Protein AF-0000000079093816 (afdb_homodimer)

Structure (mmCIF, N/CA/C/O backbone):
data_AF-0000000079093816-model_v1
#
loop_
_entity.id
_entity.type
_entity.pdbx_description
1 polymer 'Uncharacterized protein'
#
loop_
_atom_site.group_PDB
_atom_site.id
_atom_site.type_symbol
_atom_site.label_atom_id
_atom_site.label_alt_id
_atom_site.label_comp_id
_atom_site.label_asym_id
_atom_site.label_entity_id
_atom_site.label_seq_id
_atom_site.pdbx_PDB_ins_code
_atom_site.Cartn_x
_atom_site.Cartn_y
_atom_site.Cartn_z
_atom_site.occupancy
_atom_site.B_iso_or_equiv
_atom_site.auth_seq_id
_atom_site.auth_comp_id
_atom_site.auth_asym_id
_atom_site.auth_atom_id
_atom_site.pdbx_PDB_model_num
ATOM 1 N N . MET A 1 1 ? 52.094 -11.961 35.562 1 27.28 1 MET A N 1
ATOM 2 C CA . MET A 1 1 ? 51.656 -10.688 35 1 27.28 1 MET A CA 1
ATOM 3 C C . MET A 1 1 ? 51.5 -10.789 33.469 1 27.28 1 MET A C 1
ATOM 5 O O . MET A 1 1 ? 52.5 -10.688 32.75 1 27.28 1 MET A O 1
ATOM 9 N N . LEU A 1 2 ? 50.812 -11.828 32.938 1 32 2 LEU A N 1
ATOM 10 C CA . LEU A 1 2 ? 50.406 -12.055 31.547 1 32 2 LEU A CA 1
ATOM 11 C C . LEU A 1 2 ? 49.656 -10.852 30.984 1 32 2 LEU A C 1
ATOM 13 O O . LEU A 1 2 ? 48.625 -10.445 31.531 1 32 2 LEU A O 1
ATOM 17 N N . GLY A 1 3 ? 50.438 -9.828 30.422 1 27.53 3 GLY A N 1
ATOM 18 C CA . GLY A 1 3 ? 49.906 -8.688 29.688 1 27.53 3 GLY A CA 1
ATOM 19 C C . GLY A 1 3 ? 48.812 -9.055 28.703 1 27.53 3 GLY A C 1
ATOM 20 O O . GLY A 1 3 ? 49 -9.953 27.875 1 27.53 3 GLY A O 1
ATOM 21 N N . LEU A 1 4 ? 47.5 -8.883 29.031 1 31.45 4 LEU A N 1
ATOM 22 C CA . LEU A 1 4 ? 46.312 -8.914 28.219 1 31.45 4 LEU A CA 1
ATOM 23 C C . LEU A 1 4 ? 46.469 -8.07 26.953 1 31.45 4 LEU A C 1
ATOM 25 O O . LEU A 1 4 ? 46.625 -6.852 27.047 1 31.45 4 LEU A O 1
ATOM 29 N N . VAL A 1 5 ? 47.188 -8.531 25.922 1 31.62 5 VAL A N 1
ATOM 30 C CA . VAL A 1 5 ? 47.156 -7.961 24.578 1 31.62 5 VAL A CA 1
ATOM 31 C C . VAL A 1 5 ? 45.719 -7.617 24.203 1 31.62 5 VAL A C 1
ATOM 33 O O . VAL A 1 5 ? 44.875 -8.508 24.109 1 31.62 5 VAL A O 1
ATOM 36 N N . GLN A 1 6 ? 45.219 -6.453 24.609 1 28.94 6 GLN A N 1
ATOM 37 C CA . GLN A 1 6 ? 44.031 -5.816 24.062 1 28.94 6 GLN A CA 1
ATOM 38 C C . GLN A 1 6 ? 44.094 -5.723 22.547 1 28.94 6 GLN A C 1
ATOM 40 O O . GLN A 1 6 ? 44.906 -5 22 1 28.94 6 GLN A O 1
ATOM 45 N N . PHE A 1 7 ? 43.969 -6.82 21.828 1 29.31 7 PHE A N 1
ATOM 46 C CA . PHE A 1 7 ? 43.688 -6.785 20.391 1 29.31 7 PHE A CA 1
ATOM 47 C C . PHE A 1 7 ? 42.594 -5.773 20.078 1 29.31 7 PHE A C 1
ATOM 49 O O . PHE A 1 7 ? 41.406 -6.008 20.391 1 29.31 7 PHE A O 1
ATOM 56 N N . LEU A 1 8 ? 42.906 -4.477 20.141 1 26.55 8 LEU A N 1
ATOM 57 C CA . LEU A 1 8 ? 42.062 -3.455 19.516 1 26.55 8 LEU A CA 1
ATOM 58 C C . LEU A 1 8 ? 41.781 -3.812 18.062 1 26.55 8 LEU A C 1
ATOM 60 O O . LEU A 1 8 ? 42.688 -3.809 17.219 1 26.55 8 LEU A O 1
ATOM 64 N N . LEU A 1 9 ? 40.875 -4.715 17.766 1 27.05 9 LEU A N 1
ATOM 65 C CA . LEU A 1 9 ? 40.281 -4.863 16.438 1 27.05 9 LEU A CA 1
ATOM 66 C C . LEU A 1 9 ? 39.875 -3.508 15.867 1 27.05 9 LEU A C 1
ATOM 68 O O . LEU A 1 9 ? 38.938 -2.887 16.359 1 27.05 9 LEU A O 1
ATOM 72 N N . PHE A 1 10 ? 40.844 -2.713 15.336 1 29.44 10 PHE A N 1
ATOM 73 C CA . PHE A 1 10 ? 40.531 -1.612 14.438 1 29.44 10 PHE A CA 1
ATOM 74 C C . PHE A 1 10 ? 39.625 -2.082 13.305 1 29.44 10 PHE A C 1
ATOM 76 O O . PHE A 1 10 ? 40.031 -2.824 12.422 1 29.44 10 PHE A O 1
ATOM 83 N N . VAL A 1 11 ? 38.438 -2.242 13.562 1 26.94 11 VAL A N 1
ATOM 84 C CA . VAL A 1 11 ? 37.469 -2.336 12.477 1 26.94 11 VAL A CA 1
ATOM 85 C C . VAL A 1 11 ? 37.625 -1.153 11.523 1 26.94 11 VAL A C 1
ATOM 87 O O . VAL A 1 11 ? 37.344 -0.011 11.891 1 26.94 11 VAL A O 1
ATOM 90 N N . PHE A 1 12 ? 38.656 -1.178 10.711 1 29.31 12 PHE A N 1
ATOM 91 C CA . PHE A 1 12 ? 38.656 -0.312 9.539 1 29.31 12 PHE A CA 1
ATOM 92 C C . PHE A 1 12 ? 37.312 -0.352 8.828 1 29.31 12 PHE A C 1
ATOM 94 O O . PHE A 1 12 ? 37 -1.334 8.156 1 29.31 12 PHE A O 1
ATOM 101 N N . VAL A 1 13 ? 36.406 0.309 9.375 1 27.45 13 VAL A N 1
ATOM 102 C CA . VAL A 1 13 ? 35.281 0.647 8.523 1 27.45 13 VAL A CA 1
ATOM 103 C C . VAL A 1 13 ? 35.75 1.353 7.266 1 27.45 13 VAL A C 1
ATOM 105 O O . VAL A 1 13 ? 36.219 2.5 7.32 1 27.45 13 VAL A O 1
ATOM 108 N N . VAL A 1 14 ? 36.5 0.696 6.441 1 30.31 14 VAL A N 1
ATOM 109 C CA . VAL A 1 14 ? 36.688 1.255 5.109 1 30.31 14 VAL A CA 1
ATOM 110 C C . VAL A 1 14 ? 35.344 1.772 4.57 1 30.31 14 VAL A C 1
ATOM 112 O O . VAL A 1 14 ? 34.375 1.023 4.488 1 30.31 14 VAL A O 1
ATOM 115 N N . PRO A 1 15 ? 35.188 3.018 4.691 1 30.78 15 PRO A N 1
ATOM 116 C CA . PRO A 1 15 ? 34.062 3.447 3.861 1 30.78 15 PRO A CA 1
ATOM 117 C C . PRO A 1 15 ? 34.125 2.896 2.439 1 30.78 15 PRO A C 1
ATOM 119 O O . PRO A 1 15 ? 35.125 3.121 1.734 1 30.78 15 PRO A O 1
ATOM 122 N N . LEU A 1 16 ? 33.875 1.686 2.197 1 31.67 16 LEU A N 1
ATOM 123 C CA . LEU A 1 16 ? 33.75 1.342 0.786 1 31.67 16 LEU A CA 1
ATOM 124 C C . LEU A 1 16 ? 33.094 2.484 0.008 1 31.67 16 LEU A C 1
ATOM 126 O O . LEU A 1 16 ? 32.094 3.047 0.443 1 31.67 16 LEU A O 1
ATOM 130 N N . PRO A 1 17 ? 33.906 3.148 -0.748 1 32.78 17 PRO A N 1
ATOM 131 C CA . PRO A 1 17 ? 33.188 4.051 -1.656 1 32.78 17 PRO A CA 1
ATOM 132 C C . PRO A 1 17 ? 31.938 3.416 -2.254 1 32.78 17 PRO A C 1
ATOM 134 O O . PRO A 1 17 ? 32.031 2.402 -2.951 1 32.78 17 PRO A O 1
ATOM 137 N N . PHE A 1 18 ? 30.922 3.188 -1.525 1 35.03 18 PHE A N 1
ATOM 138 C CA . PHE A 1 18 ? 29.734 2.977 -2.34 1 35.03 18 PHE A CA 1
ATOM 139 C C . PHE A 1 18 ? 29.766 3.848 -3.59 1 35.03 18 PHE A C 1
ATOM 141 O O . PHE A 1 18 ? 29.938 5.066 -3.5 1 35.03 18 PHE A O 1
ATOM 148 N N . GLY A 1 19 ? 30.5 3.598 -4.57 1 37.75 19 GLY A N 1
ATOM 149 C CA . GLY A 1 19 ? 30.406 4.301 -5.84 1 37.75 19 GLY A CA 1
ATOM 150 C C . GLY A 1 19 ? 29.141 5.137 -5.965 1 37.75 19 GLY A C 1
ATOM 151 O O . GLY A 1 19 ? 28.156 4.879 -5.277 1 37.75 19 GLY A O 1
ATOM 152 N N . GLU A 1 20 ? 29.094 6.434 -6.477 1 41.94 20 GLU A N 1
ATOM 153 C CA . GLU A 1 20 ? 28.125 7.512 -6.586 1 41.94 20 GLU A CA 1
ATOM 154 C C . GLU A 1 20 ? 26.734 6.969 -6.953 1 41.94 20 GLU A C 1
ATOM 156 O O . GLU A 1 20 ? 25.844 7.738 -7.301 1 41.94 20 GLU A O 1
ATOM 161 N N . GLY A 1 21 ? 26.578 5.84 -7.562 1 49.5 21 GLY A N 1
ATOM 162 C CA . GLY A 1 21 ? 25.25 5.551 -8.07 1 49.5 21 GLY A CA 1
ATOM 163 C C . GLY A 1 21 ? 24.172 5.664 -7.016 1 49.5 21 GLY A C 1
ATOM 164 O O . GLY A 1 21 ? 24.312 5.121 -5.918 1 49.5 21 GLY A O 1
ATOM 165 N N . GLN A 1 22 ? 23.531 6.82 -7.055 1 58.91 22 GLN A N 1
ATOM 166 C CA . GLN A 1 22 ? 22.438 7.164 -6.148 1 58.91 22 GLN A CA 1
ATOM 167 C C . GLN A 1 22 ? 21.625 5.926 -5.777 1 58.91 22 GLN A C 1
ATOM 169 O O . GLN A 1 22 ? 21.109 5.227 -6.652 1 58.91 22 GLN A O 1
ATOM 174 N N . GLN A 1 23 ? 21.891 5.359 -4.66 1 80.44 23 GLN A N 1
ATOM 175 C CA . GLN A 1 23 ? 21.156 4.199 -4.152 1 80.44 23 GLN A CA 1
ATOM 176 C C . GLN A 1 23 ? 19.672 4.484 -4.055 1 80.44 23 GLN A C 1
ATOM 178 O O . GLN A 1 23 ? 19.25 5.504 -3.498 1 80.44 23 GLN A O 1
ATOM 183 N N . LEU A 1 24 ? 18.953 3.82 -4.926 1 89.06 24 LEU A N 1
ATOM 184 C CA . LEU A 1 24 ? 17.5 3.936 -4.945 1 89.06 24 LEU A CA 1
ATOM 185 C C . LEU A 1 24 ? 16.859 2.912 -4.016 1 89.06 24 LEU A C 1
ATOM 187 O O . LEU A 1 24 ? 17.406 1.834 -3.795 1 89.06 24 LEU A O 1
ATOM 191 N N . SER A 1 25 ? 15.844 3.359 -3.365 1 90.44 25 SER A N 1
ATOM 192 C CA . SER A 1 25 ? 14.961 2.482 -2.604 1 90.44 25 SER A CA 1
ATOM 193 C C . SER A 1 25 ? 13.508 2.645 -3.039 1 90.44 25 SER A C 1
ATOM 195 O O . SER A 1 25 ? 13.133 3.682 -3.59 1 90.44 25 SER A O 1
ATOM 197 N N . MET A 1 26 ? 12.82 1.61 -2.805 1 93.44 26 MET A N 1
ATOM 198 C CA . MET A 1 26 ? 11.414 1.702 -3.182 1 93.44 26 MET A CA 1
ATOM 199 C C . MET A 1 26 ? 10.531 1.015 -2.148 1 93.44 26 MET A C 1
ATOM 201 O O . MET A 1 26 ? 11.016 0.249 -1.316 1 93.44 26 MET A O 1
ATOM 205 N N . ILE A 1 27 ? 9.289 1.384 -2.104 1 94 27 ILE A N 1
ATOM 206 C CA . ILE A 1 27 ? 8.234 0.739 -1.326 1 94 27 ILE A CA 1
ATOM 207 C C . ILE A 1 27 ? 7.121 0.266 -2.258 1 94 27 ILE A C 1
ATOM 209 O O . ILE A 1 27 ? 6.609 1.041 -3.07 1 94 27 ILE A O 1
ATOM 213 N N . LEU A 1 28 ? 6.828 -0.972 -2.17 1 97.38 28 LEU A N 1
ATOM 214 C CA . LEU A 1 28 ? 5.73 -1.558 -2.934 1 97.38 28 LEU A CA 1
ATOM 215 C C . LEU A 1 28 ? 4.383 -1.095 -2.393 1 97.38 28 LEU A C 1
ATOM 217 O O . LEU A 1 28 ? 4.18 -1.048 -1.178 1 97.38 28 LEU A O 1
ATOM 221 N N . GLU A 1 29 ? 3.451 -0.789 -3.312 1 96.56 29 GLU A N 1
ATOM 222 C CA . GLU A 1 29 ? 2.084 -0.468 -2.914 1 96.56 29 GLU A CA 1
ATOM 223 C C . GLU A 1 29 ? 1.116 -1.576 -3.32 1 96.56 29 GLU A C 1
ATOM 225 O O . GLU A 1 29 ? 0.208 -1.923 -2.562 1 96.56 29 GLU A O 1
ATOM 230 N N . SER A 1 30 ? 1.351 -2.064 -4.527 1 97 30 SER A N 1
ATOM 231 C CA . SER A 1 30 ? 0.441 -3.109 -4.984 1 97 30 SER A CA 1
ATOM 232 C C . SER A 1 30 ? 0.999 -3.83 -6.211 1 97 30 SER A C 1
ATOM 234 O O . SER A 1 30 ? 1.916 -3.332 -6.863 1 97 30 SER A O 1
ATOM 236 N N . LEU A 1 31 ? 0.493 -4.957 -6.48 1 97.19 31 LEU A N 1
ATOM 237 C CA . LEU A 1 31 ? 0.681 -5.758 -7.684 1 97.19 31 LEU A CA 1
ATOM 238 C C . LEU A 1 31 ? -0.658 -6.078 -8.344 1 97.19 31 LEU A C 1
ATOM 240 O O . LEU A 1 31 ? -1.637 -6.375 -7.652 1 97.19 31 LEU A O 1
ATOM 244 N N . ASN A 1 32 ? -0.706 -5.988 -9.648 1 95.69 32 ASN A N 1
ATOM 245 C CA . ASN A 1 32 ? -1.855 -6.449 -10.422 1 95.69 32 ASN A CA 1
ATOM 246 C C . ASN A 1 32 ? -1.457 -7.516 -11.438 1 95.69 32 ASN A C 1
ATOM 248 O O . ASN A 1 32 ? -0.665 -7.25 -12.344 1 95.69 32 ASN A O 1
ATOM 252 N N . LEU A 1 33 ? -1.958 -8.719 -11.234 1 95.44 33 LEU A N 1
ATOM 253 C CA . LEU A 1 33 ? -1.682 -9.828 -12.133 1 95.44 33 LEU A CA 1
ATOM 254 C C . LEU A 1 33 ? -2.832 -10.031 -13.117 1 95.44 33 LEU A C 1
ATOM 256 O O . LEU A 1 33 ? -3.988 -10.164 -12.703 1 95.44 33 LEU A O 1
ATOM 260 N N . ARG A 1 34 ? -2.396 -10.094 -14.367 1 93.69 34 ARG A N 1
ATOM 261 C CA . ARG A 1 34 ? -3.406 -10.242 -15.406 1 93.69 34 ARG A CA 1
ATOM 262 C C . ARG A 1 34 ? -2.998 -11.32 -16.406 1 93.69 34 ARG A C 1
ATOM 264 O O . ARG A 1 34 ? -1.83 -11.406 -16.797 1 93.69 34 ARG A O 1
ATOM 271 N N . SER A 1 35 ? -3.996 -12.086 -16.75 1 92.12 35 SER A N 1
ATOM 272 C CA . SER A 1 35 ? -3.811 -13.117 -17.766 1 92.12 35 SER A CA 1
ATOM 273 C C . SER A 1 35 ? -5 -13.172 -18.719 1 92.12 35 SER A C 1
ATOM 275 O O . SER A 1 35 ? -6.141 -12.938 -18.312 1 92.12 35 SER A O 1
ATOM 277 N N . ASN A 1 36 ? -4.738 -13.406 -19.953 1 86.19 36 ASN A N 1
ATOM 278 C CA . ASN A 1 36 ? -5.816 -13.594 -20.922 1 86.19 36 ASN A CA 1
ATOM 279 C C . ASN A 1 36 ? -6.387 -15.008 -20.844 1 86.19 36 ASN A C 1
ATOM 281 O O . ASN A 1 36 ? -7.438 -15.281 -21.422 1 86.19 36 ASN A O 1
ATOM 285 N N . GLN A 1 37 ? -5.738 -15.891 -20.078 1 85.31 37 GLN A N 1
ATOM 286 C CA . GLN A 1 37 ? -6.176 -17.266 -19.906 1 85.31 37 GLN A CA 1
ATOM 287 C C . GLN A 1 37 ? -6.422 -17.594 -18.438 1 85.31 37 GLN A C 1
ATOM 289 O O . GLN A 1 37 ? -5.957 -16.875 -17.562 1 85.31 37 GLN A O 1
ATOM 294 N N . SER A 1 38 ? -7.246 -18.594 -18.312 1 83.56 38 SER A N 1
ATOM 295 C CA . SER A 1 38 ? -7.449 -19.078 -16.938 1 83.56 38 SER A CA 1
ATOM 296 C C . SER A 1 38 ? -6.164 -19.672 -16.359 1 83.56 38 SER A C 1
ATOM 298 O O . SER A 1 38 ? -5.43 -20.359 -17.062 1 83.56 38 SER A O 1
ATOM 300 N N . THR A 1 39 ? -5.875 -19.25 -15.188 1 85.19 39 THR A N 1
ATOM 301 C CA . THR A 1 39 ? -4.719 -19.797 -14.484 1 85.19 39 THR A CA 1
ATOM 302 C C . THR A 1 39 ? -5.145 -20.469 -13.188 1 85.19 39 THR A C 1
ATOM 304 O O . THR A 1 39 ? -6.25 -20.234 -12.688 1 85.19 39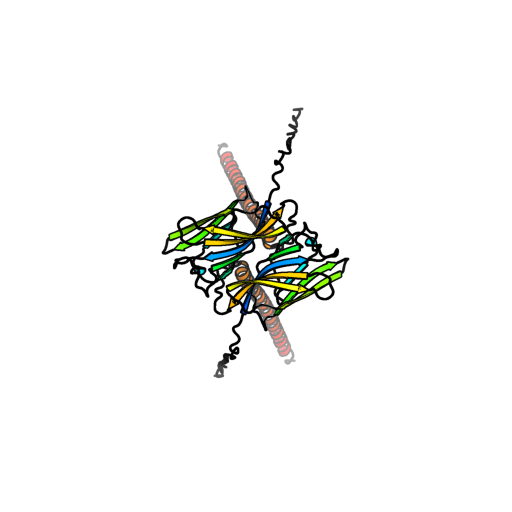 THR A O 1
ATOM 307 N N . ASP A 1 40 ? -4.285 -21.312 -12.602 1 86.56 40 ASP A N 1
ATOM 308 C CA . ASP A 1 40 ? -4.562 -21.984 -11.328 1 86.56 40 ASP A CA 1
ATOM 309 C C . ASP A 1 40 ? -4.18 -21.094 -10.148 1 86.56 40 ASP A C 1
ATOM 311 O O . ASP A 1 40 ? -4.363 -21.469 -8.992 1 86.56 40 ASP A O 1
ATOM 315 N N . LEU A 1 41 ? -3.672 -19.953 -10.453 1 90.19 41 LEU A N 1
ATOM 316 C CA . LEU A 1 41 ? -3.281 -19.047 -9.391 1 90.19 41 LEU A CA 1
ATOM 317 C C . LEU A 1 41 ? -4.5 -18.328 -8.812 1 90.19 41 LEU A C 1
ATOM 319 O O . LEU A 1 41 ? -5.188 -17.594 -9.523 1 90.19 41 LEU A O 1
ATOM 323 N N . THR A 1 42 ? -4.773 -18.562 -7.547 1 88.75 42 THR A N 1
ATOM 324 C CA . THR A 1 42 ? -5.816 -17.859 -6.801 1 88.75 42 THR A CA 1
ATOM 325 C C . THR A 1 42 ? -5.258 -17.266 -5.516 1 88.75 42 THR A C 1
ATOM 327 O O . THR A 1 42 ? -4.223 -17.703 -5.016 1 88.75 42 THR A O 1
ATOM 330 N N . CYS A 1 43 ? -5.938 -16.391 -5.016 1 90.69 43 CYS A N 1
ATOM 331 C CA . CYS A 1 43 ? -5.516 -15.719 -3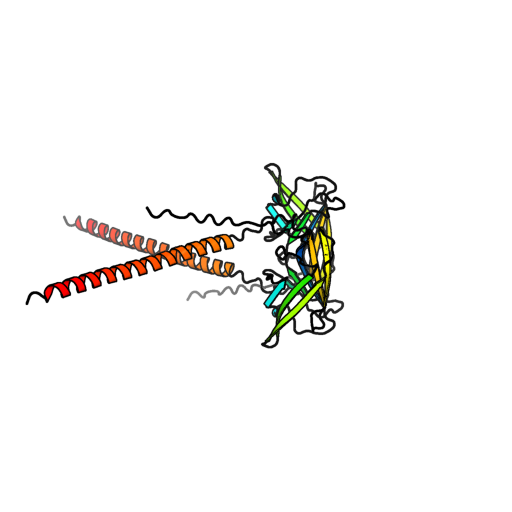.791 1 90.69 43 CYS A CA 1
ATOM 332 C C . CYS A 1 43 ? -5.305 -16.719 -2.666 1 90.69 43 CYS A C 1
ATOM 334 O O . CYS A 1 43 ? -4.316 -16.641 -1.935 1 90.69 43 CYS A O 1
ATOM 336 N N . SER A 1 44 ? -6.246 -17.672 -2.531 1 88.06 44 SER A N 1
ATOM 337 C CA . SER A 1 44 ? -6.223 -18.609 -1.42 1 88.06 44 SER A CA 1
ATOM 338 C C . SER A 1 44 ? -5.059 -19.594 -1.555 1 88.06 44 SER A C 1
ATOM 340 O O . SER A 1 44 ? -4.699 -20.266 -0.592 1 88.06 44 SER A O 1
ATOM 342 N N . ARG A 1 45 ? -4.379 -19.594 -2.723 1 90.81 45 ARG A N 1
ATOM 343 C CA . ARG A 1 45 ? -3.326 -20.578 -2.951 1 90.81 45 ARG A CA 1
ATOM 344 C C . ARG A 1 45 ? -1.945 -19.953 -2.793 1 90.81 45 ARG A C 1
ATOM 346 O O . ARG A 1 45 ? -0.935 -20.656 -2.779 1 90.81 45 ARG A O 1
ATOM 353 N N . ILE A 1 46 ? -1.915 -18.641 -2.73 1 93.25 46 ILE A N 1
ATOM 354 C CA . ILE A 1 46 ? -0.63 -17.969 -2.57 1 93.25 46 ILE A CA 1
ATOM 355 C C . ILE A 1 46 ? -0.085 -18.219 -1.167 1 93.25 46 ILE A C 1
ATOM 357 O O . ILE A 1 46 ? -0.78 -17.984 -0.174 1 93.25 46 ILE A O 1
ATOM 361 N N . ARG A 1 47 ? 1.156 -18.578 -1.089 1 92.81 47 ARG A N 1
ATOM 362 C CA . ARG A 1 47 ? 1.791 -18.906 0.186 1 92.81 47 ARG A CA 1
ATO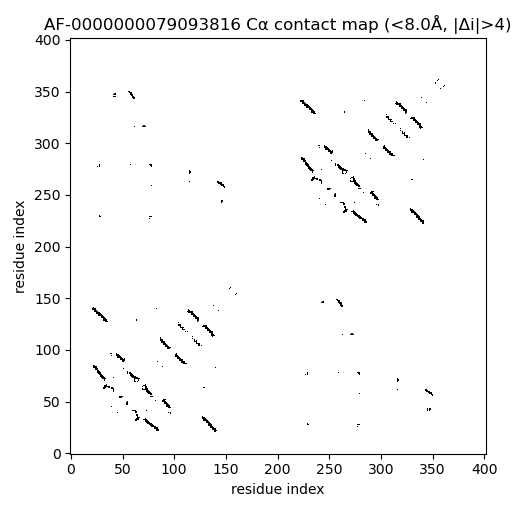M 363 C C . ARG A 1 47 ? 2.729 -17.781 0.624 1 92.81 47 ARG A C 1
ATOM 365 O O . ARG A 1 47 ? 2.77 -17.422 1.803 1 92.81 47 ARG A O 1
ATOM 372 N N . GLU A 1 48 ? 3.467 -17.344 -0.357 1 94.88 48 GLU A N 1
ATOM 373 C CA . GLU A 1 48 ? 4.496 -16.359 -0.033 1 94.88 48 GLU A CA 1
ATOM 374 C C . GLU A 1 48 ? 4.797 -15.469 -1.229 1 94.88 48 GLU A C 1
ATOM 376 O O . GLU A 1 48 ? 4.688 -15.898 -2.379 1 94.88 48 GLU A O 1
ATOM 381 N N . ILE A 1 49 ? 5.047 -14.273 -0.898 1 96.56 49 ILE A N 1
ATOM 382 C CA . ILE A 1 49 ? 5.484 -13.297 -1.888 1 96.56 49 ILE A CA 1
ATOM 383 C C . ILE A 1 49 ? 6.816 -12.688 -1.457 1 96.56 49 ILE A C 1
ATOM 385 O O . ILE A 1 49 ? 6.934 -12.156 -0.349 1 96.56 49 ILE A O 1
ATOM 389 N N . LEU A 1 50 ? 7.801 -12.781 -2.316 1 96.94 50 LEU A N 1
ATOM 390 C CA . LEU A 1 50 ? 9.117 -12.211 -2.057 1 96.94 50 LEU A CA 1
ATOM 391 C C . LEU A 1 50 ? 9.43 -11.086 -3.039 1 96.94 50 LEU A C 1
ATOM 393 O O . LEU A 1 50 ? 9.367 -11.281 -4.254 1 96.94 50 LEU A O 1
ATOM 397 N N . LEU A 1 51 ? 9.734 -9.984 -2.533 1 97.31 51 LEU A N 1
ATOM 398 C CA . LEU A 1 51 ? 10.242 -8.852 -3.303 1 97.31 51 LEU A CA 1
ATOM 399 C C . LEU A 1 51 ? 11.719 -8.609 -2.996 1 97.31 51 LEU A C 1
ATOM 401 O O . LEU A 1 51 ? 12.07 -8.234 -1.873 1 97.31 51 LEU A O 1
ATOM 405 N N . ASN A 1 52 ? 12.539 -8.852 -3.99 1 97 52 ASN A N 1
ATOM 406 C CA . ASN A 1 52 ? 13.977 -8.781 -3.768 1 97 52 ASN A CA 1
ATOM 407 C C . ASN A 1 52 ? 14.406 -9.609 -2.561 1 97 52 ASN A C 1
ATOM 409 O O . ASN A 1 52 ? 15.133 -9.133 -1.693 1 97 52 ASN A O 1
ATOM 413 N N . LYS A 1 53 ? 13.781 -10.758 -2.512 1 94.12 53 LYS A N 1
ATOM 414 C CA . LYS A 1 53 ? 14.062 -11.781 -1.511 1 94.12 53 LYS A CA 1
ATOM 415 C C . LYS A 1 53 ? 13.562 -11.367 -0.133 1 94.12 53 LYS A C 1
ATOM 417 O O . LYS A 1 53 ? 13.844 -12.023 0.866 1 94.12 53 LYS A O 1
ATOM 422 N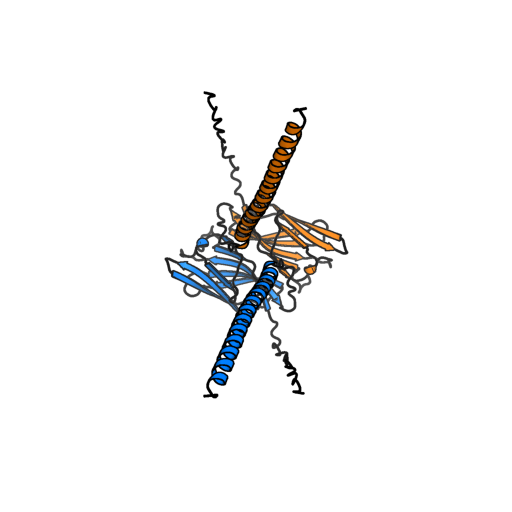 N . ILE A 1 54 ? 12.852 -10.336 -0.05 1 93.94 54 ILE A N 1
ATOM 423 C CA . ILE A 1 54 ? 12.227 -9.906 1.196 1 93.94 54 ILE A CA 1
ATOM 424 C C . ILE A 1 54 ? 10.781 -10.391 1.237 1 93.94 54 ILE A C 1
ATOM 426 O O . ILE A 1 54 ? 10 -10.109 0.325 1 93.94 54 ILE A O 1
ATOM 430 N N . LEU A 1 55 ? 10.453 -11.039 2.293 1 94.81 55 LEU A N 1
ATOM 431 C CA . LEU A 1 55 ? 9.109 -11.578 2.455 1 94.81 55 LEU A CA 1
ATOM 432 C C . LEU A 1 55 ? 8.109 -10.469 2.748 1 94.81 55 LEU A C 1
ATOM 434 O O . LEU A 1 55 ? 8.312 -9.672 3.67 1 94.81 55 LEU A O 1
ATOM 438 N N . LEU A 1 56 ? 7.074 -10.422 1.907 1 93.38 56 LEU A N 1
ATOM 439 C CA . LEU A 1 56 ? 5.957 -9.547 2.25 1 93.38 56 LEU A CA 1
ATOM 440 C C . LEU A 1 56 ? 5.055 -10.203 3.291 1 93.38 56 LEU A C 1
ATOM 442 O O . LEU A 1 56 ? 4.426 -11.227 3.018 1 93.38 56 LEU A O 1
ATOM 446 N N . LYS A 1 57 ? 4.926 -9.594 4.367 1 84.81 57 LYS A N 1
ATOM 447 C CA . LYS A 1 57 ? 4.262 -10.242 5.5 1 84.81 57 LYS A CA 1
ATOM 448 C C . LYS A 1 57 ? 2.762 -9.961 5.488 1 84.81 57 LYS A C 1
ATOM 450 O O . LYS A 1 57 ? 1.962 -10.844 5.809 1 84.81 57 LYS A O 1
ATOM 455 N N . ASP A 1 58 ? 2.369 -8.773 5.242 1 85.69 58 ASP A N 1
ATOM 456 C CA . ASP A 1 58 ? 0.966 -8.367 5.289 1 85.69 58 ASP A CA 1
ATOM 457 C C . ASP A 1 58 ? 0.487 -7.891 3.922 1 85.69 58 ASP A C 1
ATOM 459 O O . ASP A 1 58 ? 1.044 -6.945 3.359 1 85.69 58 ASP A O 1
ATOM 463 N N . TRP A 1 59 ? -0.444 -8.68 3.412 1 92 59 TRP A N 1
ATOM 464 C CA . TRP A 1 59 ? -0.999 -8.305 2.115 1 92 59 TRP A CA 1
ATOM 465 C C . TRP A 1 59 ? -2.441 -8.781 1.982 1 92 59 TRP A C 1
ATOM 467 O O . TRP A 1 59 ? -2.85 -9.734 2.65 1 92 59 TRP A O 1
ATOM 477 N N . HIS A 1 60 ? -3.166 -8.062 1.16 1 89.62 60 HIS A N 1
ATOM 478 C CA . HIS A 1 60 ? -4.496 -8.445 0.705 1 89.62 60 HIS A CA 1
ATOM 479 C C . HIS A 1 60 ? -4.469 -8.922 -0.744 1 89.62 60 HIS A C 1
ATOM 481 O O . HIS A 1 60 ? -3.719 -8.383 -1.562 1 89.62 60 HIS A O 1
ATOM 487 N N . CYS A 1 61 ? -5.312 -9.914 -0.971 1 91.69 61 CYS A N 1
ATOM 488 C CA . CYS A 1 61 ? -5.449 -10.383 -2.344 1 91.69 61 CYS A CA 1
ATOM 489 C C . CYS A 1 61 ? -6.918 -10.445 -2.756 1 91.69 61 CYS A C 1
ATOM 491 O O . CYS A 1 61 ? -7.754 -10.953 -2.01 1 91.69 61 CYS A O 1
ATOM 493 N N . ILE A 1 62 ? -7.184 -9.859 -3.922 1 87.38 62 ILE A N 1
ATOM 494 C CA . ILE A 1 62 ? -8.562 -9.789 -4.391 1 87.38 62 ILE A CA 1
ATOM 495 C C . ILE A 1 62 ? -8.609 -10.055 -5.891 1 87.38 62 ILE A C 1
ATOM 497 O O . ILE A 1 62 ? -7.773 -9.562 -6.645 1 87.38 62 ILE A O 1
ATOM 501 N N . GLY A 1 63 ? -9.648 -10.773 -6.242 1 86.06 63 GLY A N 1
ATOM 502 C CA . GLY A 1 63 ? -9.898 -10.992 -7.66 1 86.06 63 GLY A CA 1
ATOM 503 C C . GLY A 1 63 ? -9.195 -12.211 -8.211 1 86.06 63 GLY A C 1
ATOM 504 O O . GLY A 1 63 ? -8.875 -13.141 -7.465 1 86.06 63 GLY A O 1
ATOM 505 N N . GLY A 1 64 ? -9.195 -12.312 -9.547 1 86.12 64 GLY A N 1
ATOM 506 C CA . GLY A 1 64 ? -8.523 -13.359 -10.305 1 86.12 64 GLY A CA 1
ATOM 507 C C . GLY A 1 64 ? -7.676 -12.812 -11.445 1 86.12 64 GLY A C 1
ATOM 508 O O . GLY A 1 64 ? -7.801 -11.648 -11.812 1 86.12 64 GLY A O 1
ATOM 509 N N . THR A 1 65 ? -6.816 -13.711 -11.844 1 87.81 65 THR A N 1
ATOM 510 C CA . THR A 1 65 ? -5.863 -13.258 -12.844 1 87.81 65 THR A CA 1
ATOM 511 C C . THR A 1 65 ? -6.559 -13.016 -14.18 1 87.81 65 THR A C 1
ATOM 513 O O . THR A 1 65 ? -6.07 -12.242 -15.008 1 87.81 65 THR A O 1
ATOM 516 N N . LYS A 1 66 ? -7.602 -13.781 -14.422 1 80.94 66 LYS A N 1
ATOM 517 C CA . LYS A 1 66 ? -8.258 -13.633 -15.719 1 80.94 66 LYS A CA 1
ATOM 518 C C . LYS A 1 66 ? -8.844 -12.234 -15.875 1 80.94 66 LYS A C 1
ATOM 520 O O . LYS A 1 66 ? -9.672 -11.805 -15.062 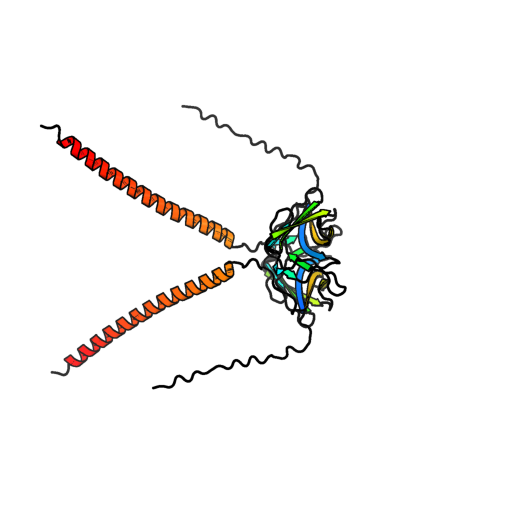1 80.94 66 LYS A O 1
ATOM 525 N N . ALA A 1 67 ? -8.281 -11.477 -16.75 1 62.59 67 ALA A N 1
ATOM 526 C CA . ALA A 1 67 ? -8.594 -10.07 -16.984 1 62.59 67 ALA A CA 1
ATOM 527 C C . ALA A 1 67 ? -9.914 -9.922 -17.734 1 62.59 67 ALA A C 1
ATOM 529 O O . ALA A 1 67 ? -9.977 -10.133 -18.953 1 62.59 67 ALA A O 1
ATOM 530 N N . SER A 1 68 ? -10.859 -10.438 -17.375 1 56.09 68 SER A N 1
ATOM 531 C CA . SER A 1 68 ? -12.055 -10.078 -18.141 1 56.09 68 SER A CA 1
ATOM 532 C C . SER A 1 68 ? -12.438 -8.625 -17.922 1 56.09 68 SER A C 1
ATOM 534 O O . SER A 1 68 ? -11.984 -7.992 -16.969 1 56.09 68 SER A O 1
ATOM 536 N N . PHE A 1 69 ? -12.961 -7.98 -18.906 1 53.25 69 PHE A N 1
ATOM 537 C CA . PHE A 1 69 ? -13.312 -6.57 -19.016 1 53.25 69 PHE A CA 1
ATOM 538 C C . PHE A 1 69 ? -13.766 -6.02 -17.672 1 53.25 69 PHE A C 1
ATOM 540 O O . PHE A 1 69 ? -13.398 -4.906 -17.297 1 53.25 69 PHE A O 1
ATOM 547 N N . HIS A 1 70 ? -14.477 -6.926 -17.062 1 53.12 70 HIS A N 1
ATOM 548 C CA . HIS A 1 70 ? -15.086 -6.434 -15.828 1 53.12 70 HIS A CA 1
ATOM 549 C C . HIS A 1 70 ? -14.211 -6.75 -14.617 1 53.12 70 HIS A C 1
ATOM 551 O O . HIS A 1 70 ? -14.523 -6.34 -13.492 1 53.12 70 HIS A O 1
ATOM 557 N N . GLU A 1 71 ? -13.188 -7.602 -15.07 1 56 71 GLU A N 1
ATOM 558 C CA . GLU A 1 71 ? -12.445 -8.016 -13.891 1 56 71 GLU A CA 1
ATOM 559 C C . GLU A 1 71 ? -10.992 -7.547 -13.961 1 56 71 GLU A C 1
ATOM 561 O O . GLU A 1 71 ? -10.164 -8.172 -14.625 1 56 71 GLU A O 1
ATOM 566 N N . PRO A 1 72 ? -10.594 -6.457 -13.336 1 72.69 72 PRO A N 1
ATOM 567 C CA . PRO A 1 72 ? -9.367 -5.68 -13.523 1 72.69 72 PRO A CA 1
ATOM 568 C C . PRO A 1 72 ? -8.109 -6.441 -13.102 1 72.69 72 PRO A C 1
ATOM 570 O O . PRO A 1 72 ? -7.016 -5.879 -13.094 1 72.69 72 PRO A O 1
ATOM 573 N N . GLY A 1 73 ? -8.234 -7.84 -12.844 1 87.25 73 GLY A N 1
ATOM 574 C CA . GLY A 1 73 ? -7.035 -8.57 -12.484 1 87.25 73 GLY A CA 1
ATOM 575 C C . GLY A 1 73 ? -6.961 -8.906 -11.008 1 87.25 73 GLY A C 1
ATOM 576 O O . GLY A 1 73 ? -7.891 -8.617 -10.25 1 87.25 73 GLY A O 1
ATOM 577 N N . MET A 1 74 ? -6.027 -9.75 -10.703 1 91 74 MET A N 1
ATOM 578 C CA . MET A 1 74 ? -5.77 -10.086 -9.312 1 91 74 MET A CA 1
ATOM 579 C C . MET A 1 74 ? -4.926 -9.008 -8.641 1 91 74 MET A C 1
ATOM 581 O O . MET A 1 74 ? -3.795 -8.75 -9.062 1 91 74 MET A O 1
ATOM 585 N N . TRP A 1 75 ? -5.5 -8.469 -7.648 1 93.31 75 TRP A N 1
ATOM 586 C CA . TRP A 1 75 ? -4.812 -7.41 -6.914 1 93.31 75 TRP A CA 1
ATOM 587 C C . TRP A 1 75 ? -4.18 -7.957 -5.637 1 93.31 75 TRP A C 1
ATOM 589 O O . TRP A 1 75 ? -4.859 -8.586 -4.824 1 93.31 75 TRP A O 1
ATOM 599 N N . ILE A 1 76 ? -2.945 -7.707 -5.492 1 94.94 76 ILE A N 1
ATOM 600 C CA . ILE A 1 76 ? -2.229 -7.918 -4.238 1 94.94 76 ILE A CA 1
ATOM 601 C C . ILE A 1 76 ? -1.778 -6.578 -3.668 1 94.94 76 ILE A C 1
ATOM 603 O O . ILE A 1 76 ? -0.935 -5.895 -4.254 1 94.94 76 ILE A O 1
ATOM 607 N N . ILE A 1 77 ? -2.314 -6.191 -2.604 1 94.56 77 ILE A N 1
ATOM 608 C CA . ILE A 1 77 ? -2.025 -4.906 -1.976 1 94.56 77 ILE A CA 1
ATOM 609 C C . ILE A 1 77 ? -1.182 -5.121 -0.722 1 94.56 77 ILE A C 1
ATOM 611 O O . ILE A 1 77 ? -1.573 -5.875 0.175 1 94.56 77 ILE A O 1
ATOM 615 N N . ALA A 1 78 ? -0.018 -4.516 -0.753 1 94.06 78 ALA A N 1
ATOM 616 C CA . ALA A 1 78 ? 0.942 -4.711 0.33 1 94.06 78 ALA A CA 1
ATOM 617 C C . ALA A 1 78 ? 1.868 -3.504 0.462 1 94.06 78 ALA A C 1
ATOM 619 O O . ALA A 1 78 ? 2.271 -2.91 -0.542 1 94.06 78 ALA A O 1
ATOM 620 N N . THR A 1 79 ? 2.172 -3.217 1.639 1 92.38 79 THR A N 1
ATOM 621 C CA . THR A 1 79 ? 3.266 -2.281 1.875 1 92.38 79 THR A CA 1
ATOM 622 C C . THR A 1 79 ? 4.551 -3.029 2.227 1 92.38 79 THR A C 1
ATOM 624 O O . THR A 1 79 ? 4.617 -3.711 3.252 1 92.38 79 THR A O 1
ATOM 627 N N . SER A 1 80 ? 5.5 -2.867 1.38 1 92.19 80 SER A N 1
ATOM 628 C CA . SER A 1 80 ? 6.781 -3.488 1.693 1 92.19 80 SER A CA 1
ATOM 629 C C . SER A 1 80 ? 7.59 -2.629 2.66 1 92.19 80 SER A C 1
ATOM 631 O O . SER A 1 80 ? 7.348 -1.426 2.781 1 92.19 80 SER A O 1
ATOM 633 N N . PRO A 1 81 ? 8.555 -3.316 3.324 1 88.19 81 PRO A N 1
ATOM 634 C CA . PRO A 1 81 ? 9.602 -2.453 3.877 1 88.19 81 PRO A CA 1
ATOM 635 C C . PRO A 1 81 ? 10.375 -1.693 2.797 1 88.19 81 PRO A C 1
ATOM 637 O O . PRO A 1 81 ? 10.102 -1.86 1.606 1 88.19 81 PRO A O 1
ATOM 640 N N . LEU A 1 82 ? 11.203 -0.796 3.244 1 88.12 82 LEU A N 1
ATOM 641 C CA . LEU A 1 82 ? 12.102 -0.151 2.293 1 88.12 82 LEU A CA 1
ATOM 642 C C . LEU A 1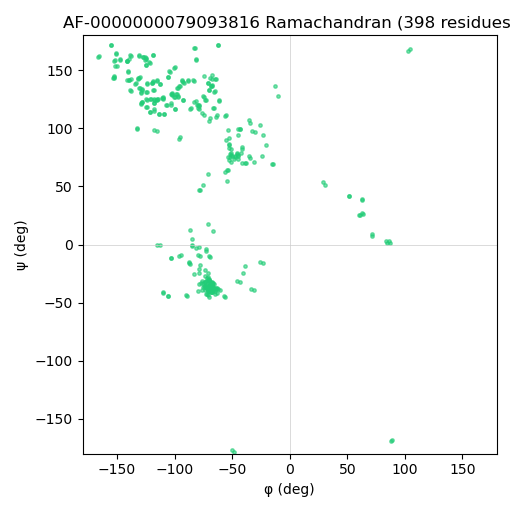 82 ? 13.031 -1.173 1.646 1 88.12 82 LEU A C 1
ATOM 644 O O . LEU A 1 82 ? 13.734 -1.91 2.342 1 88.12 82 LEU A O 1
ATOM 648 N N . VAL A 1 83 ? 12.984 -1.195 0.317 1 91.06 83 VAL A N 1
ATOM 649 C CA . VAL A 1 83 ? 13.773 -2.178 -0.415 1 91.06 83 VAL A CA 1
ATOM 650 C C . VAL A 1 83 ? 14.828 -1.464 -1.263 1 91.06 83 VAL A C 1
ATOM 652 O O . VAL A 1 83 ? 14.492 -0.591 -2.068 1 91.06 83 VAL A O 1
ATOM 655 N N . GLY A 1 84 ? 16.016 -1.816 -1.076 1 89 84 GLY A N 1
ATOM 656 C CA . GLY A 1 84 ? 17.062 -1.272 -1.918 1 89 84 GLY A CA 1
ATOM 657 C C . GLY A 1 84 ? 16.984 -1.738 -3.359 1 89 84 GLY A C 1
ATOM 658 O O . GLY A 1 84 ? 16.672 -2.904 -3.623 1 89 84 GLY A O 1
ATOM 659 N N . VAL A 1 85 ? 17.188 -0.77 -4.273 1 90.31 85 VAL A N 1
ATOM 660 C CA . VAL A 1 85 ? 17.156 -1.07 -5.699 1 90.31 85 VAL A CA 1
ATOM 661 C C . VAL A 1 85 ? 18.578 -1.14 -6.25 1 90.31 85 VAL A C 1
ATOM 663 O O . VAL A 1 85 ? 19.344 -0.183 -6.129 1 90.31 85 VAL A O 1
ATOM 666 N N . ALA A 1 86 ? 18.859 -2.309 -6.805 1 87.06 86 ALA A N 1
ATOM 667 C CA . ALA A 1 86 ? 20.141 -2.49 -7.465 1 87.06 86 ALA A CA 1
ATOM 668 C C . ALA A 1 86 ? 19.969 -2.621 -8.977 1 87.06 86 ALA A C 1
ATOM 670 O O . ALA A 1 86 ? 19.125 -3.383 -9.445 1 87.06 86 ALA A O 1
ATOM 671 N N . GLU A 1 87 ? 20.703 -1.758 -9.711 1 89.94 87 GLU A N 1
ATOM 672 C CA . GLU A 1 87 ? 20.75 -1.823 -11.172 1 89.94 87 GLU A CA 1
ATOM 673 C C . GLU A 1 87 ? 19.359 -1.642 -11.773 1 89.94 87 GLU A C 1
ATOM 675 O O . GLU A 1 87 ? 19.031 -2.279 -12.773 1 89.94 87 GLU A O 1
ATOM 680 N N . LYS A 1 88 ? 18.484 -1.008 -11.117 1 91.94 88 LYS A N 1
ATOM 681 C CA . LYS A 1 88 ? 17.141 -0.685 -11.594 1 91.94 88 LYS A CA 1
ATOM 682 C C . LYS A 1 88 ? 16.312 -1.95 -11.836 1 91.94 88 LYS A C 1
ATOM 684 O O . LYS A 1 88 ? 15.492 -1.993 -12.75 1 91.94 88 LYS A O 1
ATOM 689 N N . LYS A 1 89 ? 16.688 -2.934 -11.125 1 95.75 89 LYS A N 1
ATOM 690 C CA . LYS A 1 89 ? 15.984 -4.207 -11.25 1 95.75 89 LYS A CA 1
ATOM 691 C C . LYS A 1 89 ? 15.359 -4.617 -9.914 1 95.75 89 LYS A C 1
ATOM 693 O O . LYS A 1 89 ? 15.953 -4.43 -8.859 1 95.75 89 LYS A O 1
ATOM 698 N N . MET A 1 90 ? 14.133 -5.145 -9.969 1 97.38 90 MET A N 1
ATOM 699 C CA . MET A 1 90 ? 13.43 -5.598 -8.773 1 97.38 90 MET A CA 1
ATOM 700 C C . MET A 1 90 ? 12.836 -6.988 -8.992 1 97.38 90 MET A C 1
ATOM 702 O O . MET A 1 90 ? 11.789 -7.133 -9.617 1 97.38 90 MET A O 1
ATOM 706 N N . PRO A 1 91 ? 13.492 -7.961 -8.508 1 98.12 91 PRO A N 1
ATOM 707 C CA . PRO A 1 91 ? 12.953 -9.312 -8.641 1 98.12 91 PRO A CA 1
ATOM 708 C C . PRO A 1 91 ? 11.703 -9.539 -7.793 1 98.12 91 PRO A C 1
ATOM 710 O O . PRO A 1 91 ? 11.609 -9.039 -6.672 1 98.12 91 PRO A O 1
ATOM 713 N N . LEU A 1 92 ? 10.758 -10.281 -8.289 1 98.44 92 LEU A N 1
ATOM 714 C CA . LEU A 1 92 ? 9.523 -10.711 -7.641 1 98.44 92 LEU A CA 1
ATOM 715 C C . LEU A 1 92 ? 9.344 -12.219 -7.754 1 98.44 92 LEU A C 1
ATOM 717 O O . LEU A 1 92 ? 9.539 -12.797 -8.828 1 98.44 92 LEU A O 1
ATOM 721 N N . GLU A 1 93 ? 9.008 -12.844 -6.656 1 98.06 93 GLU A N 1
ATOM 722 C CA . GLU A 1 93 ? 8.656 -14.258 -6.633 1 98.06 93 GLU A CA 1
ATOM 723 C C . GLU A 1 93 ? 7.34 -14.484 -5.887 1 98.06 93 GLU A C 1
ATOM 725 O O . GLU A 1 93 ? 7.129 -13.938 -4.805 1 98.06 93 GLU A O 1
ATOM 730 N N . ILE A 1 94 ? 6.5 -15.266 -6.449 1 97 94 ILE A N 1
ATOM 731 C CA . ILE A 1 94 ? 5.25 -15.664 -5.812 1 97 94 ILE A CA 1
ATOM 732 C C . ILE A 1 94 ? 5.168 -17.188 -5.738 1 97 94 ILE A C 1
ATOM 734 O O . ILE A 1 94 ? 5.137 -17.859 -6.766 1 97 94 ILE A O 1
ATOM 738 N N . ALA A 1 95 ? 5.098 -17.688 -4.547 1 95.75 95 ALA A N 1
ATOM 739 C CA . ALA A 1 95 ? 4.902 -19.125 -4.336 1 95.75 95 ALA A CA 1
ATOM 740 C C . ALA A 1 95 ? 3.432 -19.438 -4.07 1 95.75 95 ALA A C 1
ATOM 742 O O . ALA A 1 95 ? 2.762 -18.719 -3.318 1 95.75 95 ALA A O 1
ATOM 743 N N . TYR A 1 96 ? 2.932 -20.484 -4.742 1 93.06 96 TYR A N 1
ATOM 744 C CA . TYR A 1 96 ? 1.54 -20.875 -4.531 1 93.06 96 TYR A CA 1
ATOM 745 C C . TYR A 1 96 ? 1.365 -22.375 -4.672 1 93.06 96 TYR A C 1
ATOM 747 O O . TYR A 1 96 ? 2.215 -23.047 -5.254 1 93.06 96 TYR A O 1
ATOM 755 N N . ASP A 1 97 ? 0.326 -22.812 -4.105 1 89.06 97 ASP A N 1
ATOM 756 C CA . ASP A 1 97 ? 0.017 -24.25 -4.141 1 89.06 97 ASP A CA 1
ATOM 757 C C . ASP A 1 97 ? -0.742 -24.609 -5.41 1 89.06 97 ASP A C 1
ATOM 759 O O . ASP A 1 97 ? -1.772 -24.016 -5.723 1 89.06 97 ASP A O 1
ATOM 763 N N . GLU A 1 98 ? -0.154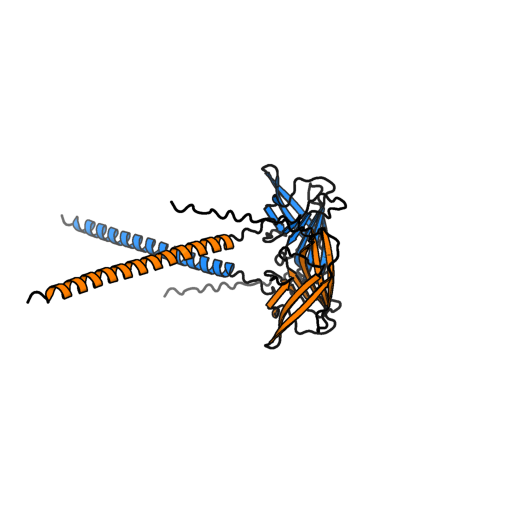 -25.453 -6.234 1 81.56 98 GLU A N 1
ATOM 764 C CA . GLU A 1 98 ? -0.854 -26.062 -7.371 1 81.56 98 GLU A CA 1
ATOM 765 C C . GLU A 1 98 ? -0.917 -27.578 -7.242 1 81.56 98 GLU A C 1
ATOM 767 O O . GLU A 1 98 ? 0.104 -28.25 -7.367 1 81.56 98 GLU A O 1
ATOM 772 N N . LYS A 1 99 ? -2.105 -28.047 -7.312 1 71.38 99 LYS A N 1
ATOM 773 C CA . LYS A 1 99 ? -2.334 -29.5 -7.32 1 71.38 99 LYS A CA 1
ATOM 774 C C . LYS A 1 99 ? -1.23 -30.234 -6.57 1 71.38 99 LYS A C 1
ATOM 776 O O . LYS A 1 99 ? -0.562 -31.109 -7.133 1 71.38 99 LYS A O 1
ATOM 781 N N . SER A 1 100 ? -0.908 -29.984 -5.477 1 66.94 100 SER A N 1
ATOM 782 C CA . SER A 1 100 ? -0.035 -30.734 -4.57 1 66.94 100 SER A CA 1
ATOM 783 C C . SER A 1 100 ? 1.428 -30.344 -4.781 1 66.94 100 SER A C 1
ATOM 785 O O . SER A 1 100 ? 2.326 -30.984 -4.23 1 66.94 100 SER A O 1
ATOM 787 N N . HIS A 1 101 ? 1.675 -29.406 -5.703 1 82.12 101 HIS A N 1
ATOM 788 C CA . HIS A 1 101 ? 3.053 -28.969 -5.898 1 82.12 101 HIS A CA 1
ATOM 789 C C . HIS A 1 101 ? 3.207 -27.484 -5.598 1 82.12 101 HIS A C 1
ATOM 791 O O . HIS A 1 101 ? 2.281 -26.688 -5.824 1 82.12 101 HIS A O 1
ATOM 797 N N . ASP A 1 102 ? 4.312 -27.25 -4.977 1 85.12 102 ASP A N 1
ATOM 798 C CA . ASP A 1 102 ? 4.711 -25.859 -4.777 1 85.12 102 ASP A CA 1
ATOM 799 C C . ASP A 1 102 ? 5.258 -25.25 -6.066 1 85.12 102 ASP A C 1
ATOM 801 O O . ASP A 1 102 ? 6.191 -25.781 -6.664 1 85.12 102 ASP A O 1
ATOM 805 N N . LYS A 1 103 ? 4.457 -24.281 -6.551 1 91.44 103 LYS A N 1
ATOM 806 C CA . LYS A 1 103 ? 4.918 -23.562 -7.734 1 91.44 103 LYS A CA 1
ATOM 807 C C . LYS A 1 103 ? 5.406 -22.172 -7.375 1 91.44 103 LYS A C 1
ATOM 809 O O . LYS A 1 103 ? 4.961 -21.578 -6.383 1 91.44 103 LYS A O 1
ATOM 814 N N . ARG A 1 104 ? 6.344 -21.812 -8.188 1 93.19 104 ARG A N 1
ATOM 815 C CA . ARG A 1 104 ? 6.898 -20.469 -7.973 1 93.19 104 ARG A CA 1
ATOM 816 C C . ARG A 1 104 ? 6.918 -19.672 -9.273 1 93.19 104 ARG A C 1
ATOM 818 O O . ARG A 1 104 ? 7.438 -20.141 -10.289 1 93.19 104 ARG A O 1
ATOM 825 N N . LEU A 1 105 ? 6.266 -18.578 -9.234 1 96.06 105 LEU A N 1
ATOM 826 C CA . LEU A 1 105 ? 6.352 -17.594 -10.312 1 96.06 105 LEU A CA 1
ATOM 827 C C . LEU A 1 105 ? 7.438 -16.562 -10.023 1 96.06 105 LEU A C 1
ATOM 829 O O . LEU A 1 105 ? 7.602 -16.141 -8.883 1 96.06 105 LEU A O 1
ATOM 833 N N . SER A 1 106 ? 8.141 -16.234 -11.07 1 97.56 106 SER A N 1
ATOM 834 C CA . SER A 1 106 ? 9.188 -15.234 -10.875 1 97.56 106 SER A CA 1
ATOM 835 C C . SER A 1 106 ? 9.258 -14.266 -12.055 1 97.56 106 SER A C 1
ATOM 837 O O . SER A 1 106 ? 8.891 -14.625 -13.172 1 97.56 106 SER A O 1
ATOM 839 N N . THR A 1 107 ? 9.633 -13.039 -11.812 1 98.06 107 THR A N 1
ATOM 840 C CA . THR A 1 107 ? 9.93 -12.031 -12.828 1 98.06 107 THR A CA 1
ATOM 841 C C . THR A 1 107 ? 10.883 -10.977 -12.273 1 98.06 107 THR A C 1
ATOM 843 O O . THR A 1 107 ? 11.227 -11 -11.094 1 98.06 107 THR A O 1
ATOM 846 N N . ILE A 1 108 ? 11.359 -10.125 -13.125 1 98.12 108 ILE A N 1
ATOM 847 C CA . ILE A 1 108 ? 12.18 -8.984 -12.75 1 98.12 108 ILE A CA 1
ATOM 848 C C . ILE A 1 108 ? 11.602 -7.707 -13.352 1 98.12 108 ILE A C 1
ATOM 850 O O . ILE A 1 108 ? 11.414 -7.617 -14.57 1 98.12 108 ILE A O 1
ATOM 854 N N . PHE A 1 109 ? 11.312 -6.777 -12.516 1 98.06 109 PHE A N 1
ATOM 855 C CA . PHE A 1 109 ? 10.867 -5.477 -13 1 98.06 109 PHE A CA 1
ATOM 856 C C . PHE A 1 109 ? 12.055 -4.598 -13.359 1 98.06 109 PHE A C 1
ATOM 858 O O . PHE A 1 109 ? 13.07 -4.59 -12.656 1 98.06 109 PHE A O 1
ATOM 865 N N . GLU A 1 110 ? 11.906 -3.865 -14.414 1 97.44 110 GLU A N 1
ATOM 866 C CA . GLU A 1 110 ? 12.797 -2.746 -14.711 1 97.44 110 GLU A CA 1
ATOM 867 C C . GLU A 1 110 ? 12.242 -1.438 -14.148 1 97.44 110 GLU A C 1
ATOM 869 O O . GLU A 1 110 ? 11.109 -1.062 -14.445 1 97.44 110 GLU A O 1
ATOM 874 N N . LEU A 1 111 ? 13.023 -0.796 -13.359 1 95.69 111 LEU A N 1
ATOM 875 C CA . LEU A 1 111 ? 12.539 0.398 -12.68 1 95.69 111 LEU A CA 1
ATOM 876 C C . LEU A 1 111 ? 13.016 1.661 -13.383 1 95.69 111 LEU A C 1
ATOM 878 O O . LEU A 1 111 ? 14.078 1.661 -14.016 1 95.69 111 LEU A O 1
ATOM 882 N N . GLU A 1 112 ? 12.234 2.658 -13.227 1 91.31 112 GLU A N 1
ATOM 883 C CA . GLU A 1 112 ? 12.562 3.973 -13.766 1 91.31 112 GLU A CA 1
ATOM 884 C C . GLU A 1 112 ? 13.516 4.727 -12.844 1 91.31 112 GLU A C 1
ATOM 886 O O . GLU A 1 112 ? 13.727 4.32 -11.695 1 91.31 112 GLU A O 1
ATOM 891 N N . ASP A 1 113 ? 14.039 5.82 -13.367 1 87.88 113 ASP A N 1
ATOM 892 C CA . ASP A 1 113 ? 14.977 6.637 -12.602 1 87.88 113 ASP A CA 1
ATOM 893 C C . ASP A 1 113 ? 14.25 7.668 -11.75 1 87.88 113 ASP A C 1
ATOM 895 O O . ASP A 1 113 ? 14.828 8.234 -10.82 1 87.88 113 ASP A O 1
ATOM 899 N N . ASP A 1 114 ? 13.031 7.867 -12.078 1 87.19 114 ASP A N 1
ATOM 900 C CA . ASP A 1 114 ? 12.281 8.914 -11.391 1 87.19 114 ASP A CA 1
ATOM 901 C C . ASP A 1 114 ? 12.117 8.586 -9.906 1 87.19 114 ASP A C 1
ATOM 903 O O . ASP A 1 114 ? 11.969 7.414 -9.539 1 87.19 114 ASP A O 1
ATOM 907 N N . VAL A 1 115 ? 12.195 9.633 -9.117 1 86.81 115 VAL A N 1
ATOM 908 C CA . VAL A 1 115 ? 12.078 9.461 -7.672 1 86.81 115 VAL A CA 1
ATOM 909 C C . VAL A 1 115 ? 10.969 10.359 -7.133 1 86.81 115 VAL A C 1
ATOM 911 O O . VAL A 1 115 ? 10.508 11.273 -7.824 1 86.81 115 VAL A O 1
ATOM 914 N N . ASN A 1 116 ? 10.484 9.984 -5.945 1 83.31 116 ASN A N 1
ATOM 915 C CA . ASN A 1 116 ? 9.516 10.758 -5.176 1 83.31 116 ASN A CA 1
ATOM 916 C C . ASN A 1 116 ? 8.195 10.898 -5.922 1 83.31 116 ASN A C 1
ATOM 918 O O . ASN A 1 116 ? 7.598 11.977 -5.934 1 83.31 116 ASN A O 1
ATOM 922 N N . ARG A 1 117 ? 7.848 9.883 -6.555 1 88.56 117 ARG A N 1
ATOM 923 C CA . ARG A 1 117 ? 6.559 9.812 -7.238 1 88.56 117 ARG A CA 1
ATOM 924 C C . ARG A 1 117 ? 6.066 8.367 -7.324 1 88.56 117 ARG A C 1
ATOM 926 O O . ARG A 1 117 ? 6.84 7.43 -7.137 1 88.56 117 ARG A O 1
ATOM 933 N N . GLN A 1 118 ? 4.82 8.273 -7.496 1 91.81 118 GLN A N 1
ATOM 934 C CA . GLN A 1 118 ? 4.254 6.953 -7.73 1 91.81 118 GLN A CA 1
ATOM 935 C C . GLN A 1 118 ? 4.559 6.469 -9.148 1 91.81 118 GLN A C 1
ATOM 937 O O . GLN A 1 118 ? 4.344 7.195 -10.117 1 91.81 118 GLN A O 1
ATOM 942 N N . LEU A 1 119 ? 5.102 5.328 -9.273 1 94.38 119 LEU A N 1
ATOM 943 C CA . LEU A 1 119 ? 5.539 4.762 -10.547 1 94.38 119 LEU A CA 1
ATOM 944 C C . LEU A 1 119 ? 4.91 3.393 -10.773 1 94.38 119 LEU A C 1
ATOM 946 O O . LEU A 1 119 ? 4.391 2.779 -9.844 1 94.38 119 LEU A O 1
ATOM 950 N N . ARG A 1 120 ? 4.945 3.02 -12.094 1 96.56 120 ARG A N 1
ATOM 951 C CA . ARG A 1 120 ? 4.457 1.698 -12.469 1 96.56 120 ARG A CA 1
ATOM 952 C C . ARG A 1 120 ? 5.449 0.982 -13.383 1 96.56 120 ARG A C 1
ATOM 954 O O . ARG A 1 120 ? 6.102 1.612 -14.219 1 96.56 120 ARG A O 1
ATOM 961 N N . SER A 1 121 ? 5.535 -0.288 -13.172 1 97.44 121 SER A N 1
ATOM 962 C CA . SER A 1 121 ? 6.332 -1.155 -14.031 1 97.44 121 SER A CA 1
ATOM 963 C C . SER A 1 121 ? 5.613 -2.471 -14.312 1 97.44 121 SER A C 1
ATOM 965 O O . SER A 1 121 ? 5.062 -3.088 -13.398 1 97.44 121 SER A O 1
ATOM 967 N N . THR A 1 122 ? 5.582 -2.865 -15.57 1 97.38 122 THR A N 1
ATOM 968 C CA . THR A 1 122 ? 4.941 -4.121 -15.945 1 97.38 122 THR A CA 1
ATOM 969 C C . THR A 1 122 ? 5.973 -5.129 -16.438 1 97.38 122 THR A C 1
ATOM 971 O O . THR A 1 122 ? 6.898 -4.773 -17.172 1 97.38 122 THR A O 1
ATOM 974 N N . ALA A 1 123 ? 5.805 -6.332 -16.016 1 97.88 123 ALA A N 1
ATOM 975 C CA . ALA A 1 123 ? 6.668 -7.43 -16.453 1 97.88 123 ALA A CA 1
ATOM 976 C C . ALA A 1 123 ? 5.855 -8.703 -16.703 1 97.88 123 ALA A C 1
ATOM 978 O O . ALA A 1 123 ? 4.754 -8.852 -16.172 1 97.88 123 ALA A O 1
ATOM 979 N N . ALA A 1 124 ? 6.383 -9.562 -17.438 1 96.94 124 ALA A N 1
ATOM 980 C CA . ALA A 1 124 ? 5.77 -10.867 -17.672 1 96.94 124 ALA A CA 1
ATOM 981 C C . ALA A 1 124 ? 6.363 -11.922 -16.734 1 96.94 124 ALA A C 1
ATOM 983 O O . ALA A 1 124 ? 7.574 -11.961 -16.531 1 96.94 124 ALA A O 1
ATOM 984 N N . MET A 1 125 ? 5.457 -12.719 -16.203 1 96.75 125 MET A N 1
ATOM 985 C CA . MET A 1 125 ? 5.957 -13.836 -15.414 1 96.75 125 MET A CA 1
ATOM 986 C C . MET A 1 125 ? 6.664 -14.859 -16.297 1 96.75 125 MET A C 1
ATOM 988 O O . MET A 1 125 ? 6.156 -15.227 -17.359 1 96.75 125 MET A O 1
ATOM 992 N N . GLN A 1 126 ? 7.793 -15.297 -15.789 1 94.69 126 GLN A N 1
ATOM 993 C CA . GLN A 1 126 ? 8.586 -16.234 -16.578 1 94.69 126 GLN A CA 1
ATOM 994 C C . GLN A 1 126 ? 7.855 -17.562 -16.75 1 94.69 126 GLN A C 1
ATOM 996 O O . GLN A 1 126 ? 7.508 -18.234 -15.766 1 94.69 126 GLN A O 1
ATOM 1001 N N . GLY A 1 127 ? 7.547 -17.906 -18.062 1 90.5 127 GLY A N 1
ATOM 1002 C CA . GLY A 1 127 ? 6.984 -19.219 -18.375 1 90.5 127 GLY A CA 1
ATOM 1003 C C . GLY A 1 127 ? 5.48 -19.266 -18.203 1 90.5 127 GLY A C 1
ATOM 1004 O O . GLY A 1 127 ? 4.875 -20.344 -18.312 1 90.5 127 GLY A O 1
ATOM 1005 N N . TYR A 1 128 ? 4.871 -18.188 -17.844 1 91.25 128 TYR A N 1
ATOM 1006 C CA . TYR A 1 128 ? 3.43 -18.141 -17.609 1 91.25 128 TYR A CA 1
ATOM 1007 C C . TYR A 1 128 ? 2.801 -16.969 -18.344 1 91.25 128 TYR A C 1
ATOM 1009 O O . TYR A 1 128 ? 3.434 -15.922 -18.516 1 91.25 128 TYR A O 1
ATOM 1017 N N . PRO A 1 129 ? 1.663 -17.172 -18.828 1 91.69 129 PRO A N 1
ATOM 1018 C CA . PRO A 1 129 ? 0.988 -16.078 -19.516 1 91.69 129 PRO A CA 1
ATOM 1019 C C . PRO A 1 129 ? 0.359 -15.062 -18.562 1 91.69 129 PRO A C 1
ATOM 1021 O O . PRO A 1 129 ? -0.823 -14.734 -18.703 1 91.69 129 PRO A O 1
ATOM 1024 N N . ILE A 1 130 ? 1.033 -14.648 -17.609 1 94.06 130 ILE A N 1
ATOM 1025 C CA . ILE A 1 130 ? 0.587 -13.68 -16.625 1 94.06 130 ILE A CA 1
ATOM 1026 C C . ILE A 1 130 ? 1.471 -12.438 -16.688 1 94.06 130 ILE A C 1
ATOM 1028 O O . ILE A 1 130 ? 2.697 -12.531 -16.625 1 94.06 130 ILE A O 1
ATOM 1032 N N . ASN A 1 131 ? 0.868 -11.328 -16.922 1 94.94 131 ASN A N 1
ATOM 1033 C CA . ASN A 1 131 ? 1.546 -10.047 -16.75 1 94.94 131 ASN A CA 1
ATOM 1034 C C . ASN A 1 131 ? 1.299 -9.461 -15.367 1 94.94 131 ASN A C 1
ATOM 1036 O O . ASN A 1 131 ? 0.185 -9.539 -14.852 1 94.94 131 ASN A O 1
ATOM 1040 N N . VAL A 1 132 ? 2.316 -8.875 -14.836 1 97.12 132 VAL A N 1
ATOM 1041 C CA . VAL A 1 132 ? 2.193 -8.266 -13.516 1 97.12 132 VAL A CA 1
ATOM 1042 C C . VAL A 1 132 ? 2.605 -6.793 -13.594 1 97.12 132 VAL A C 1
ATOM 1044 O O . VAL A 1 132 ? 3.672 -6.469 -14.117 1 97.12 132 VAL A O 1
ATOM 1047 N N . THR A 1 133 ? 1.782 -5.945 -13.055 1 96.38 133 THR A N 1
ATOM 1048 C CA . THR A 1 133 ? 2.092 -4.527 -12.914 1 96.38 133 THR A CA 1
ATOM 1049 C C . THR A 1 133 ? 2.32 -4.172 -11.445 1 96.38 133 THR A C 1
ATOM 1051 O O . THR A 1 133 ? 1.479 -4.461 -10.594 1 96.38 133 THR A O 1
ATOM 1054 N N . MET A 1 134 ? 3.402 -3.594 -11.164 1 97.88 134 MET A N 1
ATOM 1055 C CA . MET A 1 134 ? 3.768 -3.125 -9.836 1 97.88 134 MET A CA 1
ATOM 1056 C C . MET A 1 134 ? 3.576 -1.617 -9.719 1 97.88 134 MET A C 1
ATOM 1058 O O . MET A 1 134 ? 4.016 -0.862 -10.586 1 97.88 134 MET A O 1
ATOM 1062 N N . THR A 1 135 ? 2.887 -1.207 -8.695 1 97.06 135 THR A N 1
ATOM 1063 C CA . THR A 1 135 ? 2.848 0.194 -8.289 1 97.06 135 THR A CA 1
ATOM 1064 C C . THR A 1 135 ? 3.742 0.433 -7.078 1 97.06 135 THR A C 1
ATOM 1066 O O . THR A 1 135 ? 3.676 -0.307 -6.094 1 97.06 135 THR A O 1
ATOM 1069 N N . TYR A 1 136 ? 4.574 1.39 -7.195 1 96 136 TYR A N 1
ATOM 1070 C CA . TYR A 1 136 ? 5.566 1.612 -6.152 1 96 136 TYR A CA 1
ATOM 1071 C C . TYR A 1 136 ? 5.949 3.086 -6.066 1 96 136 TYR A C 1
ATOM 1073 O O . TYR A 1 136 ? 5.605 3.873 -6.953 1 96 136 TYR A O 1
ATOM 1081 N N . ILE A 1 137 ? 6.562 3.422 -5.02 1 92.94 137 ILE A N 1
ATOM 1082 C CA . ILE A 1 137 ? 7.203 4.723 -4.848 1 92.94 137 ILE A CA 1
ATOM 1083 C C . ILE A 1 137 ? 8.703 4.531 -4.637 1 92.94 137 ILE A C 1
ATOM 1085 O O . ILE A 1 137 ? 9.125 3.65 -3.883 1 92.94 137 ILE A O 1
ATOM 1089 N N . GLN A 1 138 ? 9.445 5.336 -5.371 1 91.44 138 GLN A N 1
ATOM 1090 C CA . GLN A 1 138 ? 10.906 5.23 -5.332 1 91.44 138 GLN A CA 1
ATOM 1091 C C . GLN A 1 138 ? 11.531 6.496 -4.754 1 91.44 138 GLN A C 1
ATOM 1093 O O . GLN A 1 138 ? 11.055 7.602 -5.012 1 91.44 138 GLN A O 1
ATOM 1098 N N . PHE A 1 139 ? 12.516 6.297 -3.996 1 85.06 139 PHE A N 1
ATOM 1099 C CA . PHE A 1 139 ? 13.195 7.402 -3.324 1 85.06 139 PHE A CA 1
ATOM 1100 C C . PHE A 1 139 ? 14.703 7.207 -3.354 1 85.06 139 PHE A C 1
ATOM 1102 O O . PHE A 1 139 ? 15.188 6.09 -3.553 1 85.06 139 PHE A O 1
ATOM 1109 N N . ARG A 1 140 ? 15.352 8.297 -3.102 1 83 140 ARG A N 1
ATOM 1110 C CA . ARG A 1 140 ? 16.797 8.211 -2.904 1 83 140 ARG A CA 1
ATOM 1111 C C . ARG A 1 140 ? 17.125 7.777 -1.48 1 83 140 ARG A C 1
ATOM 1113 O O . ARG A 1 140 ? 16.484 8.211 -0.526 1 83 140 ARG A O 1
ATOM 1120 N N . ALA A 1 141 ? 17.812 6.777 -1.268 1 69.5 141 ALA A N 1
ATOM 1121 C CA . ALA A 1 141 ? 18.109 6.09 -0.014 1 69.5 141 ALA A CA 1
ATOM 1122 C C . ALA A 1 141 ? 18.484 7.082 1.084 1 69.5 141 ALA A C 1
ATOM 1124 O O . ALA A 1 141 ? 18.203 6.844 2.264 1 69.5 141 ALA A O 1
ATOM 1125 N N . ASP A 1 142 ? 19.062 8.156 0.87 1 59.94 142 ASP A N 1
ATOM 1126 C CA . ASP A 1 142 ? 19.484 9.078 1.913 1 59.94 142 ASP A CA 1
ATOM 1127 C C . ASP A 1 142 ? 18.297 9.805 2.527 1 59.94 142 ASP A C 1
ATOM 1129 O O . ASP A 1 142 ? 18.422 10.422 3.59 1 59.94 142 ASP A O 1
ATOM 1133 N N . LYS A 1 143 ? 17.125 9.648 2.037 1 57.72 143 LYS A N 1
ATOM 1134 C CA . LYS A 1 143 ? 16.016 10.523 2.426 1 57.72 143 LYS A CA 1
ATOM 1135 C C . LYS A 1 143 ? 14.961 9.75 3.225 1 57.72 143 LYS A C 1
ATOM 1137 O O . LYS A 1 143 ? 13.93 10.312 3.604 1 57.72 143 LYS A O 1
ATOM 1142 N N . VAL A 1 144 ? 15.125 8.461 3.463 1 53.09 144 VAL A N 1
ATOM 1143 C CA . VAL A 1 144 ? 14 7.742 4.043 1 53.09 144 VAL A CA 1
ATOM 1144 C C . VAL A 1 144 ? 14.164 7.664 5.559 1 53.09 144 VAL A C 1
ATOM 1146 O O . VAL A 1 144 ? 15.172 7.16 6.059 1 53.09 144 VAL A O 1
ATOM 1149 N N . SER A 1 145 ? 13.672 8.578 6.293 1 47.59 145 SER A N 1
ATOM 1150 C CA . SER A 1 145 ? 13.516 8.312 7.719 1 47.59 145 SER A CA 1
ATOM 1151 C C . SER A 1 145 ? 12.43 7.27 7.969 1 47.59 145 SER A C 1
ATOM 1153 O O . SER A 1 145 ? 11.336 7.363 7.406 1 47.59 145 SER A O 1
ATOM 1155 N N . PRO A 1 146 ? 12.93 6.117 8.367 1 45.09 146 PRO A N 1
ATOM 1156 C CA . PRO A 1 146 ? 11.859 5.18 8.703 1 45.09 146 PRO A CA 1
ATOM 1157 C C . PRO A 1 146 ? 10.859 5.766 9.695 1 45.09 146 PRO A C 1
ATOM 1159 O O . PRO A 1 146 ? 11.258 6.391 10.688 1 45.09 146 PRO A O 1
ATOM 1162 N N . CYS A 1 147 ? 9.953 6.418 9.336 1 42.41 147 CYS A N 1
ATOM 1163 C CA . CYS A 1 147 ? 9.023 6.801 10.391 1 42.41 147 CYS A CA 1
ATOM 1164 C C . CYS A 1 147 ? 8.602 5.59 11.211 1 42.41 147 CYS A C 1
ATOM 1166 O O . CYS A 1 147 ? 8.797 4.449 10.789 1 42.41 147 CYS A O 1
ATOM 1168 N N . SER A 1 148 ? 7.609 5.867 12.266 1 36 148 SER A N 1
ATOM 1169 C CA . SER A 1 148 ? 7.246 5.082 13.438 1 36 148 SER A CA 1
ATOM 1170 C C . SER A 1 148 ? 6.844 3.662 13.055 1 36 1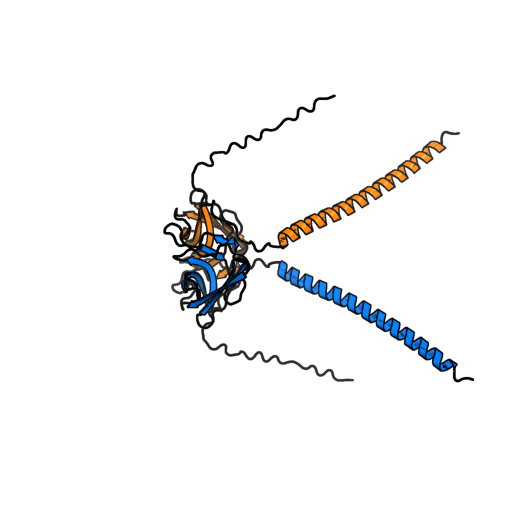48 SER A C 1
ATOM 1172 O O . SER A 1 148 ? 5.828 3.459 12.391 1 36 148 SER A O 1
ATOM 1174 N N . GLY A 1 149 ? 7.664 2.879 12.32 1 35.31 149 GLY A N 1
ATOM 1175 C CA . GLY A 1 149 ? 7.25 1.494 12.477 1 35.31 149 GLY A CA 1
ATOM 1176 C C . GLY A 1 149 ? 6.527 1.232 13.789 1 35.31 149 GLY A C 1
ATOM 1177 O O . GLY A 1 149 ? 6.891 1.79 14.828 1 35.31 149 GLY A O 1
ATOM 1178 N N . GLY A 1 150 ? 5.258 1.119 13.797 1 32.5 150 GLY A N 1
ATOM 1179 C CA . GLY A 1 150 ? 4.855 0.448 15.023 1 32.5 150 GLY A CA 1
ATOM 1180 C C . GLY A 1 150 ? 5.949 -0.414 15.617 1 32.5 150 GLY A C 1
ATOM 1181 O O . GLY A 1 150 ? 6.52 -1.265 14.93 1 32.5 150 GLY A O 1
ATOM 1182 N N . ILE A 1 151 ? 6.984 0.115 16.281 1 30.2 151 ILE A N 1
ATOM 1183 C CA . ILE A 1 151 ? 7.824 -0.735 17.109 1 30.2 151 ILE A CA 1
ATOM 1184 C C . ILE A 1 151 ? 7.133 -2.076 17.344 1 30.2 151 ILE A C 1
ATOM 1186 O O . ILE A 1 151 ? 6.09 -2.139 18 1 30.2 151 ILE A O 1
ATOM 1190 N N . SER A 1 152 ? 7.02 -2.82 16.438 1 29.48 152 SER A N 1
ATOM 1191 C CA . SER A 1 152 ? 6.648 -4.168 16.859 1 29.48 152 SER A CA 1
ATOM 1192 C C . SER A 1 152 ? 7.309 -4.539 18.188 1 29.48 152 SER A C 1
ATOM 1194 O O . SER A 1 152 ? 8.531 -4.652 18.266 1 29.48 152 SER A O 1
ATOM 1196 N N . ALA A 1 153 ? 6.852 -4.066 19.234 1 31.38 153 ALA A N 1
ATOM 1197 C CA . ALA A 1 153 ? 7.156 -4.578 20.562 1 31.38 153 ALA A CA 1
ATOM 1198 C C . ALA A 1 153 ? 7.594 -6.039 20.516 1 31.38 153 ALA A C 1
ATOM 1200 O O . ALA A 1 153 ? 8.18 -6.559 21.469 1 31.38 153 ALA A O 1
ATOM 1201 N N . GLY A 1 154 ? 7.328 -6.605 19.453 1 30.16 154 GLY A N 1
ATOM 1202 C CA . GLY A 1 154 ? 7.688 -8.008 19.312 1 30.16 154 GLY A CA 1
ATOM 1203 C C . GLY A 1 154 ? 9.172 -8.227 19.078 1 30.16 154 GLY A C 1
ATOM 1204 O O . GLY A 1 154 ? 9.734 -9.227 19.531 1 30.16 154 GLY A O 1
ATOM 1205 N N . GLY A 1 155 ? 9.812 -7.289 18.391 1 30.73 155 GLY A N 1
ATOM 1206 C CA . GLY A 1 155 ? 11.242 -7.512 18.281 1 30.73 155 GLY A CA 1
ATOM 1207 C C . GLY A 1 155 ? 11.984 -7.289 19.578 1 30.73 155 GLY A C 1
ATOM 1208 O O . GLY A 1 155 ? 12.938 -8.008 19.891 1 30.73 155 GLY A O 1
ATOM 1209 N N . ILE A 1 156 ? 11.547 -6.211 20.203 1 32.81 156 ILE A N 1
ATOM 1210 C CA . ILE A 1 156 ? 12.141 -6.035 21.531 1 32.81 156 ILE A CA 1
ATOM 1211 C C . ILE A 1 156 ? 11.727 -7.191 22.438 1 32.81 156 ILE A C 1
ATOM 1213 O O . ILE A 1 156 ? 12.547 -7.719 23.188 1 32.81 156 ILE A O 1
ATOM 1217 N N . VAL A 1 157 ? 10.523 -7.57 22.25 1 36.28 157 VAL A N 1
ATOM 1218 C CA . VAL A 1 157 ? 10.062 -8.711 23.031 1 36.28 157 VAL A CA 1
ATOM 1219 C C . VAL A 1 157 ? 10.797 -9.977 22.578 1 36.28 157 VAL A C 1
ATOM 1221 O O . VAL A 1 157 ? 11.234 -10.773 23.422 1 36.28 157 VAL A O 1
ATOM 1224 N N . ALA A 1 158 ? 11.078 -9.992 21.328 1 36.47 158 ALA A N 1
ATOM 1225 C CA . ALA A 1 158 ? 11.844 -11.141 20.844 1 36.47 158 ALA A CA 1
ATOM 1226 C C . ALA A 1 158 ? 13.305 -11.055 21.281 1 36.47 158 ALA A C 1
ATOM 1228 O O . ALA A 1 158 ? 13.906 -12.055 21.672 1 36.47 158 ALA A O 1
ATOM 1229 N N . LEU A 1 159 ? 13.766 -9.852 21.281 1 40.5 159 LEU A N 1
ATOM 1230 C CA . LEU A 1 159 ? 15.125 -9.656 21.781 1 40.5 159 LEU A CA 1
ATOM 1231 C C . LEU A 1 159 ? 15.195 -9.875 23.281 1 40.5 159 LEU A C 1
ATOM 1233 O O . LEU A 1 159 ? 16.109 -10.523 23.781 1 40.5 159 LEU A O 1
ATOM 1237 N N . ILE A 1 160 ? 14.219 -9.414 23.938 1 42.69 160 ILE A N 1
ATOM 1238 C CA . ILE A 1 160 ? 14.164 -9.617 25.391 1 42.69 160 ILE A CA 1
ATOM 1239 C C . ILE A 1 160 ? 13.898 -11.086 25.688 1 42.69 160 ILE A C 1
ATOM 1241 O O . ILE A 1 160 ? 14.555 -11.672 26.562 1 42.69 160 ILE A O 1
ATOM 1245 N N . GLU A 1 161 ? 13.078 -11.727 24.906 1 47.41 161 GLU A N 1
ATOM 1246 C CA . GLU A 1 161 ? 12.812 -13.148 25.078 1 47.41 161 GLU A CA 1
ATOM 1247 C C . GLU A 1 161 ? 14.031 -13.992 24.703 1 47.41 161 GLU A C 1
ATOM 1249 O O . GLU A 1 161 ? 14.352 -14.969 25.391 1 47.41 161 GLU A O 1
ATOM 1254 N N . GLY A 1 162 ? 14.727 -13.508 23.703 1 49.34 162 GLY A N 1
ATOM 1255 C CA . GLY A 1 162 ? 15.961 -14.172 23.344 1 49.34 162 GLY A CA 1
ATOM 1256 C C . GLY A 1 162 ? 17.047 -14.031 24.391 1 49.34 162 GLY A C 1
ATOM 1257 O O . GLY A 1 162 ? 17.734 -15.008 24.719 1 49.34 162 GLY A O 1
ATOM 1258 N N . ILE A 1 163 ? 17.109 -12.867 24.953 1 54.62 163 ILE A N 1
ATOM 1259 C CA . ILE A 1 163 ? 18.062 -12.625 26.016 1 54.62 163 ILE A CA 1
ATOM 1260 C C . ILE A 1 163 ? 17.656 -13.414 27.266 1 54.62 163 ILE A C 1
ATOM 1262 O O . ILE A 1 163 ? 18.5 -14.039 27.922 1 54.62 163 ILE A O 1
ATOM 1266 N N . ILE A 1 164 ? 16.406 -13.508 27.516 1 51.41 164 ILE A N 1
ATOM 1267 C CA . ILE A 1 164 ? 15.914 -14.258 28.656 1 51.41 164 ILE A CA 1
ATOM 1268 C C . ILE A 1 164 ? 16.188 -15.75 28.469 1 51.41 164 ILE A C 1
ATOM 1270 O O . ILE A 1 164 ? 16.641 -16.422 29.375 1 51.41 164 ILE A O 1
ATOM 1274 N N . LEU A 1 165 ? 16.031 -16.219 27.234 1 54.84 165 LEU A N 1
ATOM 1275 C CA . LEU A 1 165 ? 16.297 -17.609 26.938 1 54.84 165 LEU A CA 1
ATOM 1276 C C . LEU A 1 165 ? 17.797 -17.922 27.031 1 54.84 165 LEU A C 1
ATOM 1278 O O . LEU A 1 165 ? 18.188 -18.953 27.547 1 54.84 165 LEU A O 1
ATOM 1282 N N . LEU A 1 166 ? 18.562 -17 26.656 1 60.34 166 LEU A N 1
ATOM 1283 C CA . LEU A 1 166 ? 20.016 -17.141 26.75 1 60.34 166 LEU A CA 1
ATOM 1284 C C . LEU A 1 166 ? 20.469 -17.156 28.203 1 60.34 166 LEU A C 1
ATOM 1286 O O . LEU A 1 166 ? 21.328 -17.953 28.578 1 60.34 166 LEU A O 1
ATOM 1290 N N . VAL A 1 167 ? 19.844 -16.391 28.969 1 58.25 167 VAL A N 1
ATOM 1291 C CA . VAL A 1 167 ? 20.172 -16.312 30.391 1 58.25 167 VAL A CA 1
ATOM 1292 C C . VAL A 1 167 ? 19.703 -17.578 31.094 1 58.25 167 VAL A C 1
ATOM 1294 O O . VAL A 1 167 ? 20.438 -18.141 31.922 1 58.25 167 VAL A O 1
ATOM 1297 N N . ILE A 1 168 ? 18.562 -18.094 30.688 1 54.78 168 ILE A N 1
ATOM 1298 C CA . ILE A 1 168 ? 18.047 -19.312 31.281 1 54.78 168 ILE A CA 1
ATOM 1299 C C . ILE A 1 168 ? 18.906 -20.5 30.844 1 54.78 168 ILE A C 1
ATOM 1301 O O . ILE A 1 168 ? 19.297 -21.312 31.688 1 54.78 168 ILE A O 1
ATOM 1305 N N . CYS A 1 169 ? 19.25 -20.531 29.578 1 59.09 169 CYS A N 1
ATOM 1306 C CA . CYS A 1 169 ? 20.094 -21.594 29.062 1 59.09 169 CYS A CA 1
ATOM 1307 C C . CYS A 1 169 ? 21.484 -21.547 29.688 1 59.09 169 CYS A C 1
ATOM 1309 O O . CYS A 1 169 ? 22.047 -22.578 30.062 1 59.09 169 CYS A O 1
ATOM 1311 N N . GLY A 1 170 ? 22 -20.391 29.797 1 60.78 170 GLY A N 1
ATOM 1312 C CA . GLY A 1 170 ? 23.281 -20.203 30.484 1 60.78 170 GLY A CA 1
ATOM 1313 C C . GLY A 1 170 ? 23.25 -20.641 31.938 1 60.78 170 GLY A C 1
ATOM 1314 O O . GLY A 1 170 ? 24.188 -21.281 32.406 1 60.78 170 GLY A O 1
ATOM 1315 N N . SER A 1 171 ? 22.156 -20.359 32.594 1 59.38 171 SER A N 1
ATOM 1316 C CA . SER A 1 171 ? 22.016 -20.734 34 1 59.38 171 SER A CA 1
ATOM 1317 C C . SER A 1 171 ? 21.906 -22.25 34.156 1 59.38 171 SER A C 1
ATOM 1319 O O . SER A 1 171 ? 22.484 -22.828 35.094 1 59.38 171 SER A O 1
ATOM 1321 N N . VAL A 1 172 ? 21.266 -22.859 33.281 1 58.91 172 VAL A N 1
ATOM 1322 C CA . VAL A 1 172 ? 21.125 -24.312 33.312 1 58.91 172 VAL A CA 1
ATOM 1323 C C . VAL A 1 172 ? 22.453 -24.984 32.969 1 58.91 172 VAL A C 1
ATOM 1325 O O . VAL A 1 172 ? 22.875 -25.922 33.656 1 58.91 172 VAL A O 1
ATOM 1328 N N . ALA A 1 173 ? 23.141 -24.453 32.031 1 63.97 173 ALA A N 1
ATOM 1329 C CA . ALA A 1 173 ? 24.453 -24.969 31.641 1 63.97 173 ALA A CA 1
ATOM 1330 C C . ALA A 1 173 ? 25.469 -24.812 32.75 1 63.97 173 ALA A C 1
ATOM 1332 O O . ALA A 1 173 ? 26.234 -25.719 33.031 1 63.97 173 ALA A O 1
ATOM 1333 N N . PHE A 1 174 ? 25.391 -23.703 33.406 1 61.91 174 PHE A N 1
ATOM 1334 C CA . PHE A 1 174 ? 26.281 -23.438 34.531 1 61.91 174 PHE A CA 1
ATOM 1335 C C . PHE A 1 174 ? 26 -24.391 35.688 1 61.91 174 PHE A C 1
ATOM 1337 O O . PHE A 1 174 ? 26.922 -24.906 36.312 1 61.91 174 PHE A O 1
ATOM 1344 N N . ARG A 1 175 ? 24.797 -24.672 35.906 1 55.22 175 ARG A N 1
ATOM 1345 C CA . ARG A 1 175 ? 24.422 -25.594 36.969 1 55.22 175 ARG A CA 1
ATOM 1346 C C . ARG A 1 175 ? 24.859 -27.016 36.656 1 55.22 175 ARG A C 1
ATOM 1348 O O . ARG A 1 175 ? 25.328 -27.75 37.531 1 55.22 175 ARG A O 1
ATOM 1355 N N . PHE A 1 176 ? 24.75 -27.344 35.406 1 58.5 176 PHE A N 1
ATOM 1356 C CA . PHE A 1 176 ? 25.188 -28.656 34.938 1 58.5 176 PHE A CA 1
ATOM 1357 C C . PHE A 1 176 ? 26.703 -28.797 35.031 1 58.5 176 PHE A C 1
ATOM 1359 O O . PHE A 1 176 ? 27.219 -29.828 35.469 1 58.5 176 PHE A O 1
ATOM 1366 N N . TYR A 1 177 ? 27.375 -27.75 34.688 1 56.69 177 TYR A N 1
ATOM 1367 C CA . TYR A 1 177 ? 28.844 -27.766 34.719 1 56.69 177 TYR A CA 1
ATOM 1368 C C . TYR A 1 177 ? 29.328 -27.797 36.156 1 56.69 177 TYR A C 1
ATOM 1370 O O . TYR A 1 177 ? 30.297 -28.5 36.5 1 56.69 177 TYR A O 1
ATOM 1378 N N . ALA A 1 178 ? 28.719 -27.094 37.031 1 57.44 178 ALA A N 1
ATOM 1379 C CA . ALA A 1 178 ? 29.062 -27.078 38.469 1 57.44 178 ALA A CA 1
ATOM 1380 C C . ALA A 1 178 ? 28.828 -28.438 39.094 1 57.44 178 ALA A C 1
ATOM 1382 O O . ALA A 1 178 ? 29.641 -28.875 39.938 1 57.44 178 ALA A O 1
ATOM 1383 N N . LYS A 1 179 ? 27.797 -29.062 38.688 1 54.25 179 LYS A N 1
ATOM 1384 C CA . LYS A 1 179 ? 27.516 -30.391 39.219 1 54.25 179 LYS A CA 1
ATOM 1385 C C . LYS A 1 179 ? 28.531 -31.406 38.719 1 54.25 179 LYS A C 1
ATOM 1387 O O . LYS A 1 179 ? 28.953 -32.281 39.5 1 54.25 179 LYS A O 1
ATOM 1392 N N . LYS A 1 180 ? 28.906 -31.25 37.531 1 55.19 180 LYS A N 1
ATOM 1393 C CA . LYS A 1 180 ? 29.891 -32.156 36.969 1 55.19 180 LYS A CA 1
ATOM 1394 C C . LYS A 1 180 ? 31.266 -31.938 37.594 1 55.19 180 LYS A C 1
ATOM 1396 O O . LYS A 1 180 ? 32 -32.875 37.844 1 55.19 180 LYS A O 1
ATOM 1401 N N . ARG A 1 181 ? 31.609 -30.703 37.844 1 56.53 181 ARG A N 1
ATOM 1402 C CA . ARG A 1 181 ? 32.875 -30.391 38.5 1 56.53 181 ARG A CA 1
ATOM 1403 C C . ARG A 1 181 ? 32.875 -30.891 39.938 1 56.53 181 ARG A C 1
ATOM 1405 O O . ARG A 1 181 ? 33.906 -31.359 40.438 1 56.53 181 ARG A O 1
ATOM 1412 N N . ALA A 1 182 ? 31.75 -30.859 40.531 1 56.06 182 ALA A N 1
ATOM 1413 C CA . ALA A 1 182 ? 31.656 -31.344 41.906 1 56.06 182 ALA A CA 1
ATOM 1414 C C . ALA A 1 182 ? 31.828 -32.875 41.938 1 56.06 182 ALA A C 1
ATOM 1416 O O . ALA A 1 182 ? 32.469 -33.375 42.844 1 56.06 182 ALA A O 1
ATOM 1417 N N . HIS A 1 183 ? 31.266 -33.469 40.969 1 54.75 183 HIS A N 1
ATOM 1418 C CA . HIS A 1 183 ? 31.406 -34.938 40.938 1 54.75 183 HIS A CA 1
ATOM 1419 C C . HIS A 1 183 ? 32.844 -35.312 40.594 1 54.75 183 HIS A C 1
ATOM 1421 O O . HIS A 1 183 ? 33.344 -36.312 41.125 1 54.75 183 HIS A O 1
ATOM 1427 N N . MET A 1 184 ? 33.406 -34.562 39.844 1 55.22 184 MET A N 1
ATOM 1428 C CA . MET A 1 184 ? 34.781 -34.875 39.469 1 55.22 184 MET A CA 1
ATOM 1429 C C . MET A 1 184 ? 35.75 -34.594 40.625 1 55.22 184 MET A C 1
ATOM 1431 O O . MET A 1 184 ? 36.688 -35.375 40.844 1 55.22 184 MET A O 1
ATOM 1435 N N . HIS A 1 185 ? 35.438 -33.562 41.344 1 56.19 185 HIS A N 1
ATOM 1436 C CA . HIS A 1 185 ? 36.281 -33.312 42.531 1 56.19 185 HIS A CA 1
ATOM 1437 C C . HIS A 1 185 ? 36.094 -34.406 43.594 1 56.19 185 HIS A C 1
ATOM 1439 O O . HIS A 1 185 ? 37.062 -34.812 44.219 1 56.19 185 HIS A O 1
ATOM 1445 N N . ASN A 1 186 ? 34.938 -34.906 43.719 1 54.75 186 ASN A N 1
ATOM 1446 C CA . ASN A 1 186 ? 34.688 -35.969 44.719 1 54.75 186 ASN A CA 1
ATOM 1447 C C . ASN A 1 186 ? 35.281 -37.281 44.281 1 54.75 186 ASN A C 1
ATOM 1449 O O . ASN A 1 186 ? 35.812 -38.031 45.125 1 54.75 186 ASN A O 1
ATOM 1453 N N . ALA A 1 187 ? 35.344 -37.562 43.062 1 54.84 187 ALA A N 1
ATOM 1454 C CA . ALA A 1 187 ? 35.938 -38.812 42.562 1 54.84 187 ALA A CA 1
ATOM 1455 C C . ALA A 1 187 ? 37.438 -38.781 42.656 1 54.84 187 ALA A C 1
ATOM 1457 O O . ALA A 1 187 ? 38.062 -39.812 42.969 1 54.84 187 ALA A O 1
ATOM 1458 N N . LEU A 1 188 ? 38 -37.656 42.438 1 56.5 188 LEU A N 1
ATOM 1459 C CA . LEU A 1 188 ? 39.438 -37.531 42.5 1 56.5 188 LEU A CA 1
ATOM 1460 C C . LEU A 1 188 ? 39.906 -37.594 43.969 1 56.5 188 LEU A C 1
ATOM 1462 O O . LEU A 1 188 ? 41 -38.125 44.25 1 56.5 188 LEU A O 1
ATOM 1466 N N . GLU A 1 189 ? 39.094 -37.125 44.812 1 53.56 189 GLU A N 1
ATOM 1467 C CA . GLU A 1 189 ? 39.438 -37.219 46.25 1 53.56 189 GLU A CA 1
ATOM 1468 C C . GLU A 1 189 ? 39.344 -38.656 46.719 1 53.56 189 GLU A C 1
ATOM 1470 O O . GLU A 1 189 ? 40.156 -39.094 47.562 1 53.56 189 GLU A O 1
ATOM 1475 N N . ARG A 1 190 ? 38.438 -39.438 46.094 1 56.06 190 ARG A N 1
ATOM 1476 C CA . ARG A 1 190 ? 38.312 -40.812 46.5 1 56.06 190 ARG A CA 1
ATOM 1477 C C . ARG A 1 190 ? 39.438 -41.656 45.969 1 56.06 190 ARG A C 1
ATOM 1479 O O . ARG A 1 190 ? 39.938 -42.562 46.656 1 56.06 190 ARG A O 1
ATOM 1486 N N . GLU A 1 191 ? 39.844 -41.406 44.75 1 53.81 191 GLU A N 1
ATOM 1487 C CA . GLU A 1 191 ? 40.969 -42.156 44.219 1 53.81 191 GLU A CA 1
ATOM 1488 C C . GLU A 1 191 ? 42.281 -41.781 44.875 1 53.81 191 GLU A C 1
ATOM 1490 O O . GLU A 1 191 ? 43.156 -42.625 45.062 1 53.81 191 GLU A O 1
ATOM 1495 N N . GLY A 1 192 ? 42.344 -40.531 45.281 1 53.34 192 GLY A N 1
ATOM 1496 C CA . GLY A 1 192 ? 43.562 -40.125 46 1 53.34 192 GLY A CA 1
ATOM 1497 C C . GLY A 1 192 ? 43.688 -40.781 47.344 1 53.34 192 GLY A C 1
ATOM 1498 O O . GLY A 1 192 ? 44.812 -41.094 47.781 1 53.34 192 GLY A O 1
ATOM 1499 N N . GLU A 1 193 ? 42.594 -41 47.969 1 56.12 193 GLU A N 1
ATOM 1500 C CA . GLU A 1 193 ? 42.656 -41.656 49.281 1 56.12 193 GLU A CA 1
ATOM 1501 C C . GLU A 1 193 ? 42.906 -43.125 49.156 1 56.12 193 GLU A C 1
ATOM 1503 O O . GLU A 1 193 ? 43.625 -43.719 50 1 56.12 193 GLU A O 1
ATOM 1508 N N . GLU A 1 194 ? 42.438 -43.781 48.094 1 52.84 194 GLU A N 1
ATOM 1509 C CA . GLU A 1 194 ? 42.656 -45.219 47.969 1 52.84 194 GLU A CA 1
ATOM 1510 C C . GLU A 1 194 ? 44.094 -45.531 47.625 1 52.84 194 GLU A C 1
ATOM 1512 O O . GLU A 1 194 ? 44.625 -46.562 48 1 52.84 194 GLU A O 1
ATOM 1517 N N . ASN A 1 195 ? 44.688 -44.688 46.844 1 51.5 195 ASN A N 1
ATOM 1518 C CA . ASN A 1 195 ? 46.062 -45.031 46.469 1 51.5 195 ASN A CA 1
ATOM 1519 C C . ASN A 1 195 ? 47.031 -44.875 47.625 1 51.5 195 ASN A C 1
ATOM 1521 O O . ASN A 1 195 ? 48.188 -45.344 47.562 1 51.5 195 ASN A O 1
ATOM 1525 N N . PHE A 1 196 ? 46.75 -44 48.531 1 54.25 196 PHE A N 1
ATOM 1526 C CA . PHE A 1 196 ? 47.719 -43.844 49.625 1 54.25 196 PHE A CA 1
ATOM 1527 C C . PHE A 1 196 ? 47.656 -45.031 50.594 1 54.25 196 PHE A C 1
ATOM 1529 O O . PHE A 1 196 ? 48.5 -45.156 51.469 1 54.25 196 PHE A O 1
ATOM 1536 N N . GLY A 1 197 ? 46.469 -45.719 50.562 1 48.72 197 GLY A N 1
ATOM 1537 C CA . GLY A 1 197 ? 46.406 -46.719 51.625 1 48.72 197 GLY A CA 1
ATOM 1538 C C . GLY A 1 197 ? 47.188 -47.969 51.312 1 48.72 197 GLY A C 1
ATOM 1539 O O . GLY A 1 197 ? 47.281 -48.875 52.125 1 48.72 197 GLY A O 1
ATOM 1540 N N . THR A 1 198 ? 47.438 -48.188 50 1 50.16 198 THR A N 1
ATOM 1541 C CA . THR A 1 198 ? 47.906 -49.562 49.812 1 50.16 198 THR A CA 1
ATOM 1542 C C . THR A 1 198 ? 49.438 -49.625 50 1 50.16 198 THR A C 1
ATOM 1544 O O . THR A 1 198 ? 50 -50.719 49.969 1 50.16 198 THR A O 1
ATOM 1547 N N . GLU A 1 199 ? 50.188 -48.5 50 1 44.38 199 GLU A N 1
ATOM 1548 C CA . GLU A 1 199 ? 51.594 -48.906 49.969 1 44.38 199 GLU A CA 1
ATOM 1549 C C . GLU A 1 199 ? 52.094 -49.281 51.344 1 44.38 199 GLU A C 1
ATOM 1551 O O . GLU A 1 199 ? 53.25 -49.625 51.531 1 44.38 199 GLU A O 1
ATOM 1556 N N . THR A 1 200 ? 51.281 -49.156 52.438 1 44.75 200 THR A N 1
ATOM 1557 C CA . THR A 1 200 ? 52.031 -49.438 53.656 1 44.75 200 THR A CA 1
ATOM 1558 C C . THR A 1 200 ? 52.062 -50.938 53.938 1 44.75 200 THR A C 1
ATOM 1560 O O . THR A 1 200 ? 52.656 -51.375 54.938 1 44.75 200 THR A O 1
ATOM 1563 N N . ASP A 1 201 ? 51.531 -51.906 53.094 1 30.03 201 ASP A N 1
ATOM 1564 C CA . ASP A 1 201 ? 52 -53.219 53.562 1 30.03 201 ASP A CA 1
ATOM 1565 C C . ASP A 1 201 ? 53.375 -53.531 53 1 30.03 201 ASP A C 1
ATOM 1567 O O . ASP A 1 201 ? 53.656 -53.281 51.844 1 30.03 201 ASP A O 1
ATOM 1571 N N . MET B 1 1 ? -44.031 -29.922 39.156 1 27.73 1 MET B N 1
ATOM 1572 C CA . MET B 1 1 ? -43.906 -30.094 37.719 1 27.73 1 MET B CA 1
ATOM 1573 C C . MET B 1 1 ? -44.125 -28.766 37 1 27.73 1 MET B C 1
ATOM 1575 O O . MET B 1 1 ? -45.281 -28.391 36.719 1 27.73 1 MET B O 1
ATOM 1579 N N . LEU B 1 2 ? -43.469 -27.656 37.438 1 33.06 2 LEU B N 1
ATOM 1580 C CA . LEU B 1 2 ? -43.406 -26.328 36.812 1 33.06 2 LEU B CA 1
ATOM 1581 C C . LEU B 1 2 ? -42.906 -26.438 35.375 1 33.06 2 LEU B C 1
ATOM 1583 O O . LEU B 1 2 ? -41.844 -26.953 35.125 1 33.06 2 LEU B O 1
ATOM 1587 N N . GLY B 1 3 ? -43.875 -26.609 34.406 1 28.16 3 GLY B N 1
ATOM 1588 C CA . GLY B 1 3 ? -43.656 -26.516 32.969 1 28.16 3 GLY B CA 1
ATOM 1589 C C . GLY B 1 3 ? -42.812 -25.328 32.562 1 28.16 3 GLY B C 1
ATOM 1590 O O . GLY B 1 3 ? -43.156 -24.188 32.875 1 28.16 3 GLY B O 1
ATOM 1591 N N . LEU B 1 4 ? -41.469 -25.469 32.406 1 31.94 4 LEU B N 1
ATOM 1592 C CA . LEU B 1 4 ? -40.5 -24.531 31.828 1 31.94 4 LEU B CA 1
ATOM 1593 C C . LEU B 1 4 ? -40.969 -24.047 30.469 1 31.94 4 LEU B C 1
ATOM 1595 O O . LEU B 1 4 ? -41.125 -24.828 29.531 1 31.94 4 LEU B O 1
ATOM 1599 N N . VAL B 1 5 ? -41.844 -23.047 30.391 1 33.06 5 VAL B N 1
ATOM 1600 C CA . VAL B 1 5 ? -42.094 -22.266 29.188 1 33.06 5 VAL B CA 1
ATOM 1601 C C . VAL B 1 5 ? -40.781 -21.953 28.484 1 33.06 5 VAL B C 1
ATOM 1603 O O . VAL B 1 5 ? -39.938 -21.25 29.031 1 33.06 5 VAL B O 1
ATOM 1606 N N . GLN B 1 6 ? -40.25 -22.891 27.672 1 30.47 6 GLN B N 1
ATOM 1607 C CA . GLN B 1 6 ? -39.188 -22.656 26.688 1 30.47 6 GLN B CA 1
ATOM 1608 C C . GLN B 1 6 ? -39.562 -21.484 25.75 1 30.47 6 GLN B C 1
ATOM 1610 O O . GLN B 1 6 ? -40.5 -21.594 24.969 1 30.47 6 GLN B O 1
ATOM 1615 N N . PHE B 1 7 ? -39.531 -20.266 26.234 1 30.45 7 PHE B N 1
ATOM 1616 C CA . PHE B 1 7 ? -39.531 -19.094 25.359 1 30.45 7 PHE B CA 1
ATOM 1617 C C . PHE B 1 7 ? -38.531 -19.281 24.219 1 30.45 7 PHE B C 1
ATOM 1619 O O . PHE B 1 7 ? -37.312 -19.234 24.438 1 30.45 7 PHE B O 1
ATOM 1626 N N . LEU B 1 8 ? -38.906 -20.078 23.188 1 28.23 8 LEU B N 1
ATOM 1627 C CA . LEU B 1 8 ? -38.219 -20.047 21.906 1 28.23 8 LEU B CA 1
ATOM 1628 C C . LEU B 1 8 ? -38.156 -18.625 21.344 1 28.23 8 LEU B C 1
ATOM 1630 O O . LEU B 1 8 ? -39.188 -18.062 20.969 1 28.23 8 LEU B O 1
ATOM 1634 N N . LEU B 1 9 ? -37.344 -17.75 21.828 1 28.94 9 LEU B N 1
ATOM 1635 C CA . LEU B 1 9 ? -36.969 -16.516 21.125 1 28.94 9 LEU B CA 1
ATOM 1636 C C . LEU B 1 9 ? -36.719 -16.781 19.656 1 28.94 9 LEU B C 1
ATOM 1638 O O . LEU B 1 9 ? -35.688 -17.406 19.312 1 28.94 9 LEU B O 1
ATOM 1642 N N . PHE B 1 10 ? -37.75 -16.922 18.797 1 31.72 10 PHE B N 1
ATOM 1643 C CA . PHE B 1 10 ? -37.594 -16.781 17.344 1 31.72 10 PHE B CA 1
ATOM 1644 C C . PHE B 1 10 ? -36.906 -15.484 17 1 31.72 10 PHE B C 1
ATOM 1646 O O . PHE B 1 10 ? -37.469 -14.398 17.141 1 31.72 10 PHE B O 1
ATOM 1653 N N . VAL B 1 11 ? -35.688 -15.422 17.141 1 28.53 11 VAL B N 1
ATOM 1654 C CA . VAL B 1 11 ? -34.906 -14.359 16.484 1 28.53 11 VAL B CA 1
ATOM 1655 C C . VAL B 1 11 ? -35.281 -14.297 15.008 1 28.53 11 VAL B C 1
ATOM 1657 O O . VAL B 1 11 ? -34.969 -15.211 14.242 1 28.53 11 VAL B O 1
ATOM 1660 N N . PHE B 1 12 ? -36.438 -13.727 14.688 1 30.5 12 PHE B N 1
ATOM 1661 C CA . PHE B 1 12 ? -36.688 -13.266 13.32 1 30.5 12 PHE B CA 1
ATOM 1662 C C . PHE B 1 12 ? -35.469 -12.508 12.797 1 30.5 12 PHE B C 1
ATOM 1664 O O . PHE B 1 12 ? -35.219 -11.367 13.18 1 30.5 12 PHE B O 1
ATOM 1671 N N . VAL B 1 13 ? -34.5 -13.227 12.453 1 28.73 13 VAL B N 1
ATOM 1672 C CA . VAL B 1 13 ? -33.5 -12.602 11.57 1 28.73 13 VAL B CA 1
ATOM 1673 C C . VAL B 1 13 ? -34.219 -12.031 10.344 1 28.73 13 VAL B C 1
ATOM 1675 O O . VAL B 1 13 ? -34.688 -12.781 9.477 1 28.73 13 VAL B O 1
ATOM 1678 N N . VAL B 1 14 ? -35.062 -11.07 10.531 1 31.44 14 VAL B N 1
ATOM 1679 C CA . VAL B 1 14 ? -35.469 -10.328 9.344 1 31.44 14 VAL B CA 1
ATOM 1680 C C . VAL B 1 14 ? -34.25 -10.008 8.492 1 31.44 14 VAL B C 1
ATOM 1682 O O . VAL B 1 14 ? -33.281 -9.391 8.977 1 31.44 14 VAL B O 1
ATOM 1685 N N . PRO B 1 15 ? -34.062 -10.789 7.496 1 32.53 15 PRO B N 1
ATOM 1686 C CA . PRO B 1 15 ? -33.094 -10.195 6.57 1 32.53 15 PRO B CA 1
ATOM 1687 C C . PRO B 1 15 ? -33.406 -8.734 6.266 1 32.53 15 PRO B C 1
ATOM 1689 O O . PRO B 1 15 ? -34.469 -8.406 5.773 1 32.53 15 PRO B O 1
ATOM 1692 N N . LEU B 1 16 ? -33.156 -7.82 7.125 1 32.81 16 LEU B N 1
ATOM 1693 C CA . LEU B 1 16 ? -33.219 -6.449 6.629 1 32.81 16 LEU B CA 1
ATOM 1694 C C . LEU B 1 16 ? -32.75 -6.367 5.191 1 32.81 16 LEU B C 1
ATOM 1696 O O . LEU B 1 16 ? -31.688 -6.922 4.855 1 32.81 16 LEU B O 1
ATOM 1700 N N . PRO B 1 17 ? -33.656 -6.219 4.312 1 33.34 17 PRO B N 1
ATOM 1701 C CA . PRO B 1 17 ? -33.094 -5.879 2.998 1 33.34 17 PRO B CA 1
ATOM 1702 C C . PRO B 1 17 ? -31.922 -4.918 3.086 1 33.34 17 PRO B C 1
ATOM 1704 O O . PRO B 1 17 ? -32.062 -3.795 3.574 1 33.34 17 PRO B O 1
ATOM 1707 N N . PHE B 1 18 ? -30.797 -5.301 3.576 1 35.41 18 PHE B N 1
ATOM 1708 C CA . PHE B 1 18 ? -29.734 -4.383 3.184 1 35.41 18 PHE B CA 1
ATOM 1709 C C . PHE B 1 18 ? -30.031 -3.773 1.815 1 35.41 18 PHE B C 1
ATOM 1711 O O . PHE B 1 18 ? -30.25 -4.496 0.844 1 35.41 18 PHE B O 1
ATOM 1718 N N . GLY B 1 19 ? -30.953 -2.934 1.656 1 38.31 19 GLY B N 1
ATOM 1719 C CA . GLY B 1 19 ? -31.078 -2.188 0.414 1 38.31 19 GLY B CA 1
ATOM 1720 C C . GLY B 1 19 ? -29.875 -2.348 -0.499 1 38.31 19 GLY B C 1
ATOM 1721 O O . GLY B 1 19 ? -28.766 -2.631 -0.034 1 38.31 19 GLY B O 1
ATOM 1722 N N . GLU B 1 20 ? -29.969 -2.719 -1.831 1 42.78 20 GLU B N 1
ATOM 1723 C CA . GLU B 1 20 ? -29.062 -3.082 -2.922 1 42.78 20 GLU B CA 1
ATOM 1724 C C . GLU B 1 20 ? -27.812 -2.221 -2.908 1 42.78 20 GLU B C 1
ATOM 1726 O O . GLU B 1 20 ? -27.094 -2.135 -3.912 1 42.78 20 GLU B O 1
ATOM 1731 N N . GLY B 1 21 ? -27.734 -1.104 -2.299 1 50.06 21 GLY B N 1
ATOM 1732 C CA . GLY B 1 21 ? -26.562 -0.289 -2.57 1 50.06 21 GLY B CA 1
ATOM 1733 C C . GLY B 1 21 ? -25.266 -1.038 -2.377 1 50.06 21 GLY B C 1
ATOM 1734 O O . GLY B 1 21 ? -25.031 -1.639 -1.323 1 50.06 21 GLY B O 1
ATOM 1735 N N . GLN B 1 22 ? -24.797 -1.62 -3.467 1 59.22 22 GLN B N 1
ATOM 1736 C CA . GLN B 1 22 ? -23.547 -2.375 -3.549 1 59.22 22 GLN B CA 1
ATOM 1737 C C . GLN B 1 22 ? -22.516 -1.844 -2.555 1 59.22 22 GLN B C 1
ATOM 1739 O O . GLN B 1 22 ? -22.172 -0.661 -2.584 1 59.22 22 GLN B O 1
ATOM 1744 N N . GLN B 1 23 ? -22.422 -2.447 -1.438 1 80.88 23 GLN B N 1
ATOM 1745 C CA . GLN B 1 23 ? -21.438 -2.084 -0.414 1 80.88 23 GLN B CA 1
ATOM 1746 C C . GLN B 1 23 ? -20.016 -2.115 -0.969 1 80.88 23 GLN B C 1
ATOM 1748 O O . GLN B 1 23 ? -19.625 -3.09 -1.611 1 80.88 23 GLN B O 1
ATOM 1753 N N . LEU B 1 24 ? -19.469 -0.943 -1.062 1 89.31 24 LEU B N 1
ATOM 1754 C CA . LEU B 1 24 ? -18.094 -0.794 -1.534 1 89.31 24 LEU B CA 1
ATOM 1755 C C . LEU B 1 24 ? -17.109 -0.883 -0.375 1 89.31 24 LEU B C 1
ATOM 1757 O O . LEU B 1 24 ? -17.438 -0.531 0.759 1 89.31 24 LEU B O 1
ATOM 1761 N N . SER B 1 25 ? -16.016 -1.526 -0.649 1 90.88 25 SER B N 1
ATOM 1762 C CA . SER B 1 25 ? -14.867 -1.524 0.24 1 90.88 25 SER B CA 1
ATOM 1763 C C . SER B 1 25 ? -13.609 -1.066 -0.49 1 90.88 25 SER B C 1
ATOM 1765 O O . SER B 1 25 ? -13.531 -1.154 -1.717 1 90.88 25 SER B O 1
ATOM 1767 N N . MET B 1 26 ? -12.75 -0.572 0.287 1 93.69 26 MET B N 1
ATOM 1768 C CA . MET B 1 26 ? -11.508 -0.128 -0.343 1 93.69 26 MET B CA 1
ATOM 1769 C C . MET B 1 26 ? -10.305 -0.448 0.538 1 93.69 26 MET B C 1
ATOM 1771 O O . MET B 1 26 ? -10.461 -0.747 1.724 1 93.69 26 MET B O 1
ATOM 1775 N N . ILE B 1 27 ? -9.156 -0.517 -0.043 1 94.12 27 ILE B N 1
ATOM 1776 C CA . ILE B 1 27 ? -7.863 -0.636 0.625 1 94.12 27 ILE B CA 1
ATOM 1777 C C . ILE B 1 27 ? -6.973 0.539 0.234 1 94.12 27 ILE B C 1
ATOM 1779 O O . ILE B 1 27 ? -6.789 0.819 -0.953 1 94.12 27 ILE B O 1
ATOM 1783 N N . LEU B 1 28 ? -6.508 1.209 1.202 1 97.38 28 LEU B N 1
ATOM 1784 C CA . LEU B 1 28 ? -5.574 2.311 0.996 1 97.38 28 LEU B CA 1
ATOM 1785 C C . LEU B 1 28 ? -4.207 1.791 0.561 1 97.38 28 LEU B C 1
ATOM 1787 O O . LEU B 1 28 ? -3.709 0.805 1.11 1 97.38 28 LEU B O 1
ATOM 1791 N N . GLU B 1 29 ? -3.586 2.494 -0.403 1 96.56 29 GLU B N 1
ATOM 1792 C CA . GLU B 1 29 ? -2.219 2.172 -0.803 1 96.56 29 GLU B CA 1
ATOM 1793 C C . GLU B 1 29 ? -1.246 3.264 -0.368 1 96.56 29 GLU B C 1
ATOM 1795 O O . GLU B 1 29 ? -0.134 2.971 0.075 1 96.56 29 GLU B O 1
ATOM 1800 N N . SER B 1 30 ? -1.727 4.488 -0.542 1 96.94 30 SER B N 1
ATOM 1801 C CA . SER B 1 30 ? -0.832 5.582 -0.172 1 96.94 30 SER B CA 1
ATOM 1802 C C . SER B 1 30 ? -1.583 6.906 -0.087 1 96.94 30 SER B C 1
ATOM 1804 O O . SER B 1 30 ? -2.693 7.031 -0.607 1 96.94 30 SER B O 1
ATOM 1806 N N . LEU B 1 31 ? -1.015 7.824 0.555 1 97.25 31 LEU B N 1
ATOM 1807 C CA . LEU B 1 31 ? -1.394 9.234 0.616 1 97.25 31 LEU B CA 1
ATOM 1808 C C . LEU B 1 31 ? -0.236 10.125 0.185 1 97.25 31 LEU B C 1
ATOM 1810 O O . LEU B 1 31 ? 0.917 9.875 0.54 1 97.25 31 LEU B O 1
ATOM 1814 N N . ASN B 1 32 ? -0.532 11.156 -0.588 1 95.62 32 ASN B N 1
ATOM 1815 C CA . ASN B 1 32 ? 0.435 12.203 -0.919 1 95.62 32 ASN B CA 1
ATOM 1816 C C . ASN B 1 32 ? -0.057 13.578 -0.489 1 95.62 32 ASN B C 1
ATOM 1818 O O . ASN B 1 32 ? -1.084 14.055 -0.975 1 95.62 32 ASN B O 1
ATOM 1822 N N . LEU B 1 33 ? 0.637 14.164 0.477 1 95.5 33 LEU B N 1
ATOM 1823 C CA . LEU B 1 33 ? 0.295 15.492 0.975 1 95.5 33 LEU B CA 1
ATOM 1824 C C . LEU B 1 33 ? 1.177 16.562 0.331 1 95.5 33 LEU B C 1
ATOM 1826 O O . LEU B 1 33 ? 2.404 16.453 0.346 1 95.5 33 LEU B O 1
ATOM 1830 N N . ARG B 1 34 ? 0.462 17.547 -0.166 1 93.69 34 ARG B N 1
ATOM 1831 C CA . ARG B 1 34 ? 1.186 18.625 -0.851 1 93.69 34 ARG B CA 1
ATOM 1832 C C . ARG B 1 34 ? 0.688 19.984 -0.408 1 93.69 34 ARG B C 1
ATOM 1834 O O . ARG B 1 34 ? -0.516 20.188 -0.238 1 93.69 34 ARG B O 1
ATOM 1841 N N . SER B 1 35 ? 1.65 20.844 -0.238 1 92.56 35 SER B N 1
ATOM 1842 C CA . SER B 1 35 ? 1.359 22.219 0.104 1 92.56 35 SER B CA 1
ATOM 1843 C C . SER B 1 35 ? 2.27 23.188 -0.656 1 92.56 35 SER B C 1
ATOM 1845 O O . SER B 1 35 ? 3.428 22.859 -0.928 1 92.56 35 SER B O 1
ATOM 1847 N N . ASN B 1 36 ? 1.742 24.281 -1.077 1 86.31 36 ASN B N 1
ATOM 1848 C CA . ASN B 1 36 ? 2.562 25.312 -1.707 1 86.31 36 ASN B CA 1
ATOM 1849 C C . ASN B 1 36 ? 3.326 26.125 -0.671 1 86.31 36 ASN B C 1
ATOM 1851 O O . ASN B 1 36 ? 4.227 26.891 -1.02 1 86.31 36 ASN B O 1
ATOM 1855 N N . GLN B 1 37 ? 3.01 25.938 0.607 1 85.06 37 GLN B N 1
ATOM 1856 C CA . GLN B 1 37 ? 3.656 26.641 1.707 1 85.06 37 GLN B CA 1
ATOM 1857 C C . GLN B 1 37 ? 4.309 25.672 2.682 1 85.06 37 GLN B C 1
ATOM 1859 O O . GLN B 1 37 ? 3.984 24.484 2.689 1 85.06 37 GLN B O 1
ATOM 1864 N N . SER B 1 38 ? 5.266 26.234 3.361 1 83.25 38 SER B N 1
ATOM 1865 C CA . SER B 1 38 ? 5.871 25.422 4.418 1 83.25 38 SER B CA 1
ATOM 1866 C C . SER B 1 38 ? 4.867 25.125 5.527 1 83.25 38 SER B C 1
ATOM 1868 O O . SER B 1 38 ? 4.074 25.984 5.906 1 83.25 38 SER B O 1
ATOM 1870 N N . THR B 1 39 ? 4.824 23.891 5.867 1 85.69 39 THR B N 1
ATOM 1871 C CA . THR B 1 39 ? 3.973 23.484 6.98 1 85.69 39 THR B CA 1
ATOM 1872 C C . THR B 1 39 ? 4.801 22.859 8.102 1 85.69 39 THR B C 1
ATOM 1874 O O . THR B 1 39 ? 5.953 22.469 7.887 1 85.69 39 THR B O 1
ATOM 1877 N N . ASP B 1 40 ? 4.23 22.75 9.336 1 86.69 40 ASP B N 1
ATOM 1878 C CA . ASP B 1 40 ? 4.906 22.125 10.469 1 86.69 40 ASP B CA 1
ATOM 1879 C C . ASP B 1 40 ? 4.715 20.609 10.469 1 86.69 40 ASP B C 1
ATOM 1881 O O . ASP B 1 40 ? 5.23 19.922 11.352 1 86.69 40 ASP B O 1
ATOM 1885 N N . LEU B 1 41 ? 4.016 20.141 9.516 1 90.44 41 LEU B N 1
ATOM 1886 C CA . LEU B 1 41 ? 3.783 18.703 9.438 1 90.44 41 LEU B CA 1
ATOM 1887 C C . LEU B 1 41 ? 4.996 18 8.852 1 90.44 41 LEU B C 1
ATOM 1889 O O . LEU B 1 41 ? 5.379 18.25 7.707 1 90.44 41 LEU B O 1
ATOM 1893 N N . THR B 1 42 ? 5.594 17.141 9.656 1 88.69 42 THR B N 1
ATOM 1894 C CA . THR B 1 42 ? 6.691 16.281 9.219 1 88.69 42 THR B CA 1
ATOM 1895 C C . THR B 1 42 ? 6.402 14.828 9.562 1 88.69 42 THR B C 1
ATOM 1897 O O . THR B 1 42 ? 5.594 14.539 10.445 1 88.69 42 THR B O 1
ATOM 1900 N N . CYS B 1 43 ? 7.066 14.008 8.938 1 90.25 43 CYS B N 1
ATOM 1901 C CA . CYS B 1 43 ? 6.887 12.57 9.156 1 90.25 43 CYS B CA 1
ATOM 1902 C C . CYS B 1 43 ? 7.098 12.219 10.625 1 90.25 43 CYS B C 1
ATOM 1904 O O . CYS B 1 43 ? 6.324 11.453 11.203 1 90.25 43 CYS B O 1
ATOM 1906 N N . SER B 1 44 ? 8.172 12.781 11.227 1 87.75 44 SER B N 1
ATOM 1907 C CA . SER B 1 44 ? 8.547 12.43 12.586 1 87.75 44 SER B CA 1
ATOM 1908 C C . SER B 1 44 ? 7.531 12.945 13.594 1 87.75 44 SER B C 1
ATOM 1910 O O . SER B 1 44 ? 7.516 12.508 14.75 1 87.75 44 SER B O 1
ATOM 1912 N N . ARG B 1 45 ? 6.598 13.797 13.156 1 90.69 45 ARG B N 1
ATOM 1913 C CA . ARG B 1 45 ? 5.66 14.414 14.094 1 90.69 45 ARG B CA 1
ATOM 1914 C C . ARG B 1 45 ? 4.293 13.742 14.016 1 90.69 45 ARG B C 1
ATOM 1916 O O . ARG B 1 45 ? 3.422 14 14.844 1 90.69 45 ARG B O 1
ATOM 1923 N N . ILE B 1 46 ? 4.102 12.93 13 1 93.19 46 ILE B N 1
ATOM 1924 C CA . ILE B 1 46 ? 2.822 12.242 12.867 1 93.19 46 ILE B CA 1
ATOM 1925 C C . ILE B 1 46 ? 2.689 11.188 13.961 1 93.19 46 ILE B C 1
ATOM 1927 O O . ILE B 1 46 ? 3.578 10.344 14.133 1 93.19 46 ILE B O 1
ATOM 1931 N N . ARG B 1 47 ? 1.565 11.148 14.609 1 92.62 47 ARG B N 1
ATOM 1932 C CA . ARG B 1 47 ? 1.322 10.211 15.703 1 92.62 47 ARG B CA 1
ATOM 1933 C C . ARG B 1 47 ? 0.388 9.094 15.266 1 92.62 47 ARG B C 1
ATOM 1935 O O . ARG B 1 47 ? 0.601 7.926 15.609 1 92.62 47 ARG B O 1
ATOM 1942 N N . GLU B 1 48 ? -0.619 9.531 14.594 1 94.81 48 GLU B N 1
ATOM 1943 C CA . GLU B 1 48 ? -1.645 8.562 14.219 1 94.81 48 GLU B CA 1
ATOM 1944 C C . GLU B 1 48 ? -2.365 8.984 12.945 1 94.81 48 GLU B C 1
ATOM 1946 O O . GLU B 1 48 ? -2.498 10.18 12.664 1 94.81 48 GLU B O 1
ATOM 1951 N N . ILE B 1 49 ? -2.697 8.008 12.219 1 96.62 49 ILE B N 1
ATOM 1952 C CA . ILE B 1 49 ? -3.502 8.195 11.016 1 96.62 49 ILE B CA 1
ATOM 1953 C C . ILE B 1 49 ? -4.75 7.32 11.086 1 96.62 49 ILE B C 1
ATOM 1955 O O . ILE B 1 49 ? -4.656 6.105 11.281 1 96.62 49 ILE B O 1
ATOM 1959 N N . LEU B 1 50 ? -5.895 7.93 10.938 1 97.06 50 LEU B N 1
ATOM 1960 C CA . LEU B 1 50 ? -7.172 7.223 10.953 1 97.06 50 LEU B CA 1
ATOM 1961 C C . LEU B 1 50 ? -7.867 7.332 9.602 1 97.06 50 LEU B C 1
ATOM 1963 O O . LEU B 1 50 ? -8.086 8.438 9.094 1 97.06 50 LEU B O 1
ATOM 1967 N N . LEU B 1 51 ? -8.172 6.254 9.055 1 97.5 51 LEU B N 1
ATOM 1968 C CA . LEU B 1 51 ? -9.008 6.168 7.855 1 97.5 51 LEU B CA 1
ATOM 1969 C C . LEU B 1 51 ? -10.375 5.578 8.188 1 97.5 51 LEU B C 1
ATOM 1971 O O . LEU B 1 51 ? -10.477 4.41 8.562 1 97.5 51 LEU B O 1
ATOM 1975 N N . ASN B 1 52 ? -11.375 6.41 8.07 1 97.12 52 ASN B N 1
ATOM 1976 C CA . ASN B 1 52 ? -12.711 5.996 8.492 1 97.12 52 ASN B CA 1
ATOM 1977 C C . ASN B 1 52 ? -12.695 5.434 9.914 1 97.12 52 ASN B C 1
ATOM 1979 O O . ASN B 1 52 ? -13.242 4.355 10.164 1 97.12 52 ASN B O 1
ATOM 1983 N N . LYS B 1 53 ? -11.945 6.117 10.727 1 94.5 53 LYS B N 1
ATOM 1984 C CA . LYS B 1 53 ? -11.828 5.852 12.156 1 94.5 53 LYS B CA 1
ATOM 1985 C C . LYS B 1 53 ? -11.047 4.566 12.414 1 94.5 53 LYS B C 1
ATOM 1987 O O . LYS B 1 53 ? -10.977 4.098 13.555 1 94.5 53 LYS B O 1
ATOM 1992 N N . ILE B 1 54 ? -10.5 4.008 11.438 1 94.38 54 ILE B N 1
ATOM 1993 C CA . ILE B 1 54 ? -9.641 2.838 11.594 1 94.38 54 ILE B CA 1
ATOM 1994 C C . ILE B 1 54 ? -8.18 3.273 11.633 1 94.38 54 ILE B C 1
ATOM 1996 O O . ILE B 1 54 ? -7.699 3.955 10.727 1 94.38 54 ILE B O 1
ATOM 2000 N N . LEU B 1 55 ? -7.512 2.836 12.648 1 95.06 55 LEU B N 1
ATOM 2001 C CA . LEU B 1 55 ? -6.109 3.191 12.828 1 95.06 55 LEU B CA 1
ATOM 2002 C C . LEU B 1 55 ? -5.23 2.451 11.828 1 95.06 55 LEU B C 1
ATOM 2004 O O . LEU B 1 55 ? -5.301 1.224 11.719 1 95.06 55 LEU B O 1
ATOM 2008 N N . LEU B 1 56 ? -4.465 3.252 11.078 1 93.44 56 LEU B N 1
ATOM 2009 C CA . LEU B 1 56 ? -3.426 2.627 10.258 1 93.44 56 LEU B CA 1
ATOM 2010 C C . LEU B 1 56 ? -2.207 2.279 11.109 1 93.44 56 LEU B C 1
ATOM 2012 O O . LEU B 1 56 ? -1.529 3.17 11.625 1 93.44 56 LEU B O 1
ATOM 2016 N N . LYS B 1 57 ? -1.9 1.088 11.172 1 85.44 57 LYS B N 1
ATOM 2017 C CA . LYS B 1 57 ? -0.891 0.628 12.117 1 85.44 57 LYS B CA 1
ATOM 2018 C C . LYS B 1 57 ? 0.506 0.686 11.508 1 85.44 57 LYS B C 1
ATOM 2020 O O . LYS B 1 57 ? 1.474 1.031 12.188 1 85.44 57 LYS B O 1
ATOM 2025 N N . ASP B 1 58 ? 0.653 0.256 10.305 1 85.44 58 ASP B N 1
ATOM 2026 C CA . ASP B 1 58 ? 1.953 0.185 9.641 1 85.44 58 ASP B CA 1
ATOM 2027 C C . ASP B 1 58 ? 1.996 1.087 8.414 1 85.44 58 ASP B C 1
ATOM 2029 O O . ASP B 1 58 ? 1.176 0.946 7.504 1 85.44 58 ASP B O 1
ATOM 2033 N N . TRP B 1 59 ? 2.887 2.055 8.531 1 91.88 59 TRP B N 1
ATOM 2034 C CA . TRP B 1 59 ? 3.043 2.969 7.406 1 91.88 59 TRP B CA 1
ATOM 2035 C C . TRP B 1 59 ? 4.457 3.533 7.355 1 91.88 59 TRP B C 1
ATOM 2037 O O . TRP B 1 59 ? 5.148 3.586 8.375 1 91.88 59 TRP B O 1
ATOM 2047 N N . HIS B 1 60 ? 4.852 3.887 6.16 1 89.25 60 HIS B N 1
ATOM 2048 C CA . HIS B 1 60 ? 6.066 4.652 5.891 1 89.25 60 HIS B CA 1
ATOM 2049 C C . HIS B 1 60 ? 5.734 6.094 5.523 1 89.25 60 HIS B C 1
ATOM 2051 O O . HIS B 1 60 ? 4.734 6.355 4.852 1 89.25 60 HIS B O 1
ATOM 2057 N N . CYS B 1 61 ? 6.609 6.945 5.98 1 91.19 61 CYS B N 1
ATOM 2058 C CA . CYS B 1 61 ? 6.461 8.352 5.609 1 91.19 61 CYS B CA 1
ATOM 2059 C C . CYS B 1 61 ? 7.77 8.906 5.062 1 91.19 61 CYS B C 1
ATOM 2061 O O . CYS B 1 61 ? 8.836 8.695 5.648 1 91.19 61 CYS B O 1
ATOM 2063 N N . ILE B 1 62 ? 7.637 9.578 3.908 1 87.25 62 ILE B N 1
ATOM 2064 C CA . ILE B 1 62 ? 8.828 10.102 3.246 1 87.25 62 ILE B CA 1
ATOM 2065 C C . ILE B 1 62 ? 8.531 11.477 2.656 1 87.25 62 ILE B C 1
ATOM 2067 O O . ILE B 1 62 ? 7.465 11.695 2.076 1 87.25 62 ILE B O 1
ATOM 2071 N N . GLY B 1 63 ? 9.555 12.32 2.781 1 85.75 63 GLY B N 1
ATOM 2072 C CA . GLY B 1 63 ? 9.461 13.625 2.148 1 85.75 63 GLY B CA 1
ATOM 2073 C C . GLY B 1 63 ? 8.805 14.664 3.031 1 85.75 63 GLY B C 1
ATOM 2074 O O . GLY B 1 63 ? 8.797 14.539 4.258 1 85.75 63 GLY B O 1
ATOM 2075 N N . GLY B 1 64 ? 8.484 15.805 2.414 1 86.06 64 GLY B N 1
ATOM 2076 C CA . GLY B 1 64 ? 7.789 16.922 3.033 1 86.06 64 GLY B CA 1
ATOM 2077 C C . GLY B 1 64 ? 6.617 17.422 2.211 1 86.06 64 GLY B C 1
ATOM 2078 O O . GLY B 1 64 ? 6.469 17.062 1.043 1 86.06 64 GLY B O 1
ATOM 2079 N N . THR B 1 65 ? 5.824 18.156 2.936 1 87.5 65 THR B N 1
ATOM 2080 C CA . THR B 1 65 ? 4.594 18.594 2.279 1 87.5 65 THR B CA 1
ATOM 2081 C C . THR B 1 65 ? 4.887 19.625 1.195 1 87.5 65 THR B C 1
ATOM 2083 O O . THR B 1 65 ? 4.102 19.797 0.262 1 87.5 65 THR B O 1
ATOM 2086 N N . LYS B 1 66 ? 5.957 20.391 1.397 1 80.19 66 LYS B N 1
ATOM 2087 C CA . LYS B 1 66 ? 6.219 21.453 0.432 1 80.19 66 LYS B CA 1
ATOM 2088 C C . LYS B 1 66 ? 6.52 20.891 -0.95 1 80.19 66 LYS B C 1
ATOM 2090 O O . LYS B 1 66 ? 7.449 20.094 -1.107 1 80.19 66 LYS B O 1
ATOM 2095 N N . ALA B 1 67 ? 5.605 21.094 -1.85 1 63.06 67 ALA B N 1
ATOM 2096 C CA . ALA B 1 67 ? 5.648 20.578 -3.217 1 63.06 67 ALA B CA 1
ATOM 2097 C C . ALA B 1 67 ? 6.707 21.297 -4.043 1 63.06 67 ALA B C 1
ATOM 2099 O O . ALA B 1 67 ? 6.523 22.469 -4.414 1 63.06 67 ALA B O 1
ATOM 2100 N N . SER B 1 68 ? 7.824 21.266 -3.736 1 56.72 68 SER B N 1
ATOM 2101 C CA . SER B 1 68 ? 8.734 21.844 -4.715 1 56.72 68 SER B CA 1
ATOM 2102 C C . SER B 1 68 ? 8.93 20.938 -5.914 1 56.72 68 SER B C 1
ATOM 2104 O O . SER B 1 68 ? 8.625 19.734 -5.844 1 56.72 68 SER B O 1
ATOM 2106 N N . PHE B 1 69 ? 9.086 21.5 -7.066 1 53.56 69 PHE B N 1
ATOM 2107 C CA . PHE B 1 69 ? 9.203 20.859 -8.367 1 53.56 69 PHE B CA 1
ATOM 2108 C C . PHE B 1 69 ? 9.867 19.484 -8.242 1 53.56 69 PHE B C 1
ATOM 2110 O O . PHE B 1 69 ? 9.445 18.516 -8.883 1 53.56 69 PHE B O 1
ATOM 2117 N N . HIS B 1 70 ? 10.82 19.562 -7.352 1 52.44 70 HIS B N 1
ATOM 2118 C CA . HIS B 1 70 ? 11.617 18.344 -7.25 1 52.44 70 HIS B CA 1
ATOM 2119 C C . HIS B 1 70 ? 11.133 17.453 -6.113 1 52.44 70 HIS B C 1
ATOM 2121 O O . HIS B 1 70 ? 11.633 16.344 -5.93 1 52.44 70 HIS B O 1
ATOM 2127 N N . GLU B 1 71 ? 10.211 18.172 -5.375 1 55.72 71 GLU B N 1
ATOM 2128 C CA . GLU B 1 71 ? 9.859 17.375 -4.207 1 55.72 71 GLU B CA 1
ATOM 2129 C C . GLU B 1 71 ? 8.391 16.953 -4.242 1 55.72 71 GLU B C 1
ATOM 2131 O O . GLU B 1 71 ? 7.512 17.75 -3.887 1 55.72 71 GLU B O 1
ATOM 2136 N N . PRO B 1 72 ? 8.047 15.758 -4.672 1 72.12 72 PRO B N 1
ATOM 2137 C CA . PRO B 1 72 ? 6.711 15.32 -5.082 1 72.12 72 PRO B CA 1
ATOM 2138 C C . PRO B 1 72 ? 5.75 15.188 -3.904 1 72.12 72 PRO B C 1
ATOM 2140 O O . PRO B 1 72 ? 4.688 14.57 -4.035 1 72.12 72 PRO B O 1
ATOM 2143 N N . GLY B 1 73 ? 6.098 15.844 -2.68 1 87.12 73 GLY B N 1
ATOM 2144 C CA . GLY B 1 73 ? 5.125 15.773 -1.602 1 87.12 73 GLY B CA 1
ATOM 2145 C C . GLY B 1 73 ? 5.484 14.758 -0.533 1 87.12 73 GLY B C 1
ATOM 2146 O O . GLY B 1 73 ? 6.531 14.109 -0.613 1 87.12 73 GLY B O 1
ATOM 2147 N N . MET B 1 74 ? 4.797 14.875 0.552 1 90.94 74 MET B N 1
ATOM 2148 C CA . MET B 1 74 ? 4.953 13.891 1.622 1 90.94 74 MET B CA 1
ATOM 2149 C C . MET B 1 74 ? 4.172 12.617 1.313 1 90.94 74 MET B C 1
ATOM 2151 O O . MET B 1 74 ? 2.947 12.656 1.165 1 90.94 74 MET B O 1
ATOM 2155 N N . TRP B 1 75 ? 4.918 11.578 1.254 1 93.12 75 TRP B N 1
ATOM 2156 C CA . TRP B 1 75 ? 4.301 10.289 0.959 1 93.12 75 TRP B CA 1
ATOM 2157 C C . TRP B 1 75 ? 4.098 9.477 2.234 1 93.12 75 TRP B C 1
ATOM 2159 O O . TRP B 1 75 ? 5.035 9.273 3.008 1 93.12 75 TRP B O 1
ATOM 2169 N N . ILE B 1 76 ? 2.908 9.062 2.408 1 94.75 76 ILE B N 1
ATOM 2170 C CA . ILE B 1 76 ? 2.57 8.078 3.426 1 94.75 76 ILE B CA 1
ATOM 2171 C C . ILE B 1 76 ? 2.102 6.785 2.758 1 94.75 76 ILE B C 1
ATOM 2173 O O . ILE B 1 76 ? 1.046 6.758 2.119 1 94.75 76 ILE B O 1
ATOM 2177 N N . ILE B 1 77 ? 2.834 5.777 2.865 1 94.25 77 ILE B N 1
ATOM 2178 C CA . ILE B 1 77 ? 2.543 4.496 2.23 1 94.25 77 ILE B CA 1
ATOM 2179 C C . ILE B 1 77 ? 2.078 3.49 3.281 1 94.25 77 ILE B C 1
ATOM 2181 O O . ILE B 1 77 ? 2.783 3.236 4.262 1 94.25 77 ILE B O 1
ATOM 2185 N N . ALA B 1 78 ? 0.873 3.016 3.078 1 94.06 78 ALA B N 1
ATOM 2186 C CA . ALA B 1 78 ? 0.249 2.123 4.051 1 94.06 78 ALA B CA 1
ATOM 2187 C C . ALA B 1 78 ? -0.762 1.199 3.377 1 94.06 78 ALA B C 1
ATOM 2189 O O . ALA B 1 78 ? -1.478 1.613 2.463 1 94.06 78 ALA B O 1
ATOM 2190 N N . THR B 1 79 ? -0.783 0.049 3.85 1 92.38 79 THR B N 1
ATOM 2191 C CA . THR B 1 79 ? -1.893 -0.827 3.494 1 92.38 79 THR B CA 1
ATOM 2192 C C . THR B 1 79 ? -2.936 -0.86 4.605 1 92.38 79 THR B C 1
ATOM 2194 O O . THR B 1 79 ? -2.654 -1.322 5.715 1 92.38 79 THR B O 1
ATOM 2197 N N . SER B 1 80 ? -4.078 -0.392 4.258 1 92.44 80 SER B N 1
ATOM 2198 C CA . SER B 1 80 ? -5.145 -0.465 5.25 1 92.44 80 SER B CA 1
ATOM 2199 C C . SER B 1 80 ? -5.785 -1.85 5.273 1 92.44 80 SER B C 1
ATOM 2201 O O . SER B 1 80 ? -5.68 -2.604 4.305 1 92.44 80 SER B O 1
ATOM 2203 N N . PRO B 1 81 ? -6.445 -2.119 6.438 1 88.81 81 PRO B N 1
ATOM 2204 C CA . PRO B 1 81 ? -7.422 -3.203 6.301 1 88.81 81 PRO B CA 1
ATOM 2205 C C . PRO B 1 81 ? -8.531 -2.873 5.309 1 88.81 81 PRO B C 1
ATOM 2207 O O . PRO B 1 81 ? -8.555 -1.781 4.734 1 88.81 81 PRO B O 1
ATOM 2210 N N . LEU B 1 82 ? -9.328 -3.863 5.02 1 88.56 82 LEU B N 1
ATOM 2211 C CA . LEU B 1 82 ? -10.516 -3.59 4.219 1 88.56 82 LEU B CA 1
ATOM 2212 C C . LEU B 1 82 ? -11.438 -2.613 4.938 1 88.56 82 LEU B C 1
ATOM 2214 O O . LEU B 1 82 ? -11.852 -2.861 6.074 1 88.56 82 LEU B O 1
ATOM 2218 N N . VAL B 1 83 ? -11.734 -1.501 4.266 1 91.5 83 VAL B N 1
ATOM 2219 C CA . VAL B 1 83 ? -12.555 -0.46 4.875 1 91.5 83 VAL B CA 1
ATOM 2220 C C . VAL B 1 83 ? -13.867 -0.324 4.113 1 91.5 83 VAL B C 1
ATOM 2222 O O . VAL B 1 83 ? -13.867 -0.126 2.895 1 91.5 83 VAL B O 1
ATOM 2225 N N . GLY B 1 84 ? -14.898 -0.436 4.789 1 89.62 84 GLY B N 1
ATOM 2226 C CA . GLY B 1 84 ? -16.203 -0.209 4.168 1 89.62 84 GLY B CA 1
ATOM 2227 C C . GLY B 1 84 ? -16.422 1.235 3.764 1 89.62 84 GLY B C 1
ATOM 2228 O O . GLY B 1 84 ? -16.047 2.156 4.492 1 89.62 84 GLY B O 1
ATOM 2229 N N . VAL B 1 85 ? -16.984 1.403 2.572 1 90.31 85 VAL B N 1
ATOM 2230 C CA . VAL B 1 85 ? -17.281 2.734 2.049 1 90.31 85 VAL B CA 1
ATOM 2231 C C . VAL B 1 85 ? -18.781 3.027 2.182 1 90.31 85 VAL B C 1
ATOM 2233 O O . VAL B 1 85 ? -19.609 2.285 1.658 1 90.31 85 VAL B O 1
ATOM 2236 N N . ALA B 1 86 ? -19.016 4.102 2.934 1 87.38 86 ALA B N 1
ATOM 2237 C CA . ALA B 1 86 ? -20.391 4.57 3.059 1 87.38 86 ALA B CA 1
ATOM 2238 C C . ALA B 1 86 ? -20.594 5.895 2.324 1 87.38 86 ALA B C 1
ATOM 2240 O O . ALA B 1 86 ? -19.797 6.816 2.473 1 87.38 86 ALA B O 1
ATOM 2241 N N . GLU B 1 87 ? -21.609 5.902 1.406 1 90 87 GLU B N 1
ATOM 2242 C CA . GLU B 1 87 ? -22.016 7.117 0.707 1 90 87 GLU B CA 1
ATOM 2243 C C . GLU B 1 87 ? -20.859 7.688 -0.117 1 90 87 GLU B C 1
ATOM 2245 O O . GLU B 1 87 ? -20.703 8.906 -0.218 1 90 87 GLU B O 1
ATOM 2250 N N . LYS B 1 88 ? -19.922 6.902 -0.528 1 92.06 88 LYS B N 1
ATOM 2251 C CA . LYS B 1 88 ? -18.797 7.285 -1.386 1 92.06 88 LYS B CA 1
ATOM 2252 C C . LYS B 1 88 ? -17.906 8.32 -0.7 1 92.06 88 LYS B C 1
ATOM 2254 O O . LYS B 1 88 ? -17.344 9.188 -1.36 1 92.06 88 LYS B O 1
ATOM 2259 N N . LYS B 1 89 ? -17.938 8.25 0.588 1 95.69 89 LYS B N 1
ATOM 2260 C CA . LYS B 1 89 ? -17.125 9.164 1.376 1 95.69 89 LYS B CA 1
ATOM 2261 C C . LYS B 1 89 ? -16.125 8.406 2.25 1 95.69 89 LYS B C 1
ATOM 2263 O O . LYS B 1 89 ? -16.453 7.355 2.805 1 95.69 89 LYS B O 1
ATOM 2268 N N . MET B 1 90 ? -14.922 8.922 2.336 1 97.31 90 MET B N 1
ATOM 2269 C CA . MET B 1 90 ? -13.883 8.305 3.152 1 97.31 90 MET B CA 1
ATOM 2270 C C . MET B 1 90 ? -13.18 9.352 4.016 1 97.31 90 MET B C 1
ATOM 2272 O O . MET B 1 90 ? -12.312 10.078 3.531 1 97.31 90 MET B O 1
ATOM 2276 N N . PRO B 1 91 ? -13.555 9.438 5.215 1 98.12 91 PRO B N 1
ATOM 2277 C CA . PRO B 1 91 ? -12.891 10.383 6.113 1 98.12 91 PRO B CA 1
ATOM 2278 C C . PRO B 1 91 ? -11.445 9.992 6.414 1 98.12 91 PRO B C 1
ATOM 2280 O O . PRO B 1 91 ? -11.141 8.812 6.586 1 98.12 91 PRO B O 1
ATOM 2283 N N . LEU B 1 92 ? -10.57 10.953 6.508 1 98.44 92 LEU B N 1
ATOM 2284 C CA . LEU B 1 92 ? -9.172 10.836 6.883 1 98.44 92 LEU B CA 1
ATOM 2285 C C . LEU B 1 92 ? -8.82 11.812 8 1 98.44 92 LEU B C 1
ATOM 2287 O O . LEU B 1 92 ? -9.195 12.984 7.941 1 98.44 92 LEU B O 1
ATOM 2291 N N . GLU B 1 93 ? -8.125 11.32 8.992 1 98.12 93 GLU B N 1
ATOM 2292 C CA . GLU B 1 93 ? -7.586 12.156 10.07 1 98.12 93 GLU B CA 1
ATOM 2293 C C . GLU B 1 93 ? -6.109 11.852 10.305 1 98.12 93 GLU B C 1
ATOM 2295 O O . GLU B 1 93 ? -5.715 10.688 10.391 1 98.12 93 GLU B O 1
ATOM 2300 N N . ILE B 1 94 ? -5.355 12.859 10.43 1 97 94 ILE B N 1
ATOM 2301 C CA . ILE B 1 94 ? -3.939 12.734 10.773 1 97 94 ILE B CA 1
ATOM 2302 C C . ILE B 1 94 ? -3.635 13.562 12.023 1 97 94 ILE B C 1
ATOM 2304 O O . ILE B 1 94 ? -3.77 14.781 12.016 1 97 94 ILE B O 1
ATOM 2308 N N . ALA B 1 95 ? -3.203 12.891 13.039 1 95.75 95 ALA B N 1
ATOM 2309 C CA . ALA B 1 95 ? -2.77 13.562 14.266 1 95.75 95 ALA B CA 1
ATOM 2310 C C . ALA B 1 95 ? -1.252 13.727 14.289 1 95.75 95 ALA B C 1
ATOM 2312 O O . ALA B 1 95 ? -0.515 12.805 13.945 1 95.75 95 ALA B O 1
ATOM 2313 N N . TYR B 1 96 ? -0.799 14.938 14.664 1 92.94 96 TYR B N 1
ATOM 2314 C CA . TYR B 1 96 ? 0.638 15.18 14.734 1 92.94 96 TYR B CA 1
ATOM 2315 C C . TYR B 1 96 ? 0.968 16.172 15.836 1 92.94 96 TYR B C 1
ATOM 2317 O O . TYR B 1 96 ? 0.094 16.922 16.297 1 92.94 96 TYR B O 1
ATOM 2325 N N . ASP B 1 97 ? 2.166 16.109 16.219 1 88.88 97 ASP B N 1
ATOM 2326 C CA . ASP B 1 97 ? 2.645 16.984 17.281 1 88.88 97 ASP B CA 1
ATOM 2327 C C . ASP B 1 97 ? 3.109 18.328 16.719 1 88.88 97 ASP B C 1
ATOM 2329 O O . ASP B 1 97 ? 3.943 18.359 15.812 1 88.88 97 ASP B O 1
ATOM 2333 N N . GLU B 1 98 ? 2.455 19.391 17.094 1 81.12 98 GLU B N 1
ATOM 2334 C CA . GLU B 1 98 ? 2.924 20.75 16.797 1 81.12 98 GLU B CA 1
ATOM 2335 C C . GLU B 1 98 ? 3.205 21.531 18.078 1 81.12 98 GLU B C 1
ATOM 2337 O O . GLU B 1 98 ? 2.277 21.875 18.812 1 81.12 98 GLU B O 1
ATOM 2342 N N . LYS B 1 99 ? 4.414 22.016 18.156 1 71.94 99 LYS B N 1
ATOM 2343 C CA . LYS B 1 99 ? 4.816 22.875 19.266 1 71.94 99 LYS B CA 1
ATOM 2344 C C . LYS B 1 99 ? 4.059 22.531 20.531 1 71.94 99 LYS B C 1
ATOM 2346 O O . LYS B 1 99 ? 3.4 23.391 21.125 1 71.94 99 LYS B O 1
ATOM 2351 N N . SER B 1 100 ? 3.979 21.422 20.969 1 66.5 100 SER B N 1
ATOM 2352 C CA . SER B 1 100 ? 3.482 20.984 22.266 1 66.5 100 SER B CA 1
ATOM 2353 C C . SER B 1 100 ? 1.972 20.781 22.234 1 66.5 100 SER B C 1
ATOM 2355 O O . SER B 1 100 ? 1.347 20.594 23.281 1 66.5 100 SER B O 1
ATOM 2357 N N . HIS B 1 101 ? 1.373 20.969 21.047 1 82 101 HIS B N 1
ATOM 2358 C CA . HIS B 1 101 ? -0.058 20.688 20.953 1 82 101 HIS B CA 1
ATOM 2359 C C . HIS B 1 101 ? -0.346 19.594 19.953 1 82 101 HIS B C 1
ATOM 2361 O O . HIS B 1 101 ? 0.361 19.469 18.938 1 82 101 HIS B O 1
ATOM 2367 N N . ASP B 1 102 ? -1.262 18.797 20.375 1 85.19 102 ASP B N 1
ATOM 2368 C CA . ASP B 1 102 ? -1.789 17.797 19.469 1 85.19 102 ASP B CA 1
ATOM 2369 C C . ASP B 1 102 ? -2.713 18.422 18.422 1 85.19 102 ASP B C 1
ATOM 2371 O O . ASP B 1 102 ? -3.684 19.094 18.781 1 85.19 102 ASP B O 1
ATOM 2375 N N . LYS B 1 103 ? -2.195 18.391 17.172 1 91.56 103 LYS B N 1
ATOM 2376 C CA . LYS B 1 103 ? -3.027 18.875 16.078 1 91.56 103 LYS B CA 1
ATOM 2377 C C . LYS B 1 103 ? -3.592 17.734 15.258 1 91.56 103 LYS B C 1
ATOM 2379 O O . LYS B 1 103 ? -2.994 16.656 15.195 1 91.56 103 LYS B O 1
ATOM 2384 N N . ARG B 1 104 ? -4.746 18.031 14.766 1 93.12 104 ARG B N 1
ATOM 2385 C CA . ARG B 1 104 ? -5.402 17.016 13.945 1 93.12 104 ARG B CA 1
ATOM 2386 C C . ARG B 1 104 ? -5.863 17.609 12.617 1 93.12 104 ARG B C 1
ATOM 2388 O O . ARG B 1 104 ? -6.566 18.625 12.594 1 93.12 104 ARG B O 1
ATOM 2395 N N . LEU B 1 105 ? -5.371 17.047 11.586 1 96.06 105 LEU B N 1
ATOM 2396 C CA . LEU B 1 105 ? -5.855 17.344 10.242 1 96.06 105 LEU B CA 1
ATOM 2397 C C . LEU B 1 105 ? -6.965 16.375 9.836 1 96.06 105 LEU B C 1
ATOM 2399 O O . LEU B 1 105 ? -6.891 15.188 10.141 1 96.06 105 LEU B O 1
ATOM 2403 N N . SER B 1 106 ? -7.953 16.938 9.195 1 97.44 106 SER B N 1
ATOM 2404 C CA . SER B 1 106 ? -9.039 16.062 8.758 1 97.44 106 SER B CA 1
ATOM 2405 C C . SER B 1 106 ? -9.539 16.453 7.371 1 97.44 106 SER B C 1
ATOM 2407 O O . SER B 1 106 ? -9.438 17.625 6.977 1 97.44 106 SER B O 1
ATOM 2409 N N . THR B 1 107 ? -10.008 15.531 6.613 1 97.94 107 THR B N 1
ATOM 2410 C CA . THR B 1 107 ? -10.688 15.742 5.336 1 97.94 107 THR B CA 1
ATOM 2411 C C . THR B 1 107 ? -11.609 14.562 5.02 1 97.94 107 THR B C 1
ATOM 2413 O O . THR B 1 107 ? -11.625 13.57 5.742 1 97.94 107 THR B O 1
ATOM 2416 N N . ILE B 1 108 ? -12.398 14.695 4 1 98.06 108 ILE B N 1
ATOM 2417 C CA . ILE B 1 108 ? -13.25 13.625 3.484 1 98.06 108 ILE B CA 1
ATOM 2418 C C . ILE B 1 108 ? -13.016 13.461 1.984 1 98.06 108 ILE B C 1
ATOM 2420 O O . ILE B 1 108 ? -13.156 14.422 1.221 1 98.06 108 ILE B O 1
ATOM 2424 N N . PHE B 1 109 ? -12.641 12.289 1.605 1 98.06 109 PHE B N 1
ATOM 2425 C CA . PHE B 1 109 ? -12.508 11.992 0.184 1 98.06 109 PHE B CA 1
ATOM 2426 C C . PHE B 1 109 ? -13.859 11.625 -0.421 1 98.06 109 PHE B C 1
ATOM 2428 O O . PHE B 1 109 ? -14.656 10.922 0.203 1 98.06 109 PHE B O 1
ATOM 2435 N N . GLU B 1 110 ? -14.086 12.086 -1.612 1 97.5 110 GLU B N 1
ATOM 2436 C CA . GLU B 1 110 ? -15.164 11.57 -2.443 1 97.5 110 GLU B CA 1
ATOM 2437 C C . GLU B 1 110 ? -14.68 10.445 -3.348 1 97.5 110 GLU B C 1
ATOM 2439 O O . GLU B 1 110 ? -13.727 10.625 -4.109 1 97.5 110 GLU B O 1
ATOM 2444 N N . LEU B 1 111 ? -15.312 9.336 -3.254 1 95.75 111 LEU B N 1
ATOM 2445 C CA . LEU B 1 111 ? -14.844 8.164 -3.984 1 95.75 111 LEU B CA 1
ATOM 2446 C C . LEU B 1 111 ? -15.648 7.957 -5.262 1 95.75 111 LEU B C 1
ATOM 2448 O O . LEU B 1 111 ? -16.812 8.344 -5.328 1 95.75 111 LEU B O 1
ATOM 2452 N N . GLU B 1 112 ? -15 7.359 -6.16 1 91.25 112 GLU B N 1
ATOM 2453 C CA . GLU B 1 112 ? -15.633 7.008 -7.43 1 91.25 112 GLU B CA 1
ATOM 2454 C C . GLU B 1 112 ? -16.406 5.695 -7.316 1 91.25 112 GLU B C 1
ATOM 2456 O O . GLU B 1 112 ? -16.266 4.969 -6.332 1 91.25 112 GLU B O 1
ATOM 2461 N N . ASP B 1 113 ? -17.188 5.422 -8.336 1 87.75 113 ASP B N 1
ATOM 2462 C CA . ASP B 1 113 ? -18 4.211 -8.359 1 87.75 113 ASP B CA 1
ATOM 2463 C C . ASP B 1 113 ? -17.219 3.031 -8.93 1 87.75 113 ASP B C 1
ATOM 2465 O O . ASP B 1 113 ? -17.609 1.877 -8.758 1 87.75 113 ASP B O 1
ATOM 2469 N N . ASP B 1 114 ? -16.156 3.361 -9.578 1 87.5 114 ASP B N 1
ATOM 2470 C CA . ASP B 1 114 ? -15.406 2.305 -10.258 1 87.5 114 ASP B CA 1
ATOM 2471 C C . ASP B 1 114 ? -14.82 1.313 -9.25 1 87.5 114 ASP B C 1
ATOM 2473 O O . ASP B 1 114 ? -14.43 1.699 -8.148 1 87.5 114 ASP B O 1
ATOM 2477 N N . VAL B 1 115 ? -14.836 0.067 -9.656 1 87.06 115 VAL B N 1
ATOM 2478 C CA . VAL B 1 115 ? -14.336 -0.998 -8.789 1 87.06 115 VAL B CA 1
ATOM 2479 C C . VAL B 1 115 ? -13.266 -1.799 -9.523 1 87.06 115 VAL B C 1
ATOM 2481 O O . VAL B 1 115 ? -13.133 -1.698 -10.742 1 87.06 115 VAL B O 1
ATOM 2484 N N . ASN B 1 116 ? -12.445 -2.479 -8.727 1 83.88 116 ASN B N 1
ATOM 2485 C CA . ASN B 1 116 ? -11.422 -3.406 -9.203 1 83.88 116 ASN B CA 1
ATOM 2486 C C . ASN B 1 116 ? -10.367 -2.697 -10.047 1 83.88 116 ASN B C 1
ATOM 2488 O O . ASN B 1 116 ? -9.953 -3.209 -11.086 1 83.88 116 ASN B O 1
ATOM 2492 N N . ARG B 1 117 ? -10.047 -1.546 -9.617 1 88.69 117 ARG B N 1
ATOM 2493 C CA . ARG B 1 117 ? -8.984 -0.769 -10.25 1 88.69 117 ARG B CA 1
ATOM 2494 C C . ARG B 1 117 ? -8.336 0.181 -9.242 1 88.69 117 ARG B C 1
ATOM 2496 O O . ARG B 1 117 ? -8.906 0.454 -8.188 1 88.69 117 ARG B O 1
ATOM 2503 N N . GLN B 1 118 ? -7.191 0.528 -9.586 1 91.88 118 GLN B N 1
ATOM 2504 C CA . GLN B 1 118 ? -6.527 1.55 -8.781 1 91.88 118 GLN B CA 1
ATOM 2505 C C . GLN B 1 118 ? -7.109 2.934 -9.062 1 91.88 118 GLN B C 1
ATOM 2507 O O . GLN B 1 118 ? -7.238 3.338 -10.219 1 91.88 118 GLN B O 1
ATOM 2512 N N . LEU B 1 119 ? -7.496 3.613 -8.078 1 94.44 119 LEU B N 1
ATOM 2513 C CA . LEU B 1 119 ? -8.156 4.91 -8.18 1 94.44 119 LEU B CA 1
ATOM 2514 C C . LEU B 1 119 ? -7.426 5.961 -7.355 1 94.44 119 LEU B C 1
ATOM 2516 O O . LEU B 1 119 ? -6.605 5.625 -6.5 1 94.44 119 LEU B O 1
ATOM 2520 N N . ARG B 1 120 ? -7.758 7.242 -7.742 1 96.56 120 ARG B N 1
ATOM 2521 C CA . ARG B 1 120 ? -7.207 8.367 -6.996 1 96.56 120 ARG B CA 1
ATOM 2522 C C . ARG B 1 120 ? -8.297 9.375 -6.637 1 96.56 120 ARG B C 1
ATOM 2524 O O . ARG B 1 120 ? -9.219 9.609 -7.426 1 96.56 120 ARG B O 1
ATOM 2531 N N . SER B 1 121 ? -8.172 9.914 -5.48 1 97.38 121 SER B N 1
ATOM 2532 C CA . SER B 1 121 ? -9.031 11 -5.031 1 97.38 121 SER B CA 1
ATOM 2533 C C . SER B 1 121 ? -8.234 12.07 -4.297 1 97.38 121 SER B C 1
ATOM 2535 O O . SER B 1 121 ? -7.398 11.758 -3.449 1 97.38 121 SER B O 1
ATOM 2537 N N . THR B 1 122 ? -8.461 13.32 -4.656 1 97.25 122 THR B N 1
ATOM 2538 C CA . THR B 1 122 ? -7.773 14.422 -4.004 1 97.25 122 THR B CA 1
ATOM 2539 C C . THR B 1 122 ? -8.75 15.266 -3.188 1 97.25 122 THR B C 1
ATOM 2541 O O . THR B 1 122 ? -9.867 15.539 -3.633 1 97.25 122 THR B O 1
ATOM 2544 N N . ALA B 1 123 ? -8.312 15.648 -2.033 1 97.75 123 ALA B N 1
ATOM 2545 C CA . ALA B 1 123 ? -9.102 16.516 -1.157 1 97.75 123 ALA B CA 1
ATOM 2546 C C . ALA B 1 123 ? -8.211 17.531 -0.454 1 97.75 123 ALA B C 1
ATOM 2548 O O . ALA B 1 123 ? -7.004 17.328 -0.321 1 97.75 123 ALA B O 1
ATOM 2549 N N . ALA B 1 124 ? -8.797 18.562 -0.032 1 96.75 124 ALA B N 1
ATOM 2550 C CA . ALA B 1 124 ? -8.094 19.562 0.753 1 96.75 124 ALA B CA 1
ATOM 2551 C C . ALA B 1 124 ? -8.281 19.328 2.248 1 96.75 124 ALA B C 1
ATOM 2553 O O . ALA B 1 124 ? -9.383 19.016 2.699 1 96.75 124 ALA B O 1
ATOM 2554 N N . MET B 1 125 ? -7.168 19.469 2.928 1 96.56 125 MET B N 1
ATOM 2555 C CA . MET B 1 125 ? -7.293 19.391 4.383 1 96.56 125 MET B CA 1
ATOM 2556 C C . MET B 1 125 ? -8.055 20.594 4.926 1 96.56 125 MET B C 1
ATOM 2558 O O . MET B 1 125 ? -7.793 21.734 4.527 1 96.56 125 MET B O 1
ATOM 2562 N N . GLN B 1 126 ? -8.953 20.297 5.848 1 94.38 126 GLN B N 1
ATOM 2563 C CA . GLN B 1 126 ? -9.797 21.359 6.395 1 94.38 126 GLN B CA 1
ATOM 2564 C C . GLN B 1 126 ? -8.961 22.359 7.199 1 94.38 126 GLN B C 1
ATOM 2566 O O . GLN B 1 126 ? -8.305 21.984 8.172 1 94.38 126 GLN B O 1
ATOM 2571 N N . GLY B 1 127 ? -8.945 23.641 6.711 1 90.56 127 GLY B N 1
ATOM 2572 C CA . GLY B 1 127 ? -8.305 24.719 7.461 1 90.56 127 GLY B CA 1
ATOM 2573 C C . GLY B 1 127 ? -6.809 24.797 7.227 1 90.56 127 GLY B C 1
ATOM 2574 O O . GLY B 1 127 ? -6.117 25.578 7.887 1 90.56 127 GLY B O 1
ATOM 2575 N N . TYR B 1 128 ? -6.293 23.969 6.375 1 91.25 128 TYR B N 1
ATOM 2576 C CA . TYR B 1 128 ? -4.859 23.953 6.094 1 91.25 128 TYR B CA 1
ATOM 2577 C C . TYR B 1 128 ? -4.598 23.984 4.59 1 91.25 128 TYR B C 1
ATOM 2579 O O . TYR B 1 128 ? -5.387 23.438 3.811 1 91.25 128 TYR B O 1
ATOM 2587 N N . PRO B 1 129 ? -3.58 24.641 4.234 1 91.69 129 PRO B N 1
ATOM 2588 C CA . PRO B 1 129 ? -3.256 24.672 2.805 1 91.69 129 PRO B CA 1
ATOM 2589 C C . PRO B 1 129 ? -2.551 23.406 2.324 1 91.69 129 PRO B C 1
ATOM 2591 O O . PRO B 1 129 ? -1.5 23.5 1.683 1 91.69 129 PRO B O 1
ATOM 2594 N N . ILE B 1 130 ? -3.008 22.312 2.66 1 94.06 130 ILE B N 1
ATOM 2595 C CA . ILE B 1 130 ? -2.467 21.016 2.273 1 94.06 130 ILE B CA 1
ATOM 2596 C C . ILE B 1 130 ? -3.502 20.25 1.455 1 94.06 130 ILE B C 1
ATOM 2598 O O . ILE B 1 130 ? -4.652 20.094 1.88 1 94.06 130 ILE B O 1
ATOM 2602 N N . ASN B 1 131 ? -3.146 19.891 0.288 1 94.88 131 ASN B N 1
ATOM 2603 C CA . ASN B 1 131 ? -3.928 18.938 -0.485 1 94.88 131 ASN B CA 1
ATOM 2604 C C . ASN B 1 131 ? -3.42 17.5 -0.291 1 94.88 131 ASN B C 1
ATOM 2606 O O . ASN B 1 131 ? -2.211 17.281 -0.238 1 94.88 131 ASN B O 1
ATOM 2610 N N . VAL B 1 132 ? -4.352 16.609 -0.216 1 97 132 VAL B N 1
ATOM 2611 C CA . VAL B 1 132 ? -3.984 15.203 -0.052 1 97 132 VAL B CA 1
ATOM 2612 C C . VAL B 1 132 ? -4.598 14.375 -1.178 1 97 132 VAL B C 1
ATOM 2614 O O . VAL B 1 132 ? -5.793 14.484 -1.457 1 97 132 VAL B O 1
ATOM 2617 N N . THR B 1 133 ? -3.773 13.57 -1.774 1 96.12 133 THR B N 1
ATOM 2618 C CA . THR B 1 133 ? -4.227 12.609 -2.77 1 96.12 133 THR B CA 1
ATOM 2619 C C . THR B 1 133 ? -4.117 11.188 -2.23 1 96.12 133 THR B C 1
ATOM 2621 O O . THR B 1 133 ? -3.057 10.773 -1.76 1 96.12 133 THR B O 1
ATOM 2624 N N . MET B 1 134 ? -5.172 10.477 -2.283 1 97.81 134 MET B N 1
ATOM 2625 C CA . MET B 1 134 ? -5.242 9.078 -1.868 1 97.81 134 MET B CA 1
ATOM 2626 C C . MET B 1 134 ? -5.234 8.148 -3.078 1 97.81 134 MET B C 1
ATOM 2628 O O . MET B 1 134 ? -5.973 8.367 -4.043 1 97.81 134 MET B O 1
ATOM 2632 N N . THR B 1 135 ? -4.379 7.16 -3.051 1 97.06 135 THR B N 1
ATOM 2633 C CA . THR B 1 135 ? -4.43 6.043 -3.986 1 97.06 135 THR B CA 1
ATOM 2634 C C . THR B 1 135 ? -5.012 4.801 -3.312 1 97.06 135 THR B C 1
ATOM 2636 O O . THR B 1 135 ? -4.594 4.434 -2.213 1 97.06 135 THR B O 1
ATOM 2639 N N . TYR B 1 136 ? -5.961 4.23 -3.939 1 96 136 TYR B N 1
ATOM 2640 C CA . TYR B 1 136 ? -6.676 3.123 -3.314 1 96 136 TYR B CA 1
ATOM 2641 C C . TYR B 1 136 ? -7.211 2.158 -4.363 1 96 136 TYR B C 1
ATOM 2643 O O . TYR B 1 136 ? -7.227 2.473 -5.555 1 96 136 TYR B O 1
ATOM 2651 N N . ILE B 1 137 ? -7.551 1.042 -3.924 1 92.94 137 ILE B N 1
ATOM 2652 C CA . ILE B 1 137 ? -8.289 0.072 -4.723 1 92.94 137 ILE B CA 1
ATOM 2653 C C . ILE B 1 137 ? -9.648 -0.195 -4.078 1 92.94 137 ILE B C 1
ATOM 2655 O O . ILE B 1 137 ? -9.742 -0.36 -2.859 1 92.94 137 ILE B O 1
ATOM 2659 N N . GLN B 1 138 ? -10.664 -0.165 -4.926 1 91.56 138 GLN B N 1
ATOM 2660 C CA . GLN B 1 138 ? -12.031 -0.334 -4.449 1 91.56 138 GLN B CA 1
ATOM 2661 C C . GLN B 1 138 ? -12.656 -1.611 -5.004 1 91.56 138 GLN B C 1
ATOM 2663 O O . GLN B 1 138 ? -12.422 -1.969 -6.16 1 91.56 138 GLN B O 1
ATOM 2668 N N . PHE B 1 139 ? -13.383 -2.229 -4.184 1 85.44 139 PHE B N 1
ATOM 2669 C CA . PHE B 1 139 ? -14 -3.5 -4.535 1 85.44 139 PHE B CA 1
ATOM 2670 C C . PHE B 1 139 ? -15.438 -3.561 -4.027 1 85.44 139 PHE B C 1
ATOM 2672 O O . PHE B 1 139 ? -15.812 -2.822 -3.115 1 85.44 139 PHE B O 1
ATOM 2679 N N . ARG B 1 140 ? -16.109 -4.484 -4.617 1 83.19 140 ARG B N 1
ATOM 2680 C CA . ARG B 1 140 ? -17.438 -4.785 -4.078 1 83.19 140 ARG B CA 1
ATOM 2681 C C . ARG B 1 140 ? -17.344 -5.742 -2.893 1 83.19 140 ARG B C 1
ATOM 2683 O O . ARG B 1 140 ? -16.531 -6.672 -2.902 1 83.19 140 ARG B O 1
ATOM 2690 N N . ALA B 1 141 ? -17.797 -5.438 -1.787 1 70.12 141 ALA B N 1
ATOM 2691 C CA . ALA B 1 141 ? -17.688 -6.102 -0.491 1 70.12 141 ALA B CA 1
ATOM 2692 C C . ALA B 1 141 ? -17.875 -7.609 -0.63 1 70.12 141 ALA B C 1
ATOM 2694 O O . ALA B 1 141 ? -17.281 -8.383 0.127 1 70.12 141 ALA B O 1
ATOM 2695 N N . ASP B 1 142 ? -18.594 -8.141 -1.463 1 60.22 142 ASP B N 1
ATOM 2696 C CA . ASP B 1 142 ? -18.844 -9.57 -1.548 1 60.22 142 ASP B CA 1
ATOM 2697 C C . ASP B 1 142 ? -17.625 -10.32 -2.088 1 60.22 142 ASP B C 1
ATOM 2699 O O . ASP B 1 142 ? -17.547 -11.547 -1.996 1 60.22 142 ASP B O 1
ATOM 2703 N N . LYS B 1 143 ? -16.594 -9.656 -2.461 1 57.88 143 LYS B N 1
ATOM 2704 C CA . LYS B 1 143 ? -15.547 -10.32 -3.238 1 57.88 143 LYS B CA 1
ATOM 2705 C C . LYS B 1 143 ? -14.234 -10.375 -2.461 1 57.88 143 LYS B C 1
ATOM 2707 O O . LYS B 1 143 ? -13.227 -10.859 -2.971 1 57.88 143 LYS B O 1
ATOM 2712 N N . VAL B 1 144 ? -14.172 -9.844 -1.236 1 54.06 144 VAL B N 1
ATOM 2713 C CA . VAL B 1 144 ? -12.844 -9.742 -0.645 1 54.06 144 VAL B CA 1
ATOM 2714 C C . VAL B 1 144 ? -12.578 -10.961 0.244 1 54.06 144 VAL B C 1
ATOM 2716 O O . VAL B 1 144 ? -13.344 -11.234 1.168 1 54.06 144 VAL B O 1
ATOM 2719 N N . SER B 1 145 ? -12 -11.977 -0.23 1 49.19 145 SER B N 1
ATOM 2720 C CA . SER B 1 145 ? -11.438 -12.961 0.691 1 49.19 145 SER B CA 1
ATOM 2721 C C . SER B 1 145 ? -10.211 -12.406 1.41 1 49.19 145 SER B C 1
ATOM 2723 O O . SER B 1 145 ? -9.305 -11.867 0.775 1 49.19 145 SER B O 1
ATOM 2725 N N . PRO B 1 146 ? -10.469 -12.109 2.658 1 45.94 146 PRO B N 1
ATOM 2726 C CA . PRO B 1 146 ? -9.242 -11.711 3.354 1 45.94 146 PRO B CA 1
ATOM 2727 C C . PRO B 1 146 ? -8.117 -12.727 3.207 1 45.94 146 PRO B C 1
ATOM 2729 O O . PRO B 1 146 ? -8.344 -13.93 3.406 1 45.94 146 PRO B O 1
ATOM 2732 N N . CYS B 1 147 ? -7.434 -12.719 2.254 1 41.59 147 CYS B N 1
ATOM 2733 C CA . CYS B 1 147 ? -6.336 -13.68 2.303 1 41.59 147 CYS B CA 1
ATOM 2734 C C . CYS B 1 147 ? -5.59 -13.586 3.627 1 41.59 147 CYS B C 1
ATOM 2736 O O . CYS B 1 147 ? -5.715 -12.594 4.348 1 41.59 147 CYS B O 1
ATOM 2738 N N . SER B 1 148 ? -4.449 -14.492 3.73 1 35.91 148 SER B N 1
ATOM 2739 C CA . SER B 1 148 ? -3.721 -15 4.887 1 35.91 148 SER B CA 1
ATOM 2740 C C . SER B 1 148 ? -3.18 -13.859 5.742 1 35.91 148 SER B C 1
ATOM 2742 O O . SER B 1 148 ? -2.348 -13.07 5.281 1 35.91 148 SER B O 1
ATOM 2744 N N . GLY B 1 149 ? -4.039 -12.984 6.332 1 35.34 149 GLY B N 1
ATOM 2745 C CA . GLY B 1 149 ? -3.33 -12.383 7.453 1 35.34 149 GLY B CA 1
ATOM 2746 C C . GLY B 1 149 ? -2.191 -13.242 7.965 1 35.34 149 GLY B C 1
ATOM 2747 O O . GLY B 1 149 ? -2.346 -14.453 8.125 1 35.34 149 GLY B O 1
ATOM 2748 N N . GLY B 1 150 ? -1.022 -13.047 7.531 1 32.72 150 GLY B N 1
ATOM 2749 C CA . GLY B 1 150 ? -0.127 -13.711 8.469 1 32.72 150 GLY B CA 1
ATOM 2750 C C . GLY B 1 150 ? -0.752 -13.945 9.828 1 32.72 150 GLY B C 1
ATOM 2751 O O . GLY B 1 150 ? -1.334 -13.031 10.414 1 32.72 150 GLY B O 1
ATOM 2752 N N . ILE B 1 151 ? -1.488 -15 10.07 1 29.81 151 ILE B N 1
ATOM 2753 C CA . ILE B 1 151 ? -1.863 -15.406 11.422 1 29.81 151 ILE B CA 1
ATOM 2754 C C . ILE B 1 151 ? -0.982 -14.688 12.445 1 29.81 151 ILE B C 1
ATOM 2756 O O . ILE B 1 151 ? 0.226 -14.93 12.508 1 29.81 151 ILE B O 1
ATOM 2760 N N . SER B 1 152 ? -1.12 -13.547 12.578 1 29.33 152 SER B N 1
ATOM 2761 C CA . SER B 1 152 ? -0.486 -13.047 13.797 1 29.33 152 SER B CA 1
ATOM 2762 C C . SER B 1 152 ? -0.633 -14.039 14.945 1 29.33 152 SER B C 1
ATOM 2764 O O . SER B 1 152 ? -1.731 -14.227 15.469 1 29.33 152 SER B O 1
ATOM 2766 N N . ALA B 1 153 ? 0.011 -15.102 14.875 1 31.67 153 ALA B N 1
ATOM 2767 C CA . ALA B 1 153 ? 0.234 -15.977 16.031 1 31.67 153 ALA B CA 1
ATOM 2768 C C . ALA B 1 153 ? 0.167 -15.195 17.328 1 31.67 153 ALA B C 1
ATOM 2770 O O . ALA B 1 153 ? -0.037 -15.781 18.406 1 31.67 153 ALA B O 1
ATOM 2771 N N . GLY B 1 154 ? 0.241 -14 17.188 1 28.88 154 GLY B N 1
ATOM 2772 C CA . GLY B 1 154 ? 0.201 -13.172 18.391 1 28.88 154 GLY B CA 1
ATOM 2773 C C . GLY B 1 154 ? -1.193 -13.023 18.969 1 28.88 154 GLY B C 1
ATOM 2774 O O . GLY B 1 154 ? -1.365 -12.977 20.188 1 28.88 154 GLY B O 1
ATOM 2775 N N . GLY B 1 155 ? -2.217 -13.016 18.062 1 31.41 155 GLY B N 1
ATOM 2776 C CA . GLY B 1 155 ? -3.539 -12.977 18.672 1 31.41 155 GLY B CA 1
ATOM 2777 C C . GLY B 1 155 ? -3.943 -14.281 19.328 1 31.41 155 GLY B C 1
ATOM 2778 O O . GLY B 1 155 ? -4.594 -14.289 20.375 1 31.41 155 GLY B O 1
ATOM 2779 N N . ILE B 1 156 ? -3.613 -15.328 18.547 1 33.06 156 ILE B N 1
ATOM 2780 C CA . ILE B 1 156 ? -3.861 -16.609 19.188 1 33.06 156 ILE B CA 1
ATOM 2781 C C . ILE B 1 156 ? -2.975 -16.75 20.422 1 33.06 156 ILE B C 1
ATOM 2783 O O . ILE B 1 156 ? -3.426 -17.234 21.469 1 33.06 156 ILE B O 1
ATOM 2787 N N . VAL B 1 157 ? -1.801 -16.25 20.281 1 36.97 157 VAL B N 1
ATOM 2788 C CA . VAL B 1 157 ? -0.904 -16.266 21.422 1 36.97 157 VAL B CA 1
ATOM 2789 C C . VAL B 1 157 ? -1.431 -15.32 22.5 1 36.97 157 VAL B C 1
ATOM 2791 O O . VAL B 1 157 ? -1.441 -15.656 23.688 1 36.97 157 VAL B O 1
ATOM 2794 N N . ALA B 1 158 ? -2.064 -14.281 22 1 36.97 158 ALA B N 1
ATOM 2795 C CA . ALA B 1 158 ? -2.654 -13.375 22.969 1 36.97 158 ALA B CA 1
ATOM 2796 C C . ALA B 1 158 ? -3.922 -13.969 23.578 1 36.97 158 ALA B C 1
ATOM 2798 O O . ALA B 1 158 ? -4.156 -13.844 24.781 1 36.97 158 ALA B O 1
ATOM 2799 N N . LEU B 1 159 ? -4.609 -14.633 22.766 1 41.38 159 LEU B N 1
ATOM 2800 C CA . LEU B 1 159 ? -5.793 -15.312 23.281 1 41.38 159 LEU B CA 1
ATOM 2801 C C . LEU B 1 159 ? -5.402 -16.5 24.156 1 41.38 159 LEU B C 1
ATOM 2803 O O . LEU B 1 159 ? -5.98 -16.703 25.219 1 41.38 159 LEU B O 1
ATOM 2807 N N . ILE B 1 160 ? -4.41 -17.188 23.75 1 42.81 160 ILE B N 1
ATOM 2808 C CA . ILE B 1 160 ? -3.926 -18.312 24.547 1 42.81 160 ILE B CA 1
ATOM 2809 C C . ILE B 1 160 ? -3.26 -17.781 25.812 1 42.81 160 ILE B C 1
ATOM 2811 O O . ILE B 1 160 ? -3.5 -18.297 26.906 1 42.81 160 ILE B O 1
ATOM 2815 N N . GLU B 1 161 ? -2.545 -16.703 25.719 1 47.97 161 GLU B N 1
ATOM 2816 C CA . GLU B 1 161 ? -1.935 -16.062 26.875 1 47.97 161 GLU B CA 1
ATOM 2817 C C . GLU B 1 161 ? -2.994 -15.484 27.812 1 47.97 161 GLU B C 1
ATOM 2819 O O . GLU B 1 161 ? -2.885 -15.594 29.031 1 47.97 161 GLU B O 1
ATOM 2824 N N . GLY B 1 162 ? -4.031 -14.984 27.172 1 48.94 162 GLY B N 1
ATOM 2825 C CA . GLY B 1 162 ? -5.152 -14.492 27.969 1 48.94 162 GLY B CA 1
ATOM 2826 C C . GLY B 1 162 ? -5.902 -15.594 28.688 1 48.94 162 GLY B C 1
ATOM 2827 O O . GLY B 1 162 ? -6.23 -15.461 29.859 1 48.94 162 GLY B O 1
ATOM 2828 N N . ILE B 1 163 ? -6.031 -16.672 28 1 54 163 ILE B N 1
ATOM 2829 C CA . ILE B 1 163 ? -6.695 -17.828 28.609 1 54 163 ILE B CA 1
ATOM 2830 C C . ILE B 1 163 ? -5.797 -18.422 29.688 1 54 163 ILE B C 1
ATOM 2832 O O . ILE B 1 163 ? -6.262 -18.766 30.781 1 54 163 ILE B O 1
ATOM 2836 N N . ILE B 1 164 ? -4.543 -18.438 29.453 1 50.91 164 ILE B N 1
ATOM 2837 C CA . ILE B 1 164 ? -3.59 -18.953 30.422 1 50.91 164 ILE B CA 1
ATOM 2838 C C . ILE B 1 164 ? -3.553 -18.047 31.656 1 50.91 164 ILE B C 1
ATOM 2840 O O . ILE B 1 164 ? -3.582 -18.531 32.781 1 50.91 164 ILE B O 1
ATOM 2844 N N . LEU B 1 165 ? -3.635 -16.734 31.406 1 54.78 165 LEU B N 1
ATOM 2845 C CA . LEU B 1 165 ? -3.652 -15.781 32.531 1 54.78 165 LEU B CA 1
ATOM 2846 C C . LEU B 1 165 ? -4.949 -15.898 33.312 1 54.78 165 LEU B C 1
ATOM 2848 O O . LEU B 1 165 ? -4.93 -15.852 34.531 1 54.78 165 LEU B O 1
ATOM 2852 N N . LEU B 1 166 ? -5.973 -16.172 32.656 1 60.72 166 LEU B N 1
ATOM 2853 C CA . LEU B 1 166 ? -7.262 -16.344 33.312 1 60.72 166 LEU B CA 1
ATOM 2854 C C . LEU B 1 166 ? -7.285 -17.625 34.156 1 60.72 166 LEU B C 1
ATOM 2856 O O . LEU B 1 166 ? -7.801 -17.641 35.281 1 60.72 166 LEU B O 1
ATOM 2860 N N . VAL B 1 167 ? -6.664 -18.609 33.656 1 57.88 167 VAL B N 1
ATOM 2861 C CA . VAL B 1 167 ? -6.602 -19.891 34.344 1 57.88 167 VAL B CA 1
ATOM 2862 C C . VAL B 1 167 ? -5.676 -19.781 35.562 1 57.88 167 VAL B C 1
ATOM 2864 O O . VAL B 1 167 ? -6 -20.281 36.625 1 57.88 167 VAL B O 1
ATOM 2867 N N . ILE B 1 168 ? -4.598 -19.031 35.406 1 55.72 168 ILE B N 1
ATOM 2868 C CA . ILE B 1 168 ? -3.662 -18.828 36.5 1 55.72 168 ILE B CA 1
ATOM 2869 C C . ILE B 1 168 ? -4.312 -17.953 37.562 1 55.72 168 ILE B C 1
ATOM 2871 O O . ILE B 1 168 ? -4.262 -18.281 38.75 1 55.72 168 ILE B O 1
ATOM 2875 N N . CYS B 1 169 ? -4.957 -16.891 37.094 1 58.34 169 CYS B N 1
ATOM 2876 C CA . CYS B 1 169 ? -5.641 -16 38.031 1 58.34 169 CYS B CA 1
ATOM 2877 C C . CYS B 1 169 ? -6.773 -16.734 38.75 1 58.34 169 CYS B C 1
ATOM 2879 O O . CYS B 1 169 ? -6.953 -16.578 39.969 1 58.34 169 CYS B O 1
ATOM 2881 N N . GLY B 1 170 ? -7.465 -17.5 38.031 1 60.66 170 GLY B N 1
ATOM 2882 C CA . GLY B 1 170 ? -8.508 -18.328 38.625 1 60.66 170 GLY B CA 1
ATOM 2883 C C . GLY B 1 170 ? -7.984 -19.328 39.625 1 60.66 170 GLY B C 1
ATOM 2884 O O . GLY B 1 170 ? -8.57 -19.5 40.688 1 60.66 170 GLY B O 1
ATOM 2885 N N . SER B 1 171 ? -6.859 -19.891 39.344 1 58.5 171 SER B N 1
ATOM 2886 C CA . SER B 1 171 ? -6.254 -20.875 40.25 1 58.5 171 SER B CA 1
ATOM 2887 C C . SER B 1 171 ? -5.758 -20.203 41.531 1 58.5 171 SER B C 1
ATOM 2889 O O . SER B 1 171 ? -5.91 -20.766 42.594 1 58.5 171 SER B O 1
ATOM 2891 N N . VAL B 1 172 ? -5.242 -19.047 41.406 1 58.53 172 VAL B N 1
ATOM 2892 C CA . VAL B 1 172 ? -4.766 -18.281 42.531 1 58.53 172 VAL B CA 1
ATOM 2893 C C . VAL B 1 172 ? -5.949 -17.828 43.406 1 58.53 172 VAL B C 1
ATOM 2895 O O . VAL B 1 172 ? -5.926 -17.953 44.625 1 58.53 172 VAL B O 1
ATOM 2898 N N . ALA B 1 173 ? -6.957 -17.438 42.719 1 61.28 173 ALA B N 1
ATOM 2899 C CA . ALA B 1 173 ? -8.164 -17 43.406 1 61.28 173 ALA B CA 1
ATOM 2900 C C . ALA B 1 173 ? -8.836 -18.156 44.125 1 61.28 173 ALA B C 1
ATOM 2902 O O . ALA B 1 173 ? -9.266 -18.016 45.281 1 61.28 173 ALA B O 1
ATOM 2903 N N . PHE B 1 174 ? -8.867 -19.281 43.531 1 62.47 174 PHE B N 1
ATOM 2904 C CA . PHE B 1 174 ? -9.445 -20.469 44.125 1 62.47 174 PHE B CA 1
ATOM 2905 C C . PHE B 1 174 ? -8.633 -20.922 45.344 1 62.47 174 PHE B C 1
ATOM 2907 O O . PHE B 1 174 ? -9.203 -21.297 46.344 1 62.47 174 PHE B O 1
ATOM 2914 N N . ARG B 1 175 ? -7.375 -20.797 45.281 1 55.28 175 ARG B N 1
ATOM 2915 C CA . ARG B 1 175 ? -6.512 -21.172 46.406 1 55.28 175 ARG B CA 1
ATOM 2916 C C . ARG B 1 175 ? -6.688 -20.219 47.562 1 55.28 175 ARG B C 1
ATOM 2918 O O . ARG B 1 175 ? -6.715 -20.641 48.719 1 55.28 175 ARG B O 1
ATOM 2925 N N . PHE B 1 176 ? -6.844 -18.969 47.219 1 57.62 176 PHE B N 1
ATOM 2926 C CA . PHE B 1 176 ? -7.062 -17.938 48.25 1 57.62 176 PHE B CA 1
ATOM 2927 C C . PHE B 1 176 ? -8.422 -18.125 48.906 1 57.62 176 PHE B C 1
ATOM 2929 O O . PHE B 1 176 ? -8.539 -18.016 50.125 1 57.62 176 PHE B O 1
ATOM 2936 N N . TYR B 1 177 ? -9.359 -18.484 48.125 1 55.59 177 TYR B N 1
ATOM 2937 C CA . TYR B 1 177 ? -10.695 -18.703 48.656 1 55.59 177 TYR B CA 1
ATOM 2938 C C . TYR B 1 177 ? -10.742 -19.953 49.5 1 55.59 177 TYR B C 1
ATOM 2940 O O . TYR B 1 177 ? -11.398 -19.984 50.562 1 55.59 177 TYR B O 1
ATOM 2948 N N . ALA B 1 178 ? -10.094 -20.984 49.125 1 57.19 178 ALA B N 1
ATOM 2949 C CA . ALA B 1 178 ? -10.023 -22.234 49.875 1 57.19 178 ALA B CA 1
ATOM 2950 C C . ALA B 1 178 ? -9.305 -22.047 51.219 1 57.19 178 ALA B C 1
ATOM 2952 O O . ALA B 1 178 ? -9.711 -22.609 52.219 1 57.19 178 ALA B O 1
ATOM 2953 N N . LYS B 1 179 ? -8.312 -21.25 51.188 1 53.94 179 LYS B N 1
ATOM 2954 C CA . LYS B 1 179 ? -7.59 -20.969 52.438 1 53.94 179 LYS B CA 1
ATOM 2955 C C . LYS B 1 179 ? -8.438 -20.141 53.375 1 53.94 179 LYS B C 1
ATOM 2957 O O . LYS B 1 179 ? -8.414 -20.375 54.594 1 53.94 179 LYS B O 1
ATOM 2962 N N . LYS B 1 180 ? -9.141 -19.266 52.844 1 54.38 180 LYS B N 1
ATOM 2963 C CA . LYS B 1 180 ? -10.016 -18.438 53.656 1 54.38 180 LYS B CA 1
ATOM 2964 C C . LYS B 1 180 ? -11.164 -19.266 54.25 1 54.38 180 LYS B C 1
ATOM 2966 O O . LYS B 1 180 ? -11.578 -19.047 55.375 1 54.38 180 LYS B O 1
ATOM 2971 N N . ARG B 1 181 ? -11.703 -20.141 53.469 1 55.25 181 ARG B N 1
ATOM 2972 C CA . ARG B 1 181 ? -12.758 -21.031 53.938 1 55.25 181 ARG B CA 1
ATOM 2973 C C . ARG B 1 181 ? -12.227 -21.984 55 1 55.25 181 ARG B C 1
ATOM 2975 O O . ARG B 1 181 ? -12.922 -22.281 55.969 1 55.25 181 ARG B O 1
ATOM 2982 N N . ALA B 1 182 ? -11.016 -22.375 54.875 1 55.91 182 ALA B N 1
ATOM 2983 C CA . ALA B 1 182 ? -10.414 -23.25 55.844 1 55.91 182 ALA B CA 1
ATOM 2984 C C . ALA B 1 182 ? -10.211 -22.531 57.188 1 55.91 182 ALA B C 1
ATOM 2986 O O . ALA B 1 182 ? -10.43 -23.109 58.25 1 55.91 182 ALA B O 1
ATOM 2987 N N . HIS B 1 183 ? -9.797 -21.312 57.031 1 54.28 183 HIS B N 1
ATOM 2988 C CA . HIS B 1 183 ? -9.602 -20.531 58.25 1 54.28 183 HIS B CA 1
ATOM 2989 C C . HIS B 1 183 ? -10.938 -20.219 58.906 1 54.28 183 HIS B C 1
ATOM 2991 O O . HIS B 1 183 ? -11.039 -20.203 60.156 1 54.28 183 HIS B O 1
ATOM 2997 N N . MET B 1 184 ? -11.852 -20.062 58.125 1 54.59 184 MET B N 1
ATOM 2998 C CA . MET B 1 184 ? -13.164 -19.75 58.656 1 54.59 184 MET B CA 1
ATOM 2999 C C . MET B 1 184 ? -13.789 -20.969 59.312 1 54.59 184 MET B C 1
ATOM 3001 O O . MET B 1 184 ? -14.43 -20.859 60.375 1 54.59 184 MET B O 1
ATOM 3005 N N . HIS B 1 185 ? -13.531 -22.109 58.688 1 55.03 185 HIS B N 1
ATOM 3006 C CA . HIS B 1 185 ? -14.031 -23.328 59.281 1 55.03 185 HIS B CA 1
ATOM 3007 C C . HIS B 1 185 ? -13.32 -23.625 60.594 1 55.03 185 HIS B C 1
ATOM 3009 O O . HIS B 1 185 ? -13.945 -24.062 61.562 1 55.03 185 HIS B O 1
ATOM 3015 N N . ASN B 1 186 ? -12.07 -23.328 60.719 1 54.16 186 ASN B N 1
ATOM 3016 C CA . ASN B 1 186 ? -11.336 -23.578 61.938 1 54.16 186 ASN B CA 1
ATOM 3017 C C . ASN B 1 186 ? -11.719 -22.594 63.031 1 54.16 186 ASN B C 1
ATOM 3019 O O . ASN B 1 186 ? -11.797 -22.953 64.188 1 54.16 186 ASN B O 1
ATOM 3023 N N . ALA B 1 187 ? -12.047 -21.438 62.719 1 55.16 187 ALA B N 1
ATOM 3024 C CA . ALA B 1 187 ? -12.438 -20.422 63.688 1 55.16 187 ALA B CA 1
ATOM 3025 C C . ALA B 1 187 ? -13.836 -20.703 64.25 1 55.16 187 ALA B C 1
ATOM 3027 O O . ALA B 1 187 ? -14.094 -20.516 65.438 1 55.16 187 ALA B O 1
ATOM 3028 N N . LEU B 1 188 ? -14.633 -21.141 63.344 1 55.59 188 LEU B N 1
ATOM 3029 C CA . LEU B 1 188 ? -15.992 -21.469 63.781 1 55.59 188 LEU B CA 1
ATOM 3030 C C . LEU B 1 188 ? -16 -22.719 64.625 1 55.59 188 LEU B C 1
ATOM 3032 O O . LEU B 1 188 ? -16.812 -22.828 65.562 1 55.59 188 LEU B O 1
ATOM 3036 N N . GLU B 1 189 ? -15.047 -23.562 64.375 1 53.31 189 GLU B N 1
ATOM 3037 C CA . GLU B 1 189 ? -14.945 -24.75 65.25 1 53.31 189 GLU B CA 1
ATOM 3038 C C . GLU B 1 189 ? -14.406 -24.391 66.625 1 53.31 189 GLU B C 1
ATOM 3040 O O . GLU B 1 189 ? -14.836 -24.953 67.625 1 53.31 189 GLU B O 1
ATOM 3045 N N . ARG B 1 190 ? -13.602 -23.281 66.688 1 56.12 190 ARG B N 1
ATOM 3046 C CA . ARG B 1 190 ? -13.039 -22.891 67.938 1 56.12 190 ARG B CA 1
ATOM 3047 C C . ARG B 1 190 ? -14.055 -22.125 68.812 1 56.12 190 ARG B C 1
ATOM 3049 O O . ARG B 1 190 ? -14.117 -22.281 70 1 56.12 190 ARG B O 1
ATOM 3056 N N . GLU B 1 191 ? -14.812 -21.297 68.188 1 54.31 191 GLU B N 1
ATOM 3057 C CA . GLU B 1 191 ? -15.836 -20.562 68.938 1 54.31 191 GLU B CA 1
ATOM 3058 C C . GLU B 1 191 ? -16.953 -21.5 69.375 1 54.31 191 GLU B C 1
ATOM 3060 O O . GLU B 1 191 ? -17.516 -21.297 70.5 1 54.31 191 GLU B O 1
ATOM 3065 N N . GLY B 1 192 ? -17.172 -22.5 68.562 1 53.16 192 GLY B N 1
ATOM 3066 C CA . GLY B 1 192 ? -18.188 -23.453 68.938 1 53.16 192 GLY B CA 1
ATOM 3067 C C . GLY B 1 192 ? -17.781 -24.266 70.188 1 53.16 192 GLY B C 1
ATOM 3068 O O . GLY B 1 192 ? -18.625 -24.641 71 1 53.16 192 GLY B O 1
ATOM 3069 N N . GLU B 1 193 ? -16.516 -24.484 70.312 1 55.72 193 GLU B N 1
ATOM 3070 C CA . GLU B 1 193 ? -16.047 -25.25 71.438 1 55.72 193 GLU B CA 1
ATOM 3071 C C . GLU B 1 193 ? -16 -24.391 72.688 1 55.72 193 GLU B C 1
ATOM 3073 O O . GLU B 1 193 ? -16.266 -24.891 73.812 1 55.72 193 GLU B O 1
ATOM 3078 N N . GLU B 1 194 ? -15.703 -23.094 72.625 1 53.34 194 GLU B N 1
ATOM 3079 C CA . GLU B 1 194 ? -15.617 -22.281 73.875 1 53.34 194 GLU B CA 1
ATOM 3080 C C . GLU B 1 194 ? -17 -22.031 74.438 1 53.34 194 GLU B C 1
ATOM 3082 O O . GLU B 1 194 ? -17.141 -21.906 75.625 1 53.34 194 GLU B O 1
ATOM 3087 N N . ASN B 1 195 ? -17.938 -21.859 73.625 1 50.94 195 ASN B N 1
ATOM 3088 C CA . ASN B 1 195 ? -19.25 -21.547 74.188 1 50.94 195 ASN B CA 1
ATOM 3089 C C . ASN B 1 195 ? -19.844 -22.766 74.875 1 50.94 195 ASN B C 1
ATOM 3091 O O . ASN B 1 195 ? -20.844 -22.641 75.625 1 50.94 195 ASN B O 1
ATOM 3095 N N . PHE B 1 196 ? -19.438 -23.938 74.5 1 53.34 196 PHE B N 1
ATOM 3096 C CA . PHE B 1 196 ? -20.062 -25.078 75.125 1 53.34 196 PHE B CA 1
ATOM 3097 C C . PHE B 1 196 ? -19.484 -25.297 76.5 1 53.34 196 PHE B C 1
ATOM 3099 O O . PHE B 1 196 ? -19.984 -26.125 77.312 1 53.34 196 PHE B O 1
ATOM 3106 N N . GLY B 1 197 ? -18.312 -24.688 76.75 1 49.06 197 GLY B N 1
ATOM 3107 C CA . GLY B 1 197 ? -17.734 -25.062 78 1 49.06 197 GLY B CA 1
ATOM 3108 C C . GLY B 1 197 ? -18.375 -24.344 79.188 1 49.06 197 GLY B C 1
ATOM 3109 O O . GLY B 1 197 ? -18.031 -24.594 80.375 1 49.06 197 GLY B O 1
ATOM 3110 N N . THR B 1 198 ? -18.953 -23.188 78.938 1 51.66 198 THR B N 1
ATOM 3111 C CA . THR B 1 198 ? -19.234 -22.438 80.125 1 51.66 198 THR B CA 1
ATOM 3112 C C . THR B 1 198 ? -20.547 -22.891 80.75 1 51.66 198 THR B C 1
ATOM 3114 O O . THR B 1 198 ? -20.891 -22.484 81.875 1 51.66 198 THR B O 1
ATOM 3117 N N . GLU B 1 199 ? -21.5 -23.469 80 1 43.97 199 GLU B N 1
ATOM 3118 C CA . GLU B 1 199 ? -22.766 -23.5 80.75 1 43.97 199 GLU B CA 1
ATOM 3119 C C . GLU B 1 199 ? -22.766 -24.625 81.75 1 43.97 199 GLU B C 1
ATOM 3121 O O . GLU B 1 199 ? -23.766 -24.844 82.438 1 43.97 199 GLU B O 1
ATOM 3126 N N . THR B 1 200 ? -21.734 -25.484 81.875 1 44.06 200 THR B N 1
ATOM 3127 C CA . THR B 1 200 ? -22.062 -26.562 82.75 1 44.06 200 THR B CA 1
ATOM 3128 C C . THR B 1 200 ? -21.766 -26.156 84.188 1 44.06 200 THR B C 1
ATOM 3130 O O . THR B 1 200 ? -21.922 -26.953 85.125 1 44.06 200 THR B O 1
ATOM 3133 N N . ASP B 1 201 ? -21.484 -24.859 84.625 1 30.33 201 ASP B N 1
ATOM 3134 C CA . ASP B 1 201 ? -21.594 -24.781 86.062 1 30.33 201 ASP B CA 1
ATOM 3135 C C . ASP B 1 201 ? -23.031 -24.531 86.5 1 30.33 201 ASP B C 1
ATOM 3137 O O . ASP B 1 201 ? -23.734 -23.734 85.875 1 30.33 201 ASP B O 1
#

Solvent-accessible surface area (backbone atoms only — not comparable to full-atom values): 22105 Å² total; per-residue (Å²): 134,84,78,78,78,76,78,74,77,74,74,74,73,64,74,65,75,70,64,82,70,78,50,34,24,32,32,44,30,32,36,35,31,31,15,94,50,89,66,84,68,42,54,89,33,52,75,46,41,27,53,70,81,38,76,58,64,57,47,42,32,35,64,38,30,42,48,44,95,86,33,67,17,20,35,36,39,25,51,47,66,85,37,79,42,56,92,45,40,47,41,38,37,40,32,28,56,45,96,93,35,86,41,72,44,38,38,63,33,66,54,76,86,72,56,47,44,82,44,75,37,71,34,58,32,64,96,45,76,34,36,36,36,38,36,32,37,28,37,56,54,92,57,62,52,80,28,72,51,57,70,55,61,55,55,57,44,46,48,50,49,48,50,48,49,49,51,51,51,49,51,52,51,49,52,51,51,52,52,51,51,50,51,49,53,52,52,52,53,51,53,54,53,55,64,65,64,60,68,77,115,134,83,78,78,79,76,79,74,78,74,75,74,73,63,75,63,73,70,65,81,71,77,50,35,23,33,31,45,30,32,37,35,31,30,12,93,47,89,66,84,67,41,53,87,32,52,74,46,40,28,51,69,82,39,74,58,65,54,44,43,32,36,64,39,30,42,50,41,97,85,32,66,18,20,35,35,40,27,51,45,67,85,38,78,44,56,92,45,41,45,41,39,36,40,32,27,56,44,97,92,36,86,41,73,44,39,38,61,36,66,55,75,86,73,56,49,44,83,43,77,36,72,34,57,33,65,96,46,79,33,37,36,35,38,35,30,37,27,35,56,55,92,56,62,53,80,33,68,54,55,70,55,59,56,54,56,44,45,49,49,49,47,51,50,48,49,51,50,52,48,51,52,49,50,51,52,49,52,51,51,50,49,52,49,52,52,50,52,52,50,55,56,53,55,64,63,63,62,68,78,115

Sequence (402 aa):
MLGLVQFLLFVFVVPLPFGEGQQLSMILESLNLRSNQSTDLTCSRIREILLNKILLKDWHCIGGTKASFHEPGMWIIATSPLVGVAEKKMPLEIAYDEKSHDKRLSTIFELEDDVNRQLRSTAAMQGYPINVTMTYIQFRADKVSPCSGGISAGGIVALIEGIILLVICGSVAFRFYAKKRAHMHNALEREGEENFGTETDMLGLVQFLLFVFVVPLPFGEGQQLSMILESLNLRSNQSTDLTCSRIREILLNKILLKDWHCIGGTKASFHEPGMWIIATSPLVGVAEKKMPLEIAYDEKSHDKRLSTIFELEDDVNRQLRSTAAMQGYPINVTMTYIQFRADKVSPCSGGISAGGIVALIEGIILLVICGSVAFRFYAKKRAHMHNALEREGEENFGTETD

Secondary structure (DSSP, 8-state):
-------------------SS--EEEEEEEEEEEESS--S--GGGEEEEEETTEEP-SEEEES-SB-BTTB--EEEEEPPPPEEEBTTEEEEEEEEEETTEEEEEEEEEEPPS--SEEEEEEEEPTTSSEEEEEEEEEEEGGG---------HHHHHHHHHHHHHHHHHHHHHHHHHHHHHHHHHHHHHHHHHHHHSSTT-/-------------------S---EEEEEEEEEEEESS--S--GGGEEEEEETTEEP-SEEEES-SB-BTTB--EEEEEPPPPEEEBTTEEEEEEEEEETTEEEEEEEEEEPPS--SEEEEEEEEPTTSSEEEEEEEEEEEGGG---------HHHHHHHHHHHHHHHHHHHHHHHHHHHHHHHHHHHHHHHHHHHHSSTT-

Organism: Trichostrongylus colubriformis (NCBI:txid6319)

Foldseek 3Di:
DPPPPPPPPPPPPVVPPPDPPQWKKKKFFKKFKAFCDDDPDDPVFWDWKAKQNHTFDDWDWDFARYPDVPTNGIMIGGTDDIDIDDPQKIKMKIWGDDPNDIDIWIDIWRHDPDADDWDKTWDQIPPDRMIMIIIMHMHRPVPDDPPCPVPPVVVVVVVVVVVVVVVVVVVVVVVVVVVVVVVVVVVVVVVVVVVVPPPPD/DPPPPPPPPPPPPVVPPPPPPQWKKKKFFKKFKAFCDDDPDDPVFWDWKAKQNHTFDDWDWDFARYPDVPGNGIMIGGTDDIGIDDPQKIKMKIWGDDPNDIDIWIDIWRHDPDADDWDKTWDQIPPDRMIMIIIMHMHRVVPDDPPCPVPPVVVVVVVVVVVVVVVVVVVVVVVVVVVVVVVVVVVVVVVVVVVVPPPPD

Radius of gyration: 32.86 Å; Cα contacts (8 Å, |Δi|>4): 685; chains: 2; bounding box: 96×80×107 Å

pLDDT: mean 71.63, std 24.21, range [26.55, 98.44]

Nearest PDB structures (foldseek):
  4ofk-assembly1_A  TM=4.333E-01  e=1.105E+00  Caenorhabditis elegans
  8y81-assembly1_E  TM=3.038E-01  e=4.958E-01  Rattus norvegicus
  7lss-assembly1_C  TM=1.456E-01  e=2.742E+00  Severe acute respiratory syndrome coronavirus 2
  4ofk-assembly1_A  TM=4.474E-01  e=7.270E-01  Caenorhabditis elegans
  8y81-assembly1_E  TM=3.039E-01  e=4.042E-01  Rattus norvegicus